Protein AF-0000000082271193 (afdb_homodimer)

InterPro domains:
  IPR052201 Leucine-rich repeat-containing regulator of pluripotency [PTHR24111] (9-262)

Organism: NCBI:txid303405

Solvent-accessible surface area (backbone atoms only — not comparable to full-atom values): 24408 Å² total; per-residue (Å²): 130,90,73,60,38,74,46,72,46,76,37,57,59,72,61,36,49,57,52,41,49,52,48,34,54,49,40,68,68,57,73,47,52,29,31,36,30,41,35,39,38,53,29,52,40,45,44,69,46,33,15,40,49,45,46,39,48,73,44,22,55,30,35,34,40,35,40,28,28,34,43,58,53,76,38,52,17,48,44,49,26,42,43,32,60,75,23,57,26,30,31,42,36,41,25,44,32,34,78,61,80,60,56,61,50,42,29,43,37,32,38,20,47,8,20,16,35,45,24,87,57,41,44,37,30,33,43,34,42,34,42,62,58,88,28,69,42,26,35,38,41,69,23,21,41,18,35,15,56,7,31,47,63,24,80,45,47,25,31,44,36,38,34,29,40,21,27,56,41,70,62,13,50,51,26,42,12,50,10,42,32,48,32,45,46,36,29,36,39,31,50,26,40,28,21,32,68,84,70,40,51,29,48,30,68,56,48,18,46,38,40,50,14,49,30,53,8,46,65,20,30,34,42,30,41,23,34,25,45,70,43,74,55,18,46,53,26,48,54,54,25,56,73,45,27,53,58,77,44,78,40,64,59,37,75,79,54,58,86,76,74,66,66,70,80,70,75,120,129,87,75,62,38,74,46,72,46,75,39,55,58,73,61,36,50,56,52,41,50,52,49,34,54,50,39,65,68,57,73,47,54,29,31,38,30,41,34,40,38,53,29,49,40,46,45,68,44,33,14,42,50,44,46,39,46,73,46,22,56,30,34,34,40,34,41,28,29,34,44,46,61,74,39,52,17,47,41,49,25,40,43,32,60,75,22,59,25,31,30,42,35,41,25,44,33,34,77,60,79,60,59,62,47,42,28,42,37,32,38,22,48,8,18,16,36,44,23,88,57,40,45,38,28,32,41,35,41,35,44,63,59,89,25,68,42,26,36,37,41,70,23,22,41,20,34,17,56,7,30,47,62,26,82,45,48,25,30,45,34,40,34,29,38,22,27,56,41,70,61,13,49,52,25,41,14,53,11,43,32,49,32,44,47,40,29,37,40,31,50,25,40,27,21,31,68,84,69,41,52,31,48,31,66,58,47,18,48,36,42,51,13,49,30,52,8,46,65,19,30,34,41,31,41,24,34,25,46,72,44,75,57,18,48,54,28,46,54,53,24,57,73,46,27,53,58,77,44,79,40,65,59,37,72,79,57,56,84,76,74,66,66,68,80,69,75,120

Sequence (536 aa):
MDDSIHLELTGSSWSLEESLKEIDETLAVSNSKRCRSIRLTNFDVDTAVAAKLVNILQNSQHAVLNLQFMECTGHVGIVVAVALTTTALKSLTVSIGSHSTATSILDPIAHSIGVGLQTSNSNLQTLELKSASNVFFTLSAAAAFSLEEGMGANKSLQRFYMDGCRFAERNAVQALARGMKNLGTLRDVRLASCFSQNGHPLDDDSIAQLIHGIAHNSNLERLDVSGNKCLDRGIVALATLLDRTKIQSLDLSSQCIDQEESMIFHDWMDDSIHLELTGSSWSLEESLKEIDETLAVSNSKRCRSIRLTNFDVDTAVAAKLVNILQNSQHAVLNLQFMECTGHVGIVVAVALTTTALKSLTVSIGSHSTATSILDPIAHSIGVGLQTSNSNLQTLELKSASNVFFTLSAAAAFSLEEGMGANKSLQRFYMDGCRFAERNAVQALARGMKNLGTLRDVRLASCFSQNGHPLDDDSIAQLIHGIAHNSNLERLDVSGNKCLDRGIVALATLLDRTKIQSLDLSSQCIDQEESMIFHDW

pLDDT: mean 82.16, std 16.74, range [29.91, 98.56]

Secondary structure (DSSP, 8-state):
----EEEEEE--HHHHHHHHHHHHHHHHHH----EEEEEEEEEEE-HHHHHHHHHHHHT---SEEEEEEEEE-THHHHHHHHHHHHS--SEEEEEE------TTSHHHHHHHHHHHHHSTT----EEEEEESSS--EEE-HHHHHHHHHHHHH-S---EEEEESEEESSHHHHHHHHHHHHHH---SEEE-TT-B-TTSSBPPHHHHHHHHHHHTT-TT--EEE-TTS---HHHHHHHHHHHHHS---EEE---SS--SSGGGGGG--/----EEEEEE--HHHHHHHHHHHHHHHHHH----EEEEEEEEEE--HHHHHHHHHHHHT---SEEEEEEEE-STHHHHHHHHHHHHS--SEEEEEE------TTSHHHHHHHHHHHHHSTT----EEEEEESSS--EEE-HHHHHHHHHHHHH-S---EEEEESEEESSHHHHHHHHHHHHHH---SEEE--S-B-TTSSBPPHHHHHHHHHHHTT-TT--EEE-TTS---HHHHHHHHHHHHHS---EEE---SS--SSGGGGGG--

Radius of gyration: 24.96 Å; Cα contacts (8 Å, |Δi|>4): 1388; chains: 2; bounding box: 55×89×46 Å

Structure (mmCIF, N/CA/C/O backbone):
data_AF-0000000082271193-model_v1
#
loop_
_entity.id
_entity.type
_entity.pdbx_description
1 polymer 'Uncharacterized protein'
#
loop_
_atom_site.group_PDB
_atom_site.id
_atom_site.type_symbol
_atom_site.label_atom_id
_atom_site.label_alt_id
_atom_site.label_comp_id
_atom_site.label_asym_id
_atom_site.label_entity_id
_atom_site.label_seq_id
_atom_site.pdbx_PDB_ins_code
_atom_site.Cartn_x
_atom_site.Cartn_y
_atom_site.Cartn_z
_atom_site.occupancy
_atom_site.B_iso_or_equiv
_atom_site.auth_seq_id
_atom_site.auth_comp_id
_atom_site.auth_asym_id
_atom_site.auth_atom_id
_atom_site.pdbx_PDB_model_num
ATOM 1 N N . MET A 1 1 ? 28.562 22.047 -13.602 1 34.19 1 MET A N 1
ATOM 2 C CA . MET A 1 1 ? 27.266 22.062 -14.273 1 34.19 1 MET A CA 1
ATOM 3 C C . MET A 1 1 ? 26.266 21.156 -13.562 1 34.19 1 MET A C 1
ATOM 5 O O . MET A 1 1 ? 26.578 20.031 -13.211 1 34.19 1 MET A O 1
ATOM 9 N N . ASP A 1 2 ? 25.281 21.625 -12.781 1 44.12 2 ASP A N 1
ATOM 10 C CA . ASP A 1 2 ? 24.297 21.062 -11.852 1 44.12 2 ASP A CA 1
ATOM 11 C C . ASP A 1 2 ? 23.469 19.969 -12.531 1 44.12 2 ASP A C 1
ATOM 13 O O . ASP A 1 2 ? 22.594 20.281 -13.352 1 44.12 2 ASP A O 1
ATOM 17 N N . ASP A 1 3 ? 23.969 18.844 -12.938 1 54.66 3 ASP A N 1
ATOM 18 C CA . ASP A 1 3 ? 23.516 17.719 -13.734 1 54.66 3 ASP A CA 1
ATOM 19 C C . ASP A 1 3 ? 22.312 17.047 -13.094 1 54.66 3 ASP A C 1
ATOM 21 O O . ASP A 1 3 ? 22.125 15.828 -13.227 1 54.66 3 ASP A O 1
ATOM 25 N N . SER A 1 4 ? 21.484 17.906 -12.445 1 61.81 4 SER A N 1
ATOM 26 C CA . SER A 1 4 ? 20.281 17.391 -11.812 1 61.81 4 SER A CA 1
ATOM 27 C C . SER A 1 4 ? 19.172 17.172 -12.844 1 61.81 4 SER A C 1
ATOM 29 O O . SER A 1 4 ? 19.047 17.938 -13.797 1 61.81 4 SER A O 1
ATOM 31 N N . ILE A 1 5 ? 18.625 16.062 -13.023 1 67.44 5 ILE A N 1
ATOM 32 C CA . ILE A 1 5 ? 17.531 15.695 -13.93 1 67.44 5 ILE A CA 1
ATOM 33 C C . ILE A 1 5 ? 16.188 15.938 -13.242 1 67.44 5 ILE A C 1
ATOM 35 O O . ILE A 1 5 ? 16.016 15.578 -12.078 1 67.44 5 ILE A O 1
ATOM 39 N N . HIS A 1 6 ? 15.375 16.953 -13.836 1 72.12 6 HIS A N 1
ATOM 40 C CA . HIS A 1 6 ? 13.992 17.156 -13.414 1 72.12 6 HIS A CA 1
ATOM 41 C C . HIS A 1 6 ? 13.016 16.484 -14.375 1 72.12 6 HIS A C 1
ATOM 43 O O . HIS A 1 6 ? 12.984 16.812 -15.562 1 72.12 6 HIS A O 1
ATOM 49 N N . LEU A 1 7 ? 12.328 15.484 -13.789 1 73.25 7 LEU A N 1
ATOM 50 C CA . LEU A 1 7 ? 11.391 14.742 -14.625 1 73.25 7 LEU A CA 1
ATOM 51 C C . LEU A 1 7 ? 9.977 15.281 -14.469 1 73.25 7 LEU A C 1
ATOM 53 O O . LEU A 1 7 ? 9.461 15.383 -13.352 1 73.25 7 LEU A O 1
ATOM 57 N N . GLU A 1 8 ? 9.484 15.922 -15.492 1 73.88 8 GLU A N 1
ATOM 58 C CA . GLU A 1 8 ? 8.086 16.344 -15.531 1 73.88 8 GLU A CA 1
ATOM 59 C C . GLU A 1 8 ? 7.312 15.594 -16.625 1 73.88 8 GLU A C 1
ATOM 61 O O . GLU A 1 8 ? 7.691 15.633 -17.797 1 73.88 8 GLU A O 1
ATOM 66 N N . LEU A 1 9 ? 6.445 14.773 -16.156 1 70.38 9 LEU A N 1
ATOM 67 C CA . LEU A 1 9 ? 5.625 14.031 -17.109 1 70.38 9 LEU A CA 1
ATOM 68 C C . LEU A 1 9 ? 4.156 14.422 -16.984 1 70.38 9 LEU A C 1
ATOM 70 O O . LEU A 1 9 ? 3.629 14.508 -15.867 1 70.38 9 LEU A O 1
ATOM 74 N N . THR A 1 10 ? 3.771 15.055 -17.984 1 63 10 THR A N 1
ATOM 75 C CA . THR A 1 10 ? 2.354 15.383 -18.062 1 63 10 THR A CA 1
ATOM 76 C C . THR A 1 10 ? 1.659 14.523 -19.125 1 63 10 THR A C 1
ATOM 78 O O . THR A 1 10 ? 2.162 14.375 -20.234 1 63 10 THR A O 1
ATOM 81 N N . GLY A 1 11 ? 0.738 13.445 -18.734 1 58.75 11 GLY A N 1
ATOM 82 C CA . GLY A 1 11 ? 0.155 12.703 -19.844 1 58.75 11 GLY A CA 1
ATOM 83 C C . GLY A 1 11 ? -1.163 12.039 -19.484 1 58.75 11 GLY A C 1
ATOM 84 O O . GLY A 1 11 ? -1.692 12.242 -18.391 1 58.75 11 GLY A O 1
ATOM 85 N N . SER A 1 12 ? -1.901 11.648 -20.562 1 56.75 12 SER A N 1
ATOM 86 C CA . SER A 1 12 ? -3.008 10.695 -20.516 1 56.75 12 SER A CA 1
ATOM 87 C C . SER A 1 12 ? -2.506 9.273 -20.312 1 56.75 12 SER A C 1
ATOM 89 O O . SER A 1 12 ? -1.332 8.984 -20.562 1 56.75 12 SER A O 1
ATOM 91 N N . SER A 1 13 ? -3.16 8.352 -19.625 1 54.56 13 SER A N 1
ATOM 92 C CA . SER A 1 13 ? -2.797 6.996 -19.219 1 54.56 13 SER A CA 1
ATOM 93 C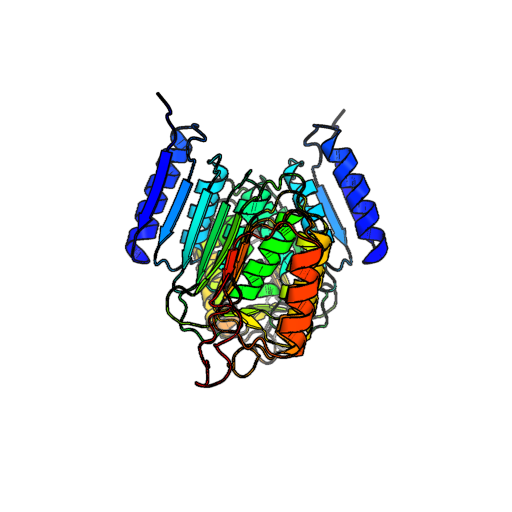 C . SER A 1 13 ? -1.877 6.34 -20.25 1 54.56 13 SER A C 1
ATOM 95 O O . SER A 1 13 ? -0.88 5.715 -19.875 1 54.56 13 SER A O 1
ATOM 97 N N . TRP A 1 14 ? -2.174 6.414 -21.531 1 53.62 14 TRP A N 1
ATOM 98 C CA . TRP A 1 14 ? -1.509 5.617 -22.547 1 53.62 14 TRP A CA 1
ATOM 99 C C . TRP A 1 14 ? -0.089 6.117 -22.797 1 53.62 14 TRP A C 1
ATOM 101 O O . TRP A 1 14 ? 0.854 5.324 -22.844 1 53.62 14 TRP A O 1
ATOM 111 N N . SER A 1 15 ? 0.076 7.414 -22.906 1 59.59 15 SER A N 1
ATOM 112 C CA . SER A 1 15 ? 1.363 8 -23.266 1 59.59 15 SER A CA 1
ATOM 113 C C . SER A 1 15 ? 2.334 7.965 -22.094 1 59.59 15 SER A C 1
ATOM 115 O O . SER A 1 15 ? 3.551 7.941 -22.297 1 59.59 15 SER A O 1
ATOM 117 N N . LEU A 1 16 ? 1.856 7.539 -21.047 1 63.66 16 LEU A N 1
ATOM 118 C CA . LEU A 1 16 ? 2.668 7.637 -19.828 1 63.66 16 LEU A CA 1
ATOM 119 C C . LEU A 1 16 ? 3.537 6.395 -19.656 1 63.66 16 LEU A C 1
ATOM 121 O O . LEU A 1 16 ? 4.715 6.5 -19.312 1 63.66 16 LEU A O 1
ATOM 125 N N . GLU A 1 17 ? 2.891 5.309 -20.016 1 70.19 17 GLU A N 1
ATOM 126 C CA . GLU A 1 17 ? 3.641 4.074 -19.781 1 70.19 17 GLU A CA 1
ATOM 127 C C . GLU A 1 17 ? 4.902 4.031 -20.641 1 70.19 17 GLU A C 1
ATOM 129 O O . GLU A 1 17 ? 5.973 3.654 -20.156 1 70.19 17 GLU A O 1
ATOM 134 N N . GLU A 1 18 ? 4.691 4.52 -21.844 1 72.19 18 GLU A N 1
ATOM 135 C CA . GLU A 1 18 ? 5.84 4.504 -22.75 1 72.19 18 GLU A CA 1
ATOM 136 C C . GLU A 1 18 ? 6.887 5.527 -22.328 1 72.19 18 GLU A C 1
ATOM 138 O O . GLU A 1 18 ? 8.086 5.25 -22.375 1 72.19 18 GLU A O 1
ATOM 143 N N . SER A 1 19 ? 6.387 6.641 -21.984 1 74.62 19 SER A N 1
ATOM 144 C CA . SER A 1 19 ? 7.301 7.691 -21.547 1 74.62 19 SER A CA 1
ATOM 145 C C . SER A 1 19 ? 8.062 7.273 -20.297 1 74.62 19 SER A C 1
ATOM 147 O O . SER A 1 19 ? 9.273 7.48 -20.203 1 74.62 19 SER A O 1
ATOM 149 N N . LEU A 1 20 ? 7.383 6.617 -19.438 1 78.25 20 LEU A N 1
ATOM 150 C CA . LEU A 1 20 ? 8.008 6.191 -18.188 1 78.25 20 LEU A CA 1
ATOM 151 C C . LEU A 1 20 ? 9.008 5.07 -18.438 1 78.25 20 LEU A C 1
ATOM 153 O O . LEU A 1 20 ? 10.047 5 -17.781 1 78.25 20 LEU A O 1
ATOM 157 N N . LYS A 1 21 ? 8.555 4.301 -19.422 1 77.5 21 LYS A N 1
ATOM 158 C CA . LYS A 1 21 ? 9.469 3.221 -19.766 1 77.5 21 LYS A CA 1
ATOM 159 C C . LYS A 1 21 ? 10.805 3.773 -20.266 1 77.5 21 LYS A C 1
ATOM 161 O O . LYS A 1 21 ? 11.867 3.295 -19.875 1 77.5 21 LYS A O 1
ATOM 166 N N . GLU A 1 22 ? 10.734 4.809 -21.062 1 75.69 22 GLU A N 1
ATOM 167 C CA . GLU A 1 22 ? 11.938 5.43 -21.609 1 75.69 22 GLU A CA 1
ATOM 168 C C . GLU A 1 22 ? 12.773 6.07 -20.5 1 75.69 22 GLU A C 1
ATOM 170 O O . GLU A 1 22 ? 14.008 5.977 -20.516 1 75.69 22 GLU A O 1
ATOM 175 N N . ILE A 1 23 ? 12.125 6.605 -19.641 1 75.44 23 ILE A N 1
ATOM 176 C CA . ILE A 1 23 ? 12.82 7.277 -18.547 1 75.44 23 ILE A CA 1
ATOM 177 C C . ILE A 1 23 ? 13.5 6.238 -17.656 1 75.44 23 ILE A C 1
ATOM 179 O O . ILE A 1 23 ? 14.656 6.41 -17.266 1 75.44 23 ILE A O 1
ATOM 183 N N . ASP A 1 24 ? 12.75 5.25 -17.359 1 76.19 24 ASP A N 1
ATOM 184 C CA . ASP A 1 24 ? 13.266 4.164 -16.531 1 76.19 24 ASP A CA 1
ATOM 185 C C . ASP A 1 24 ? 14.531 3.561 -17.141 1 76.19 24 ASP A C 1
ATOM 187 O O . ASP A 1 24 ? 15.531 3.375 -16.453 1 76.19 24 ASP A O 1
ATOM 191 N N . GLU A 1 25 ? 14.492 3.371 -18.406 1 74.75 25 GLU A N 1
ATOM 192 C CA . GLU A 1 25 ? 15.625 2.785 -19.109 1 74.75 25 GLU A CA 1
ATOM 193 C C . GLU A 1 25 ? 16.812 3.74 -19.125 1 74.75 25 GLU A C 1
ATOM 195 O O . GLU A 1 25 ? 17.969 3.312 -18.984 1 74.75 25 GLU A O 1
ATOM 200 N N . THR A 1 26 ? 16.484 4.98 -19.312 1 72.81 26 THR A N 1
ATOM 201 C CA . THR A 1 26 ? 17.547 5.992 -19.359 1 72.81 26 THR A CA 1
ATOM 202 C C . THR A 1 26 ? 18.219 6.137 -17.984 1 72.81 26 THR A C 1
ATOM 204 O O . THR A 1 26 ? 19.438 6.227 -17.906 1 72.81 26 THR A O 1
ATOM 207 N N . LEU A 1 27 ? 17.375 6.121 -17 1 72.44 27 LEU A N 1
ATOM 208 C CA . LEU A 1 27 ? 17.922 6.297 -15.656 1 72.44 27 LEU A CA 1
ATOM 209 C C . LEU A 1 27 ? 18.703 5.062 -15.219 1 72.44 27 LEU A C 1
ATOM 211 O O . LEU A 1 27 ? 19.672 5.172 -14.477 1 72.44 27 LEU A O 1
ATOM 215 N N . ALA A 1 28 ? 18.25 3.906 -15.656 1 69.62 28 ALA A N 1
ATOM 216 C CA . ALA A 1 28 ? 18.922 2.66 -15.305 1 69.62 28 ALA A CA 1
ATOM 217 C C . ALA A 1 28 ? 20.344 2.627 -15.867 1 69.62 28 ALA A C 1
ATOM 219 O O . ALA A 1 28 ? 21.25 2.078 -15.242 1 69.62 28 ALA A O 1
ATOM 220 N N . VAL A 1 29 ? 20.484 3.254 -17 1 66.19 29 VAL A N 1
ATOM 221 C CA . VAL A 1 29 ? 21.766 3.215 -17.688 1 66.19 29 VAL A CA 1
ATOM 222 C C . VAL A 1 29 ? 22.672 4.336 -17.172 1 66.19 29 VAL A C 1
ATOM 224 O O . VAL A 1 29 ? 23.891 4.188 -17.125 1 66.19 29 VAL A O 1
ATOM 227 N N . SER A 1 30 ? 22.078 5.43 -16.891 1 61.47 30 SER A N 1
ATOM 228 C CA . SER A 1 30 ? 22.875 6.602 -16.562 1 61.47 30 SER A CA 1
ATOM 229 C C . SER A 1 30 ? 23.469 6.5 -15.156 1 61.47 30 SER A C 1
ATOM 231 O O . SER A 1 30 ? 24.375 7.242 -14.805 1 61.47 30 SER A O 1
ATOM 233 N N . ASN A 1 31 ? 23.422 5.34 -14.5 1 56.66 31 ASN A N 1
ATOM 234 C CA . ASN A 1 31 ? 23.906 5.145 -13.141 1 56.66 31 ASN A CA 1
ATOM 235 C C . ASN A 1 31 ? 23.781 6.418 -12.312 1 56.66 31 ASN A C 1
ATOM 237 O O . ASN A 1 31 ? 24.391 6.535 -11.25 1 56.66 31 ASN A O 1
ATOM 241 N N . SER A 1 32 ? 23.406 7.551 -12.852 1 55.53 32 SER A N 1
ATOM 242 C CA . SER A 1 32 ? 23.484 8.82 -12.141 1 55.53 32 SER A CA 1
ATOM 243 C C . SER A 1 32 ? 22.156 9.141 -11.453 1 55.53 32 SER A C 1
ATOM 245 O O . SER A 1 32 ? 21.094 9.023 -12.062 1 55.53 32 SER A O 1
ATOM 247 N N . LYS A 1 33 ? 22.062 8.766 -10.188 1 61.78 33 LYS A N 1
ATOM 248 C CA . LYS A 1 33 ? 20.969 9.133 -9.305 1 61.78 33 LYS A CA 1
ATOM 249 C C . LYS A 1 33 ? 20.703 10.633 -9.352 1 61.78 33 LYS A C 1
ATOM 251 O O . LYS A 1 33 ? 20.812 11.32 -8.328 1 61.78 33 LYS A O 1
ATOM 256 N N . ARG A 1 34 ? 20.406 11.062 -10.734 1 63.75 34 ARG A N 1
ATOM 257 C CA . ARG A 1 34 ? 20.453 12.5 -10.969 1 63.75 34 ARG A CA 1
ATOM 258 C C . ARG A 1 34 ? 19.062 13.109 -10.945 1 63.75 34 ARG A C 1
ATOM 260 O O . ARG A 1 34 ? 18.906 14.328 -11.016 1 63.75 34 ARG A O 1
ATOM 267 N N . CYS A 1 35 ? 18.109 12.234 -10.664 1 72.75 35 CYS A N 1
ATOM 268 C CA . CYS A 1 35 ? 16.781 12.82 -10.695 1 72.75 35 CYS A CA 1
ATOM 269 C C . CYS A 1 35 ? 16.453 13.508 -9.375 1 72.75 35 CYS A C 1
ATOM 271 O O . CYS A 1 35 ? 16.516 12.891 -8.312 1 72.75 35 CYS A O 1
ATOM 273 N N . ARG A 1 36 ? 16.188 14.859 -9.539 1 72.81 36 ARG A N 1
ATOM 274 C CA . ARG A 1 36 ? 15.969 15.641 -8.32 1 72.81 36 ARG A CA 1
ATOM 275 C C . ARG A 1 36 ? 14.484 15.898 -8.102 1 72.81 36 ARG A C 1
ATOM 277 O O . ARG A 1 36 ? 14.07 16.266 -6.996 1 72.81 36 ARG A O 1
ATOM 284 N N . SER A 1 37 ? 13.742 15.914 -9.125 1 78.19 37 SER A N 1
ATOM 285 C CA . SER A 1 37 ? 12.305 16.141 -8.961 1 78.19 37 SER A CA 1
ATOM 286 C C . SER A 1 37 ? 11.5 15.32 -9.953 1 78.19 37 SER A C 1
ATOM 288 O O . SER A 1 37 ? 11.914 15.125 -11.102 1 78.19 37 SER A O 1
ATOM 290 N N . ILE A 1 38 ? 10.422 14.797 -9.484 1 79.31 38 ILE A N 1
ATOM 291 C CA . ILE A 1 38 ? 9.477 14.086 -10.336 1 79.31 38 ILE A CA 1
ATOM 292 C C . ILE A 1 38 ? 8.086 14.719 -10.195 1 79.31 38 ILE A C 1
ATOM 294 O O . ILE A 1 38 ? 7.578 14.867 -9.086 1 79.31 38 ILE A O 1
ATOM 298 N N . ARG A 1 39 ? 7.578 15.195 -11.281 1 80.88 39 ARG A N 1
ATOM 299 C CA . ARG A 1 39 ? 6.215 15.711 -11.328 1 80.88 39 ARG A CA 1
ATOM 300 C C . ARG A 1 39 ? 5.367 14.945 -12.344 1 80.88 39 ARG A C 1
ATOM 302 O O . ARG A 1 39 ? 5.699 14.906 -13.523 1 80.88 39 ARG A O 1
ATOM 309 N N . LEU A 1 40 ? 4.379 14.273 -11.781 1 78.56 40 LEU A N 1
ATOM 310 C CA . LEU A 1 40 ? 3.443 13.547 -12.641 1 78.56 40 LEU A CA 1
ATOM 311 C C . LEU A 1 40 ? 2.055 14.172 -12.57 1 78.56 40 LEU A C 1
ATOM 313 O O . LEU A 1 40 ? 1.508 14.367 -11.484 1 78.56 40 LEU A O 1
ATOM 317 N N . THR A 1 41 ? 1.479 14.492 -13.727 1 75.94 41 THR A N 1
ATOM 318 C CA . THR A 1 41 ? 0.171 15.141 -13.734 1 75.94 41 THR A CA 1
ATOM 319 C C . THR A 1 41 ? -0.806 14.367 -14.625 1 75.94 41 THR A C 1
ATOM 321 O O . THR A 1 41 ? -0.437 13.898 -15.703 1 75.94 41 THR A O 1
ATOM 324 N N . ASN A 1 42 ? -2.105 14.195 -14.023 1 72.62 42 ASN A N 1
ATOM 325 C CA . ASN A 1 42 ? -3.246 13.641 -14.75 1 72.62 42 ASN A CA 1
ATOM 326 C C . ASN A 1 42 ? -2.992 12.203 -15.188 1 72.62 42 ASN A C 1
ATOM 328 O O . ASN A 1 42 ? -3.18 11.859 -16.359 1 72.62 42 ASN A O 1
ATOM 332 N N . PHE A 1 43 ? -2.645 11.391 -14.156 1 67.81 43 PHE A N 1
ATOM 333 C CA . PHE A 1 43 ? -2.32 10.016 -14.531 1 67.81 43 PHE A CA 1
ATOM 334 C C . PHE A 1 43 ? -3.139 9.031 -13.703 1 67.81 43 PHE A C 1
ATOM 336 O O . PHE A 1 43 ? -3.396 9.266 -12.523 1 67.81 43 PHE A O 1
ATOM 343 N N . ASP A 1 44 ? -3.477 7.98 -14.555 1 74.06 44 ASP A N 1
ATOM 344 C CA . ASP A 1 44 ? -3.996 6.805 -13.875 1 74.06 44 ASP A CA 1
ATOM 345 C C . ASP A 1 44 ? -2.865 5.859 -13.469 1 74.06 44 ASP A C 1
ATOM 347 O O . ASP A 1 44 ? -2.025 5.496 -14.297 1 74.06 44 ASP A O 1
ATOM 351 N N . VAL A 1 45 ? -2.76 5.566 -12.242 1 79.56 45 VAL A N 1
ATOM 352 C CA . VAL A 1 45 ? -1.663 4.73 -11.773 1 79.56 45 VAL A CA 1
ATOM 353 C C . VAL A 1 45 ? -2.131 3.281 -11.656 1 79.56 45 VAL A C 1
ATOM 355 O O . VAL A 1 45 ? -2.682 2.879 -10.633 1 79.56 45 VAL A O 1
ATOM 358 N N . ASP A 1 46 ? -1.925 2.605 -12.742 1 82.69 46 ASP A N 1
ATOM 359 C CA . ASP A 1 46 ? -2.156 1.167 -12.648 1 82.69 46 ASP A CA 1
ATOM 360 C C . ASP A 1 46 ? -0.895 0.434 -12.203 1 82.69 46 ASP A C 1
ATOM 362 O O . ASP A 1 46 ? 0.071 1.062 -11.766 1 82.69 46 ASP A O 1
ATOM 366 N N . THR A 1 47 ? -0.945 -0.837 -12.266 1 88.5 47 THR A N 1
ATOM 367 C CA . THR A 1 47 ? 0.146 -1.652 -11.742 1 88.5 47 THR A CA 1
ATOM 368 C C . THR A 1 47 ? 1.437 -1.388 -12.508 1 88.5 47 THR A C 1
ATOM 370 O O . THR A 1 47 ? 2.5 -1.218 -11.914 1 88.5 47 THR A O 1
ATOM 373 N N . ALA A 1 48 ? 1.388 -1.334 -13.828 1 85.94 48 ALA A N 1
ATOM 374 C CA . ALA A 1 48 ? 2.561 -1.135 -14.68 1 85.94 48 ALA A CA 1
ATOM 375 C C . ALA A 1 48 ? 3.176 0.242 -14.445 1 85.94 48 ALA A C 1
ATOM 377 O O . ALA A 1 48 ? 4.398 0.372 -14.336 1 85.94 48 ALA A O 1
ATOM 378 N N . VAL A 1 49 ? 2.32 1.222 -14.391 1 84 49 VAL A N 1
ATOM 379 C CA . VAL A 1 49 ? 2.793 2.586 -14.18 1 84 49 VAL A CA 1
ATOM 380 C C . VAL A 1 49 ? 3.436 2.703 -12.797 1 84 49 VAL A C 1
ATOM 382 O O . VAL A 1 49 ? 4.504 3.301 -12.648 1 84 49 VAL A O 1
ATOM 385 N N . ALA A 1 50 ? 2.75 2.143 -11.797 1 87.94 50 ALA A N 1
ATOM 386 C CA . ALA A 1 50 ? 3.303 2.162 -10.445 1 87.94 50 ALA A CA 1
ATOM 387 C C . ALA A 1 50 ? 4.684 1.51 -10.414 1 87.94 50 ALA A C 1
ATOM 389 O O . ALA A 1 50 ? 5.605 2.033 -9.781 1 87.94 50 ALA A O 1
ATOM 390 N N . ALA A 1 51 ? 4.824 0.413 -11.086 1 89.69 51 ALA A N 1
ATOM 391 C CA . ALA A 1 51 ? 6.098 -0.301 -11.109 1 89.69 51 ALA A CA 1
ATOM 392 C C . ALA A 1 51 ? 7.195 0.548 -11.742 1 89.69 51 ALA A C 1
ATOM 394 O O . ALA A 1 51 ? 8.32 0.593 -11.25 1 89.69 51 ALA A O 1
ATOM 395 N N . LYS A 1 52 ? 6.902 1.179 -12.812 1 86.12 52 LYS A N 1
ATOM 396 C CA . LYS A 1 52 ? 7.871 2.033 -13.492 1 86.12 52 LYS A CA 1
ATOM 397 C C . LYS A 1 52 ? 8.273 3.219 -12.617 1 86.12 52 LYS A C 1
ATOM 399 O O . LYS A 1 52 ? 9.438 3.605 -12.586 1 86.12 52 LYS A O 1
ATOM 404 N N . LEU A 1 53 ? 7.266 3.766 -11.984 1 85.5 53 LEU A N 1
ATOM 405 C CA . LEU A 1 53 ? 7.559 4.879 -11.086 1 85.5 53 LEU A CA 1
ATOM 406 C C . LEU A 1 53 ? 8.469 4.434 -9.953 1 85.5 53 LEU A C 1
ATOM 408 O O . LEU A 1 53 ? 9.398 5.152 -9.578 1 85.5 53 LEU A O 1
ATOM 412 N N . VAL A 1 54 ? 8.133 3.297 -9.406 1 88.25 54 VAL A N 1
ATOM 413 C CA . VAL A 1 54 ? 8.953 2.74 -8.336 1 88.25 54 VAL A CA 1
ATOM 414 C C . VAL A 1 54 ? 10.383 2.543 -8.82 1 88.25 54 VAL A C 1
ATOM 416 O O . VAL A 1 54 ? 11.336 2.879 -8.125 1 88.25 54 VAL A O 1
ATOM 419 N N . ASN A 1 55 ? 10.602 2.029 -10.031 1 85.88 55 ASN A N 1
ATOM 420 C CA . ASN A 1 55 ? 11.93 1.858 -10.617 1 85.88 55 ASN A CA 1
ATOM 421 C C . ASN A 1 55 ? 12.664 3.189 -10.742 1 85.88 55 ASN A C 1
ATOM 423 O O . ASN A 1 55 ? 13.844 3.283 -10.414 1 85.88 55 ASN A O 1
ATOM 427 N N . ILE A 1 56 ? 11.922 4.121 -11.18 1 82.25 56 ILE A N 1
ATOM 428 C CA . ILE A 1 56 ? 12.5 5.449 -11.367 1 82.25 56 ILE A CA 1
ATOM 429 C C . ILE A 1 56 ? 12.922 6.023 -10.023 1 82.25 56 ILE A C 1
ATOM 431 O O . ILE A 1 56 ? 14.023 6.57 -9.891 1 82.25 56 ILE A O 1
ATOM 435 N N . LEU A 1 57 ? 12.062 5.836 -9.047 1 82.81 57 LEU A N 1
ATOM 436 C CA . LEU A 1 57 ? 12.336 6.363 -7.715 1 82.81 57 LEU A CA 1
ATOM 437 C C . LEU A 1 57 ? 13.555 5.688 -7.098 1 82.81 57 LEU A C 1
ATOM 439 O O . LEU A 1 57 ? 14.359 6.34 -6.434 1 82.81 57 LEU A O 1
ATOM 443 N N . GLN A 1 58 ? 13.656 4.445 -7.324 1 79 58 GLN A N 1
ATOM 444 C CA . GLN A 1 58 ? 14.758 3.686 -6.746 1 79 58 GLN A CA 1
ATOM 445 C C . GLN A 1 58 ? 16.094 4.094 -7.367 1 79 58 GLN A C 1
ATOM 447 O O . GLN A 1 58 ? 17.141 3.973 -6.734 1 79 58 GLN A O 1
ATOM 452 N N . ASN A 1 59 ? 16.016 4.594 -8.531 1 75.56 59 ASN A N 1
ATOM 453 C CA . ASN A 1 59 ? 17.234 4.973 -9.242 1 75.56 59 ASN A CA 1
ATOM 454 C C . ASN A 1 59 ? 17.484 6.477 -9.164 1 75.56 59 ASN A C 1
ATOM 456 O O . ASN A 1 59 ? 18.266 7.023 -9.945 1 75.56 59 ASN A O 1
ATOM 460 N N . SER A 1 60 ? 16.734 7.082 -8.25 1 72.31 60 SER A N 1
ATOM 461 C CA . SER A 1 60 ? 16.828 8.531 -8.18 1 72.31 60 SER A CA 1
ATOM 462 C C . SER A 1 60 ? 17.094 9 -6.75 1 72.31 60 SER A C 1
ATOM 464 O O . SER A 1 60 ? 16.797 8.273 -5.793 1 72.31 60 SER A O 1
ATOM 466 N N . GLN A 1 61 ? 17.922 9.992 -6.582 1 69.88 61 GLN A N 1
ATOM 467 C CA . GLN A 1 61 ? 18.062 10.711 -5.32 1 69.88 61 GLN A CA 1
ATOM 468 C C . GLN A 1 61 ? 17.125 11.914 -5.273 1 69.88 61 GLN A C 1
ATOM 470 O O . GLN A 1 61 ? 17.516 13.031 -5.621 1 69.88 61 GLN A O 1
ATOM 475 N N . HIS A 1 62 ? 15.82 11.492 -5.156 1 65.38 62 HIS A N 1
ATOM 476 C CA . HIS A 1 62 ? 14.867 12.586 -5.352 1 65.38 62 HIS A CA 1
ATOM 477 C C . HIS A 1 62 ? 14.617 13.328 -4.047 1 65.38 62 HIS A C 1
ATOM 479 O O . HIS A 1 62 ? 14.57 12.719 -2.977 1 65.38 62 HIS A O 1
ATOM 485 N N . ALA A 1 63 ? 14.547 14.688 -4.453 1 73 63 ALA A N 1
ATOM 486 C CA . ALA A 1 63 ? 14.25 15.555 -3.318 1 73 63 ALA A CA 1
ATOM 487 C C . ALA A 1 63 ? 12.773 15.969 -3.316 1 73 63 ALA A C 1
ATOM 489 O O . ALA A 1 63 ? 12.195 16.219 -2.256 1 73 63 ALA A O 1
ATOM 490 N N . VAL A 1 64 ? 12.172 16.062 -4.625 1 76.5 64 VAL A N 1
ATOM 491 C CA . VAL A 1 64 ? 10.805 16.562 -4.703 1 76.5 64 VAL A CA 1
ATOM 492 C C . VAL A 1 64 ? 9.953 15.617 -5.547 1 76.5 64 VAL A C 1
ATOM 494 O O . VAL A 1 64 ? 10.352 15.234 -6.652 1 76.5 64 VAL A O 1
ATOM 497 N N . LEU A 1 65 ? 8.766 15.195 -4.984 1 84.25 65 LEU A N 1
ATOM 498 C CA . LEU A 1 65 ? 7.809 14.344 -5.684 1 84.25 65 LEU A CA 1
ATOM 499 C C . LEU A 1 65 ? 6.43 14.992 -5.723 1 84.25 65 LEU A C 1
ATOM 501 O O . LEU A 1 65 ? 5.844 15.281 -4.676 1 84.25 65 LEU A O 1
ATOM 505 N N . ASN A 1 66 ? 5.961 15.328 -6.938 1 83 66 ASN A N 1
ATOM 506 C CA . ASN A 1 66 ? 4.629 15.883 -7.156 1 83 66 ASN A CA 1
ATOM 507 C C . ASN A 1 66 ? 3.771 14.953 -8.016 1 83 66 ASN A C 1
ATOM 509 O O . ASN A 1 66 ? 4.027 14.781 -9.203 1 83 66 ASN A O 1
ATOM 513 N N . LEU A 1 67 ? 2.756 14.398 -7.328 1 82.31 67 LEU A N 1
ATOM 514 C CA . LEU A 1 67 ? 1.916 13.406 -7.992 1 82.31 67 LEU A CA 1
ATOM 515 C C . LEU A 1 67 ? 0.477 13.906 -8.102 1 82.31 67 LEU A C 1
ATOM 517 O O . LEU A 1 67 ? -0.174 14.164 -7.09 1 82.31 67 LEU A O 1
ATOM 521 N N . GLN A 1 68 ? 0.049 14.07 -9.273 1 78.69 68 GLN A N 1
ATOM 522 C CA . GLN A 1 68 ? -1.355 14.383 -9.516 1 78.69 68 GLN A CA 1
ATOM 523 C C . GLN A 1 68 ? -2.059 13.242 -10.234 1 78.69 68 GLN A C 1
ATOM 525 O O . GLN A 1 68 ? -1.744 12.938 -11.391 1 78.69 68 GLN A O 1
ATOM 530 N N . PHE A 1 69 ? -2.967 12.641 -9.477 1 72.5 69 PHE A N 1
ATOM 531 C CA . PHE A 1 69 ? -3.604 11.445 -10.023 1 72.5 69 PHE A CA 1
ATOM 532 C C . PHE A 1 69 ? -5.07 11.711 -10.336 1 72.5 69 PHE A C 1
ATOM 534 O O . PHE A 1 69 ? -5.727 12.5 -9.648 1 72.5 69 PHE A O 1
ATOM 541 N N . MET A 1 70 ? -5.516 11.156 -11.414 1 64.69 70 MET A N 1
ATOM 542 C CA . MET A 1 70 ? -6.934 11.25 -11.758 1 64.69 70 MET A CA 1
ATOM 543 C C . MET A 1 70 ? -7.703 10.047 -11.219 1 64.69 70 MET A C 1
ATOM 545 O O . MET A 1 70 ? -8.836 10.18 -10.758 1 64.69 70 MET A O 1
ATOM 549 N N . GLU A 1 71 ? -7.234 8.898 -11.461 1 60.81 71 GLU A N 1
ATOM 550 C CA . GLU A 1 71 ? -7.863 7.691 -10.93 1 60.81 71 GLU A CA 1
ATOM 551 C C . GLU A 1 71 ? -6.867 6.855 -10.133 1 60.81 71 GLU A C 1
ATOM 553 O O . GLU A 1 71 ? -5.734 6.645 -10.578 1 60.81 71 GLU A O 1
ATOM 558 N N . CYS A 1 72 ? -7.141 6.996 -8.789 1 56 72 CYS A N 1
ATOM 559 C CA . CYS A 1 72 ? -6.133 6.336 -7.961 1 56 72 CYS A CA 1
ATOM 560 C C . CYS A 1 72 ? -6.703 5.082 -7.309 1 56 72 CYS A C 1
ATOM 562 O O . CYS A 1 72 ? -7.754 5.137 -6.664 1 56 72 CYS A O 1
ATOM 564 N N . THR A 1 73 ? -6.328 3.928 -7.887 1 62.06 73 THR A N 1
ATOM 565 C CA . THR A 1 73 ? -6.594 2.729 -7.102 1 62.06 73 THR A CA 1
ATOM 566 C C . THR A 1 73 ? -5.562 2.568 -5.992 1 62.06 73 THR A C 1
ATOM 568 O O . THR A 1 73 ? -4.75 3.467 -5.758 1 62.06 73 THR A O 1
ATOM 571 N N . GLY A 1 74 ? -5.461 1.646 -5.176 1 70 74 GLY A N 1
ATOM 572 C CA . GLY A 1 74 ? -4.559 1.21 -4.121 1 70 74 GLY A CA 1
ATOM 573 C C . GLY A 1 74 ? -3.098 1.287 -4.512 1 70 74 GLY A C 1
ATOM 574 O O . GLY A 1 74 ? -2.221 1.363 -3.65 1 70 74 GLY A O 1
ATOM 575 N N . HIS A 1 75 ? -2.748 1.818 -5.73 1 83.88 75 HIS A N 1
ATOM 576 C CA . HIS A 1 75 ? -1.378 1.751 -6.227 1 83.88 75 HIS A CA 1
ATOM 577 C C . HIS A 1 75 ? -0.593 3.002 -5.844 1 83.88 75 HIS A C 1
ATOM 579 O O . HIS A 1 75 ? 0.625 2.945 -5.66 1 83.88 75 HIS A O 1
ATOM 585 N N . VAL A 1 76 ? -1.321 4.109 -5.727 1 84 76 VAL A N 1
ATOM 586 C CA . VAL A 1 76 ? -0.642 5.352 -5.375 1 84 76 VAL A CA 1
ATOM 587 C C . VAL A 1 76 ? -0.005 5.223 -3.994 1 84 76 VAL A C 1
ATOM 589 O O . VAL A 1 76 ? 1.099 5.719 -3.764 1 84 76 VAL A O 1
ATOM 592 N N . GLY A 1 77 ? -0.748 4.566 -3.141 1 89.12 77 GLY A N 1
ATOM 593 C CA . GLY A 1 77 ? -0.194 4.312 -1.82 1 89.12 77 GLY A CA 1
ATOM 594 C C . GLY A 1 77 ? 1.126 3.564 -1.86 1 89.12 77 GLY A C 1
ATOM 595 O O . GLY A 1 77 ? 2.023 3.834 -1.059 1 89.12 77 GLY A O 1
ATOM 596 N N . ILE A 1 78 ? 1.284 2.703 -2.814 1 90.75 78 ILE A N 1
ATOM 597 C CA . ILE A 1 78 ? 2.508 1.924 -2.967 1 90.75 78 ILE A CA 1
ATOM 598 C C . ILE A 1 78 ? 3.652 2.84 -3.393 1 90.75 78 ILE A C 1
ATOM 600 O O . ILE A 1 78 ? 4.742 2.789 -2.818 1 90.75 78 ILE A O 1
ATOM 604 N N . VAL A 1 79 ? 3.398 3.666 -4.371 1 89.44 79 VAL A N 1
ATOM 605 C CA . VAL A 1 79 ? 4.406 4.582 -4.895 1 89.44 79 VAL A CA 1
ATOM 606 C C . VAL A 1 79 ? 4.859 5.535 -3.793 1 89.44 79 VAL A C 1
ATOM 608 O O . VAL A 1 79 ? 6.062 5.762 -3.613 1 89.44 79 VAL A O 1
ATOM 611 N N . VAL A 1 80 ? 3.914 6.008 -3.037 1 91.12 80 VAL A N 1
ATOM 612 C CA . VAL A 1 80 ? 4.207 6.945 -1.958 1 91.12 80 VAL A CA 1
ATOM 613 C C . VAL A 1 80 ? 5.031 6.246 -0.877 1 91.12 80 VAL A C 1
ATOM 615 O O . VAL A 1 80 ? 6 6.812 -0.363 1 91.12 80 VAL A O 1
ATOM 618 N N . ALA A 1 81 ? 4.605 5.023 -0.574 1 91.75 81 ALA A N 1
ATOM 619 C CA . ALA A 1 81 ? 5.34 4.262 0.432 1 91.75 81 ALA A CA 1
ATOM 620 C C . ALA A 1 81 ? 6.801 4.09 0.03 1 91.75 81 ALA A C 1
ATOM 622 O O . ALA A 1 81 ? 7.707 4.355 0.826 1 91.75 81 ALA A O 1
ATOM 623 N N . VAL A 1 82 ? 7.016 3.727 -1.165 1 89.12 82 VAL A N 1
ATOM 624 C CA . VAL A 1 82 ? 8.367 3.482 -1.65 1 89.12 82 VAL A CA 1
ATOM 625 C C . VAL A 1 82 ? 9.148 4.797 -1.688 1 89.12 82 VAL A C 1
ATOM 627 O O . VAL A 1 82 ? 10.305 4.852 -1.269 1 89.12 82 VAL A O 1
ATOM 630 N N . ALA A 1 83 ? 8.547 5.816 -2.133 1 88.75 83 ALA A N 1
ATOM 631 C CA . ALA A 1 83 ? 9.203 7.121 -2.229 1 88.75 83 ALA A CA 1
ATOM 632 C C . ALA A 1 83 ? 9.672 7.602 -0.856 1 88.75 83 ALA A C 1
ATOM 634 O O . ALA A 1 83 ? 10.797 8.086 -0.71 1 88.75 83 ALA A O 1
ATOM 635 N N . LEU A 1 84 ? 8.828 7.422 0.102 1 90.94 84 LEU A N 1
ATOM 636 C CA . LEU A 1 84 ? 9.109 7.98 1.42 1 90.94 84 LEU A CA 1
ATOM 637 C C . LEU A 1 84 ? 10.109 7.121 2.174 1 90.94 84 LEU A C 1
ATOM 639 O O . LEU A 1 84 ? 10.812 7.609 3.062 1 90.94 84 LEU A O 1
ATOM 643 N N . THR A 1 85 ? 10.172 5.871 1.83 1 85.31 85 THR A N 1
ATOM 644 C CA . THR A 1 85 ? 10.992 4.977 2.641 1 85.31 85 THR A CA 1
ATOM 645 C C . THR A 1 85 ? 12.352 4.738 1.985 1 85.31 85 THR A C 1
ATOM 647 O O . THR A 1 85 ? 13.32 4.391 2.662 1 85.31 85 THR A O 1
ATOM 650 N N . THR A 1 86 ? 12.438 4.887 0.734 1 77.5 86 THR A N 1
ATOM 651 C CA . THR A 1 86 ? 13.664 4.492 0.055 1 77.5 86 THR A CA 1
ATOM 652 C C . THR A 1 86 ? 14.453 5.719 -0.392 1 77.5 86 THR A C 1
ATOM 654 O O . THR A 1 86 ? 15.617 5.605 -0.779 1 77.5 86 THR A O 1
ATOM 657 N N . THR A 1 87 ? 13.797 6.848 -0.348 1 77.12 87 THR A N 1
ATOM 658 C CA . THR A 1 87 ? 14.461 8.055 -0.813 1 77.12 87 THR A CA 1
ATOM 659 C C . THR A 1 87 ? 14.484 9.117 0.283 1 77.12 87 THR A C 1
ATOM 661 O O . THR A 1 87 ? 13.766 9.008 1.279 1 77.12 87 THR A O 1
ATOM 664 N N . ALA A 1 88 ? 15.438 10 0.204 1 79.38 88 ALA A N 1
ATOM 665 C CA . ALA A 1 88 ? 15.461 11.148 1.101 1 79.38 88 ALA A CA 1
ATOM 666 C C . ALA A 1 88 ? 14.555 12.266 0.583 1 79.38 88 ALA A C 1
ATOM 668 O O . ALA A 1 88 ? 15.016 13.375 0.316 1 79.38 88 ALA A O 1
ATOM 669 N N . LEU A 1 89 ? 13.328 12 0.539 1 88.12 89 LEU A N 1
ATOM 670 C CA . LEU A 1 89 ? 12.352 12.93 -0.018 1 88.12 89 LEU A CA 1
ATOM 671 C C . LEU A 1 89 ? 12.172 14.141 0.896 1 88.12 89 LEU A C 1
ATOM 673 O O . LEU A 1 89 ? 12.055 13.992 2.113 1 88.12 89 LEU A O 1
ATOM 677 N N . LYS A 1 90 ? 12.258 15.305 0.273 1 91.44 90 LYS A N 1
ATOM 678 C CA . LYS A 1 90 ? 12.086 16.531 1.049 1 91.44 90 LYS A CA 1
ATOM 679 C C . LYS A 1 90 ? 10.664 17.078 0.922 1 91.44 90 LYS A C 1
ATOM 681 O O . LYS A 1 90 ? 10.156 17.719 1.842 1 91.44 90 LYS A O 1
ATOM 686 N N . SER A 1 91 ? 10.094 16.828 -0.285 1 94 91 SER A N 1
ATOM 687 C CA . SER A 1 91 ? 8.75 17.344 -0.537 1 94 91 SER A CA 1
ATOM 688 C C . SER A 1 91 ? 7.891 16.328 -1.267 1 94 91 SER A C 1
ATOM 690 O O . SER A 1 91 ? 8.344 15.703 -2.234 1 94 91 SER A O 1
ATOM 692 N N . LEU A 1 92 ? 6.707 16.125 -0.751 1 94.31 92 LEU A N 1
ATOM 693 C CA . LEU A 1 92 ? 5.723 15.25 -1.374 1 94.31 92 LEU A CA 1
ATOM 694 C C . LEU A 1 92 ? 4.395 15.977 -1.565 1 94.31 92 LEU A C 1
ATOM 696 O O . LEU A 1 92 ? 3.812 16.484 -0.604 1 94.31 92 LEU A O 1
ATOM 700 N N . THR A 1 93 ? 3.967 16.109 -2.799 1 93.12 93 THR A N 1
ATOM 701 C CA . THR A 1 93 ? 2.643 16.625 -3.127 1 93.12 93 THR A CA 1
ATOM 702 C C . THR A 1 93 ? 1.813 15.562 -3.844 1 93.12 93 THR A C 1
ATOM 704 O O . THR A 1 93 ? 2.26 14.984 -4.84 1 93.12 93 THR A O 1
ATOM 707 N N . VAL A 1 94 ? 0.665 15.258 -3.264 1 90 94 VAL A N 1
ATOM 708 C CA . VAL A 1 94 ? -0.278 14.352 -3.91 1 90 94 VAL A CA 1
ATOM 709 C C . VAL A 1 94 ? -1.595 15.07 -4.176 1 90 94 VAL A C 1
ATOM 711 O O . VAL A 1 94 ? -2.229 15.586 -3.252 1 90 94 VAL A O 1
ATOM 714 N N . SER A 1 95 ? -1.965 15.172 -5.391 1 87.12 95 SER A N 1
ATOM 715 C CA . SER A 1 95 ? -3.246 15.734 -5.805 1 87.12 95 SER A CA 1
ATOM 716 C C . SER A 1 95 ? -4.176 14.656 -6.352 1 87.12 95 SER A C 1
ATOM 718 O O . SER A 1 95 ? -3.818 13.938 -7.285 1 87.12 95 SER A O 1
ATOM 720 N N . ILE A 1 96 ? -5.227 14.516 -5.754 1 78.69 96 ILE A N 1
ATOM 721 C CA . ILE A 1 96 ? -6.168 13.453 -6.105 1 78.69 96 ILE A CA 1
ATOM 722 C C . ILE A 1 96 ? -7.355 14.047 -6.859 1 78.69 96 ILE A C 1
ATOM 724 O O . ILE A 1 96 ? -8 14.984 -6.379 1 78.69 96 ILE A O 1
ATOM 728 N N . GLY A 1 97 ? -7.539 13.578 -8.102 1 69.06 97 GLY A N 1
ATOM 729 C CA . GLY A 1 97 ? -8.609 14.102 -8.93 1 69.06 97 GLY A CA 1
ATOM 730 C C . GLY A 1 97 ? -9.758 13.133 -9.109 1 69.06 97 GLY A C 1
ATOM 731 O O . GLY A 1 97 ? -10.617 13.32 -9.977 1 69.06 97 GLY A O 1
ATOM 732 N N . SER A 1 98 ? -9.719 11.953 -8.477 1 60.5 98 SER A N 1
ATOM 733 C CA . SER A 1 98 ? -10.672 10.922 -8.859 1 60.5 98 SER A CA 1
ATOM 734 C C . SER A 1 98 ? -12.078 11.258 -8.375 1 60.5 98 SER A C 1
ATOM 736 O O . SER A 1 98 ? -12.258 11.734 -7.254 1 60.5 98 SER A O 1
ATOM 738 N N . HIS A 1 99 ? -13.047 11.344 -9.383 1 53.09 99 HIS A N 1
ATOM 739 C CA . HIS A 1 99 ? -14.484 11.453 -9.148 1 53.09 99 HIS A CA 1
ATOM 740 C C . HIS A 1 99 ? -15.023 10.211 -8.438 1 53.09 99 HIS A C 1
ATOM 742 O O . HIS A 1 99 ? -16.219 10.141 -8.125 1 53.09 99 HIS A O 1
ATOM 748 N N . SER A 1 100 ? -14.203 9.25 -8.453 1 49.72 100 SER A N 1
ATOM 749 C CA . SER A 1 100 ? -14.852 8.07 -7.887 1 49.72 100 SER A CA 1
ATOM 750 C C . SER A 1 100 ? -15.07 8.234 -6.383 1 49.72 100 SER A C 1
ATOM 752 O O . SER A 1 100 ? -14.234 8.812 -5.691 1 49.72 100 SER A O 1
ATOM 754 N N . THR A 1 101 ? -16.312 8.531 -6.016 1 45 101 THR A N 1
ATOM 755 C CA . THR A 1 101 ? -16.812 8.594 -4.645 1 45 101 THR A CA 1
ATOM 756 C C . THR A 1 101 ? -16.016 7.66 -3.736 1 45 101 THR A C 1
ATOM 758 O O . THR A 1 101 ? -16.391 7.453 -2.578 1 45 101 THR A O 1
ATOM 761 N N . ALA A 1 102 ? -15.133 6.957 -4.316 1 45.66 102 ALA A N 1
ATOM 762 C CA . ALA A 1 102 ? -14.656 5.828 -3.521 1 45.66 102 ALA A CA 1
ATOM 763 C C . ALA A 1 102 ? -13.797 6.297 -2.354 1 45.66 102 ALA A C 1
ATOM 765 O O . ALA A 1 102 ? -12.836 7.047 -2.545 1 45.66 102 ALA A O 1
ATOM 766 N N . THR A 1 103 ? -14.414 6.668 -1.183 1 50.72 103 THR A N 1
ATOM 767 C CA . THR A 1 103 ? -13.961 6.887 0.188 1 50.72 103 THR A CA 1
ATOM 768 C C . THR A 1 103 ? -12.523 6.414 0.367 1 50.72 103 THR A C 1
ATOM 770 O O . THR A 1 103 ? -11.797 6.922 1.225 1 50.72 103 THR A O 1
ATOM 773 N N . SER A 1 104 ? -11.906 5.668 -0.753 1 64.25 104 SER A N 1
ATOM 774 C CA . SER A 1 104 ? -10.875 4.723 -0.335 1 64.25 104 SER A CA 1
ATOM 775 C C . SER A 1 104 ? -9.523 5.074 -0.939 1 64.25 104 SER A C 1
ATOM 777 O O . SER A 1 104 ? -8.508 4.473 -0.59 1 64.25 104 SER A O 1
ATOM 779 N N . ILE A 1 105 ? -9.492 6.43 -1.416 1 74.12 105 ILE A N 1
ATOM 780 C CA . ILE A 1 105 ? -8.242 6.609 -2.141 1 74.12 105 ILE A CA 1
ATOM 781 C C . ILE A 1 105 ? -7.184 7.191 -1.204 1 74.12 105 ILE A C 1
ATOM 783 O O . ILE A 1 105 ? -6 6.871 -1.32 1 74.12 105 ILE A O 1
ATOM 787 N N . LEU A 1 106 ? -7.668 8.016 -0.261 1 84.31 106 LEU A N 1
ATOM 788 C CA . LEU A 1 106 ? -6.73 8.695 0.626 1 84.31 106 LEU A CA 1
ATOM 789 C C . LEU A 1 106 ? -6.188 7.734 1.681 1 84.31 106 LEU A C 1
ATOM 791 O O . LEU A 1 106 ? -5.051 7.887 2.135 1 84.31 106 LEU A O 1
ATOM 795 N N . ASP A 1 107 ? -6.91 6.758 1.981 1 87.81 107 ASP A N 1
ATOM 796 C CA . ASP A 1 107 ? -6.547 5.918 3.119 1 87.81 107 ASP A CA 1
ATOM 797 C C . ASP A 1 107 ? -5.23 5.188 2.865 1 87.81 107 ASP A C 1
ATOM 799 O O . ASP A 1 107 ? -4.312 5.25 3.686 1 87.81 107 ASP A O 1
ATOM 803 N N . PRO A 1 108 ? -5.102 4.562 1.693 1 86.88 108 PRO A N 1
ATOM 804 C CA . PRO A 1 108 ? -3.812 3.912 1.453 1 86.88 108 PRO A CA 1
ATOM 805 C C . PRO A 1 108 ? -2.648 4.902 1.433 1 86.88 108 PRO A C 1
ATOM 807 O O . PRO A 1 108 ? -1.548 4.574 1.883 1 86.88 108 PRO A O 1
ATOM 810 N N . ILE A 1 109 ? -2.859 6.074 0.92 1 90.88 109 ILE A N 1
ATOM 811 C CA . ILE A 1 109 ? -1.83 7.105 0.851 1 90.88 109 ILE A CA 1
ATOM 812 C C . ILE A 1 109 ? -1.464 7.566 2.26 1 90.88 109 ILE A C 1
ATOM 814 O O . ILE A 1 109 ? -0.282 7.668 2.598 1 90.88 109 ILE A O 1
ATOM 818 N N . ALA A 1 110 ? -2.514 7.766 3.053 1 92.81 110 ALA A N 1
ATOM 819 C CA . ALA A 1 110 ? -2.307 8.219 4.426 1 92.81 110 ALA A CA 1
ATOM 820 C C . ALA A 1 110 ? -1.547 7.176 5.238 1 92.81 110 ALA A C 1
ATOM 822 O O . ALA A 1 110 ? -0.671 7.52 6.039 1 92.81 110 ALA A O 1
ATOM 823 N N . HIS A 1 111 ? -1.87 5.91 5.051 1 92.38 111 HIS A N 1
ATOM 824 C CA . HIS A 1 111 ? -1.133 4.848 5.723 1 92.38 111 HIS A CA 1
ATOM 825 C C . HIS A 1 111 ? 0.337 4.852 5.316 1 92.38 111 HIS A C 1
ATOM 827 O O . HIS A 1 111 ? 1.222 4.715 6.164 1 92.38 111 HIS A O 1
ATOM 833 N N . SER A 1 112 ? 0.586 5.004 4.07 1 93.69 112 SER A N 1
ATOM 834 C CA . SER A 1 112 ? 1.951 5.031 3.557 1 93.69 112 SER A CA 1
ATOM 835 C C . SER A 1 112 ? 2.729 6.219 4.113 1 93.69 112 SER A C 1
ATOM 837 O O . SER A 1 112 ? 3.904 6.09 4.465 1 93.69 112 SER A O 1
ATOM 839 N N . ILE A 1 113 ? 2.076 7.328 4.176 1 95.31 113 ILE A N 1
ATOM 840 C CA . ILE A 1 113 ? 2.713 8.523 4.715 1 95.31 113 ILE A CA 1
ATOM 841 C C . ILE A 1 113 ? 3.041 8.312 6.191 1 95.31 113 ILE A C 1
ATOM 843 O O . ILE A 1 113 ? 4.141 8.641 6.641 1 95.31 113 ILE A O 1
ATOM 847 N N . GLY A 1 114 ? 2.025 7.773 6.918 1 95.88 114 GLY A N 1
ATOM 848 C CA . GLY A 1 114 ? 2.279 7.484 8.32 1 95.88 114 GLY A CA 1
ATOM 849 C C . GLY A 1 114 ? 3.504 6.613 8.539 1 95.88 114 GLY A C 1
ATOM 850 O O . GLY A 1 114 ? 4.352 6.926 9.383 1 95.88 114 GLY A O 1
ATOM 851 N N . VAL A 1 115 ? 3.613 5.598 7.766 1 93.75 115 VAL A N 1
ATOM 852 C CA . VAL A 1 115 ? 4.75 4.691 7.859 1 93.75 115 VAL A CA 1
ATOM 853 C C . VAL A 1 115 ? 6.027 5.418 7.449 1 93.75 115 VAL A C 1
ATOM 855 O O . VAL A 1 115 ? 7.039 5.355 8.148 1 93.75 115 VAL A O 1
ATOM 858 N N . GLY A 1 116 ? 5.992 6.137 6.375 1 94 116 GLY A N 1
ATOM 859 C CA . GLY A 1 116 ? 7.152 6.824 5.836 1 94 116 GLY A CA 1
ATOM 860 C C . GLY A 1 116 ? 7.707 7.883 6.77 1 94 116 GLY A C 1
ATOM 861 O O . GLY A 1 116 ? 8.922 8.094 6.836 1 94 116 GLY A O 1
ATOM 862 N N . LEU A 1 117 ? 6.848 8.523 7.48 1 95 117 LEU A N 1
ATOM 863 C CA . LEU A 1 117 ? 7.266 9.586 8.383 1 95 117 LEU A CA 1
ATOM 864 C C . LEU A 1 117 ? 8.055 9.023 9.562 1 95 117 LEU A C 1
ATOM 866 O O . LEU A 1 117 ? 8.789 9.75 10.227 1 95 117 LEU A O 1
ATOM 870 N N . GLN A 1 118 ? 7.859 7.734 9.773 1 91.81 118 GLN A N 1
ATOM 871 C CA . GLN A 1 118 ? 8.484 7.129 10.945 1 91.81 118 GLN A CA 1
ATOM 872 C C . GLN A 1 118 ? 9.805 6.465 10.578 1 91.81 118 GLN A C 1
ATOM 874 O O . GLN A 1 118 ? 10.562 6.055 11.461 1 91.81 118 GLN A O 1
ATOM 879 N N . THR A 1 119 ? 10.008 6.301 9.359 1 88.06 119 THR A N 1
ATOM 880 C CA . THR A 1 119 ? 11.227 5.609 8.969 1 88.06 119 THR A CA 1
ATOM 881 C C . THR A 1 119 ? 12.453 6.461 9.281 1 88.06 119 THR A C 1
ATOM 883 O O . THR A 1 119 ? 12.367 7.688 9.352 1 88.06 119 THR A O 1
ATOM 886 N N . SER A 1 120 ? 13.578 5.812 9.484 1 77.94 120 SER A N 1
ATOM 887 C CA . SER A 1 120 ? 14.805 6.465 9.93 1 77.94 120 SER A CA 1
ATOM 888 C C . SER A 1 120 ? 15.328 7.438 8.875 1 77.94 120 SER A C 1
ATOM 890 O O . SER A 1 120 ? 15.992 8.422 9.211 1 77.94 120 SER A O 1
ATOM 892 N N . ASN A 1 121 ? 15.016 7.277 7.684 1 74.62 121 ASN A N 1
ATOM 893 C CA . ASN A 1 121 ? 15.555 8.086 6.59 1 74.62 121 ASN A CA 1
ATOM 894 C C . ASN A 1 121 ? 14.594 9.203 6.199 1 74.62 121 ASN A C 1
ATOM 896 O O . ASN A 1 121 ? 14.859 9.953 5.258 1 74.62 121 ASN A O 1
ATOM 900 N N . SER A 1 122 ? 13.562 9.312 7.059 1 84.19 122 SER A N 1
ATOM 901 C CA . SER A 1 122 ? 12.586 10.32 6.633 1 84.19 122 SER A CA 1
ATOM 902 C C . SER A 1 122 ? 13.148 11.727 6.793 1 84.19 122 SER A C 1
ATOM 904 O O . SER A 1 122 ? 13.648 12.086 7.863 1 84.19 122 SER A O 1
ATOM 906 N N . ASN A 1 123 ? 13.195 12.492 5.766 1 88.25 123 ASN A N 1
ATOM 907 C CA . ASN A 1 123 ? 13.609 13.891 5.738 1 88.25 123 ASN A CA 1
ATOM 908 C C . ASN A 1 123 ? 12.547 14.781 5.09 1 88.25 123 ASN A C 1
ATOM 910 O O . ASN A 1 123 ? 12.867 15.836 4.535 1 88.25 123 ASN A O 1
ATOM 914 N N . LEU A 1 124 ? 11.367 14.344 5.188 1 94.25 124 LEU A N 1
ATOM 915 C CA . LEU A 1 124 ? 10.273 15.07 4.535 1 94.25 124 LEU A CA 1
ATOM 916 C C . LEU A 1 124 ? 10 16.391 5.238 1 94.25 124 LEU A C 1
ATOM 918 O O . LEU A 1 124 ? 9.766 16.422 6.449 1 94.25 124 LEU A O 1
ATOM 922 N N . GLN A 1 125 ? 10.039 17.469 4.508 1 96.56 125 GLN A N 1
ATOM 923 C CA . GLN A 1 125 ? 9.844 18.797 5.059 1 96.56 125 GLN A CA 1
ATOM 924 C C . GLN A 1 125 ? 8.469 19.344 4.68 1 96.56 125 GLN A C 1
ATOM 926 O O . GLN A 1 125 ? 7.879 20.125 5.43 1 96.56 125 GLN A O 1
ATOM 931 N N . THR A 1 126 ? 8.023 18.969 3.502 1 97.12 126 THR A N 1
ATOM 932 C CA . THR A 1 126 ? 6.75 19.469 2.996 1 97.12 126 THR A CA 1
ATOM 933 C C . THR A 1 126 ? 5.848 18.328 2.555 1 97.12 126 THR A C 1
ATOM 935 O O . THR A 1 126 ? 6.258 17.469 1.76 1 97.12 126 THR A O 1
ATOM 938 N N . LEU A 1 127 ? 4.629 18.266 3.117 1 97.38 127 LEU A N 1
ATOM 939 C CA . LEU A 1 127 ? 3.604 17.297 2.734 1 97.38 127 LEU A CA 1
ATOM 940 C C . LEU A 1 127 ? 2.318 18 2.318 1 97.38 127 LEU A C 1
ATOM 942 O O . LEU A 1 127 ? 1.71 18.719 3.121 1 97.38 127 LEU A O 1
ATOM 946 N N . GLU A 1 128 ? 1.888 17.781 1.04 1 96 128 GLU A N 1
ATOM 947 C CA . GLU A 1 128 ? 0.672 18.406 0.522 1 96 128 GLU A CA 1
ATOM 948 C C . GLU A 1 128 ? -0.282 17.359 -0.046 1 96 128 GLU A C 1
ATOM 950 O O . GLU A 1 128 ? 0.076 16.609 -0.961 1 96 128 GLU A O 1
ATOM 955 N N . LEU A 1 129 ? -1.44 17.297 0.551 1 92.56 129 LEU A N 1
ATOM 956 C CA . LEU A 1 129 ? -2.545 16.5 0.043 1 92.56 129 LEU A CA 1
ATOM 957 C C . LEU A 1 129 ? -3.674 17.375 -0.47 1 92.56 129 LEU A C 1
ATOM 959 O O . LEU A 1 129 ? -4.332 18.078 0.312 1 92.56 129 LEU A O 1
ATOM 963 N N . LYS A 1 130 ? -3.908 17.344 -1.805 1 86.69 130 LYS A N 1
ATOM 964 C CA . LYS A 1 130 ? -4.848 18.312 -2.367 1 86.69 130 LYS A CA 1
ATOM 965 C C . LYS A 1 130 ? -5.848 17.625 -3.297 1 86.69 130 LYS A C 1
ATOM 967 O O . LYS A 1 130 ? -5.551 16.578 -3.869 1 86.69 130 LYS A O 1
ATOM 972 N N . SER A 1 131 ? -6.996 18.234 -3.346 1 81.69 131 SER A N 1
ATOM 973 C CA . SER A 1 131 ? -7.98 17.844 -4.352 1 81.69 131 SER A CA 1
ATOM 974 C C . SER A 1 131 ? -7.68 18.5 -5.699 1 81.69 131 SER A C 1
ATOM 976 O O . SER A 1 131 ? -7.371 19.688 -5.762 1 81.69 131 SER A O 1
ATOM 978 N N . ALA A 1 132 ? -7.535 17.75 -6.781 1 71.75 132 ALA A N 1
ATOM 979 C CA . ALA A 1 132 ? -7.262 18.297 -8.109 1 71.75 132 ALA A CA 1
ATOM 980 C C . ALA A 1 132 ? -8.547 18.766 -8.781 1 71.75 132 ALA A C 1
ATOM 982 O O . ALA A 1 132 ? -8.508 19.578 -9.703 1 71.75 132 ALA A O 1
ATOM 983 N N . SER A 1 133 ? -9.734 18.328 -8.555 1 64.38 133 SER A N 1
ATOM 984 C CA . SER A 1 133 ? -10.938 18.672 -9.312 1 64.38 133 SER A CA 1
ATOM 985 C C . SER A 1 133 ? -12.141 18.828 -8.398 1 64.38 133 SER A C 1
ATOM 987 O O . SER A 1 133 ? -13.258 18.469 -8.758 1 64.38 133 SER A O 1
ATOM 989 N N . ASN A 1 134 ? -12.047 19.578 -7.457 1 64.31 134 ASN A N 1
ATOM 990 C CA . ASN A 1 134 ? -13.156 19.812 -6.543 1 64.31 134 ASN A CA 1
ATOM 991 C C . ASN A 1 134 ? -13.758 18.516 -6.031 1 64.31 134 ASN A C 1
ATOM 993 O O . ASN A 1 134 ? -14.977 18.391 -5.902 1 64.31 134 ASN A O 1
ATOM 997 N N . VAL A 1 135 ? -13.055 17.609 -6.145 1 68.81 135 VAL A N 1
ATOM 998 C CA . VAL A 1 135 ? -13.523 16.359 -5.559 1 68.81 135 VAL A CA 1
ATOM 999 C C . VAL A 1 135 ? -13.047 16.25 -4.113 1 68.81 135 VAL A C 1
ATOM 1001 O O . VAL A 1 135 ? -12.039 16.859 -3.738 1 68.81 135 VAL A O 1
ATOM 1004 N N . PHE A 1 136 ? -13.93 15.648 -3.311 1 70.31 136 PHE A N 1
ATOM 1005 C CA . PHE A 1 136 ? -13.531 15.406 -1.929 1 70.31 136 PHE A CA 1
ATOM 1006 C C . PHE A 1 136 ? -12.906 14.023 -1.779 1 70.31 136 PHE A C 1
ATOM 1008 O O . PHE A 1 136 ? -13.281 13.094 -2.492 1 70.31 136 PHE A O 1
ATOM 1015 N N . PHE A 1 137 ? -11.867 14.031 -1.044 1 79.75 137 PHE A N 1
ATOM 1016 C CA . PHE A 1 137 ? -11.32 12.75 -0.599 1 79.75 137 PHE A CA 1
ATOM 1017 C C . PHE A 1 137 ? -11.508 12.578 0.904 1 79.75 137 PHE A C 1
ATOM 1019 O O . PHE A 1 137 ? -11.547 13.562 1.647 1 79.75 137 PHE A O 1
ATOM 1026 N N . THR A 1 138 ? -11.766 11.383 1.211 1 88.44 138 THR A N 1
ATOM 1027 C CA . THR A 1 138 ? -12.18 11.102 2.58 1 88.44 138 THR A CA 1
ATOM 1028 C C . THR A 1 138 ? -11.055 10.445 3.365 1 88.44 138 THR A C 1
ATOM 1030 O O . THR A 1 138 ? -10.383 9.539 2.857 1 88.44 138 THR A O 1
ATOM 1033 N N . LEU A 1 139 ? -10.844 10.938 4.527 1 91.81 139 LEU A N 1
ATOM 1034 C CA . LEU A 1 139 ? -9.883 10.375 5.473 1 91.81 139 LEU A CA 1
ATOM 1035 C C . LEU A 1 139 ? -10.602 9.617 6.582 1 91.81 139 LEU A C 1
ATOM 1037 O O . LEU A 1 139 ? -11.344 10.211 7.371 1 91.81 139 LEU A O 1
ATOM 1041 N N . SER A 1 140 ? -10.398 8.375 6.617 1 91.5 140 SER A N 1
ATOM 1042 C CA . SER A 1 140 ? -10.992 7.57 7.676 1 91.5 140 SER A CA 1
ATOM 1043 C C . SER A 1 140 ? -10.242 7.746 8.992 1 91.5 140 SER A C 1
ATOM 1045 O O . SER A 1 140 ? -9.141 8.305 9.016 1 91.5 140 SER A O 1
ATOM 1047 N N . ALA A 1 141 ? -10.867 7.285 10.117 1 93.75 141 ALA A N 1
ATOM 1048 C CA . ALA A 1 141 ? -10.211 7.336 11.422 1 93.75 141 ALA A CA 1
ATOM 1049 C C . ALA A 1 141 ? -8.938 6.5 11.43 1 93.75 141 ALA A C 1
ATOM 1051 O O . ALA A 1 141 ? -7.91 6.922 11.969 1 93.75 141 ALA A O 1
ATOM 1052 N N . ALA A 1 142 ? -8.984 5.32 10.82 1 89.81 142 ALA A N 1
ATOM 1053 C CA . ALA A 1 142 ? -7.824 4.43 10.789 1 89.81 142 ALA A CA 1
ATOM 1054 C C . ALA A 1 142 ? -6.652 5.078 10.055 1 89.81 142 ALA A C 1
ATOM 1056 O O . ALA A 1 142 ? -5.508 4.984 10.5 1 89.81 142 ALA A O 1
ATOM 1057 N N . ALA A 1 143 ? -6.977 5.668 8.953 1 91.81 143 ALA A N 1
ATOM 1058 C CA . ALA A 1 143 ? -5.945 6.352 8.18 1 91.81 143 ALA A CA 1
ATOM 1059 C C . ALA A 1 143 ? -5.398 7.555 8.938 1 91.81 143 ALA A C 1
ATOM 1061 O O . ALA A 1 143 ? -4.191 7.809 8.922 1 91.81 143 ALA A O 1
ATOM 1062 N N . ALA A 1 144 ? -6.293 8.281 9.57 1 95.38 144 ALA A N 1
ATOM 1063 C CA . ALA A 1 144 ? -5.871 9.422 10.375 1 95.38 144 ALA A CA 1
ATOM 1064 C C . ALA A 1 144 ? -4.98 8.977 11.531 1 95.38 144 ALA A C 1
ATOM 1066 O O . ALA A 1 144 ? -4.035 9.672 11.898 1 95.38 144 ALA A O 1
ATOM 1067 N N . PHE A 1 145 ? -5.25 7.852 12.086 1 95.5 145 PHE A N 1
ATOM 1068 C CA . PHE A 1 145 ? -4.43 7.305 13.164 1 95.5 145 PHE A CA 1
ATOM 1069 C C . PHE A 1 145 ? -3.025 6.98 12.664 1 95.5 145 PHE A C 1
ATOM 1071 O O . PHE A 1 145 ? -2.045 7.168 13.383 1 95.5 145 PHE A O 1
ATOM 1078 N N . SER A 1 146 ? -2.943 6.484 11.516 1 94.19 146 SER A N 1
ATOM 1079 C CA . SER A 1 146 ? -1.632 6.23 10.93 1 94.19 146 SER A CA 1
ATOM 1080 C C . SER A 1 146 ? -0.826 7.52 10.797 1 94.19 146 SER A C 1
ATOM 1082 O O . SER A 1 146 ? 0.369 7.543 11.102 1 94.19 146 SER A O 1
ATOM 1084 N N . LEU A 1 147 ? -1.473 8.586 10.305 1 96.38 147 LEU A N 1
ATOM 1085 C CA . LEU A 1 147 ? -0.81 9.883 10.203 1 96.38 147 LEU A CA 1
ATOM 1086 C C . LEU A 1 147 ? -0.366 10.367 11.578 1 96.38 147 LEU A C 1
ATOM 1088 O O . LEU A 1 147 ? 0.738 10.898 11.727 1 96.38 147 LEU A O 1
ATOM 1092 N N . GLU A 1 148 ? -1.283 10.172 12.516 1 97.44 148 GLU A N 1
ATOM 1093 C CA . GLU A 1 148 ? -0.97 10.57 13.883 1 97.44 148 GLU A CA 1
ATOM 1094 C C . GLU A 1 148 ? 0.306 9.891 14.375 1 97.44 148 GLU A C 1
ATOM 1096 O O . GLU A 1 148 ? 1.21 10.555 14.891 1 97.44 148 GLU A O 1
ATOM 1101 N N . GLU A 1 149 ? 0.392 8.633 14.18 1 94.62 149 GLU A N 1
ATOM 1102 C CA . GLU A 1 149 ? 1.562 7.871 14.609 1 94.62 149 GLU A CA 1
ATOM 1103 C C . GLU A 1 149 ? 2.816 8.328 13.875 1 94.62 149 GLU A C 1
ATOM 1105 O O . GLU A 1 149 ? 3.877 8.492 14.477 1 94.62 149 GLU A O 1
ATOM 1110 N N . GLY A 1 150 ? 2.641 8.5 12.594 1 95.12 150 GLY A N 1
ATOM 1111 C CA . GLY A 1 150 ? 3.764 8.969 11.797 1 95.12 150 GLY A CA 1
ATOM 1112 C C . GLY A 1 150 ? 4.273 10.336 12.234 1 95.12 150 GLY A C 1
ATOM 1113 O O . GLY A 1 150 ? 5.477 10.523 12.414 1 95.12 150 GLY A O 1
ATOM 1114 N N . MET A 1 151 ? 3.371 11.227 12.414 1 95.94 151 MET A N 1
ATOM 1115 C CA . MET A 1 151 ? 3.73 12.586 12.812 1 95.94 151 MET A CA 1
ATOM 1116 C C . MET A 1 151 ? 4.379 12.594 14.195 1 95.94 151 MET A C 1
ATOM 1118 O O . MET A 1 151 ? 5.301 13.367 14.445 1 95.94 151 MET A O 1
ATOM 1122 N N . GLY A 1 152 ? 3.893 11.75 15.008 1 93.25 152 GLY A N 1
ATOM 1123 C CA . GLY A 1 152 ? 4.426 11.695 16.359 1 93.25 152 GLY A CA 1
ATOM 1124 C C . GLY A 1 152 ? 5.895 11.328 16.406 1 93.25 152 GLY A C 1
ATOM 1125 O O . GLY A 1 152 ? 6.617 11.734 17.312 1 93.25 152 GLY A O 1
ATOM 1126 N N . ALA A 1 153 ? 6.359 10.609 15.445 1 90.62 153 ALA A N 1
ATOM 1127 C CA . ALA A 1 153 ? 7.734 10.125 15.445 1 90.62 153 ALA A CA 1
ATOM 1128 C C . ALA A 1 153 ? 8.609 10.961 14.523 1 90.62 153 ALA A C 1
ATOM 1130 O O . ALA A 1 153 ? 9.836 10.789 14.492 1 90.62 153 ALA A O 1
ATOM 1131 N N . ASN A 1 154 ? 8.016 11.898 13.828 1 93.88 154 ASN A N 1
ATOM 1132 C CA . ASN A 1 154 ? 8.734 12.656 12.805 1 93.88 154 ASN A CA 1
ATOM 1133 C C . ASN A 1 154 ? 9.32 13.945 13.367 1 93.88 154 ASN A C 1
ATOM 1135 O O . ASN A 1 154 ? 8.703 14.594 14.219 1 93.88 154 ASN A O 1
ATOM 1139 N N . LYS A 1 155 ? 10.492 14.328 12.859 1 92.94 155 LYS A N 1
ATOM 1140 C CA . LYS A 1 155 ? 11.148 15.523 13.367 1 92.94 155 LYS A CA 1
ATOM 1141 C C . LYS A 1 155 ? 11.539 16.453 12.227 1 92.94 155 LYS A C 1
ATOM 1143 O O . LYS A 1 155 ? 12.242 17.453 12.438 1 92.94 155 LYS A O 1
ATOM 1148 N N . SER A 1 156 ? 11.047 16.156 11.062 1 94.94 156 SER A N 1
ATOM 1149 C CA . SER A 1 156 ? 11.539 16.922 9.922 1 94.94 156 SER A CA 1
ATOM 1150 C C . SER A 1 156 ? 10.406 17.688 9.25 1 94.94 156 SER A C 1
ATOM 1152 O O . SER A 1 156 ? 10.648 18.703 8.578 1 94.94 156 SER A O 1
ATOM 1154 N N . LEU A 1 157 ? 9.164 17.344 9.359 1 97.38 157 LEU A N 1
ATOM 1155 C CA . LEU A 1 157 ? 8.039 17.922 8.648 1 97.38 157 LEU A CA 1
ATOM 1156 C C . LEU A 1 157 ? 7.773 19.359 9.117 1 97.38 157 LEU A C 1
ATOM 1158 O O . LEU A 1 157 ? 7.562 19.594 10.305 1 97.38 157 LEU A O 1
ATOM 1162 N N . GLN A 1 158 ? 7.793 20.312 8.219 1 98.06 158 GLN A N 1
ATOM 1163 C CA . GLN A 1 158 ? 7.637 21.719 8.547 1 98.06 158 GLN A CA 1
ATOM 1164 C C . GLN A 1 158 ? 6.371 22.297 7.918 1 98.06 158 GLN A C 1
ATOM 1166 O O . GLN A 1 158 ? 5.781 23.25 8.445 1 98.06 158 GLN A O 1
ATOM 1171 N N . ARG A 1 159 ? 6.008 21.828 6.82 1 98.19 159 ARG A N 1
ATOM 1172 C CA . ARG A 1 159 ? 4.852 22.297 6.07 1 98.19 159 ARG A CA 1
ATOM 1173 C C . ARG A 1 159 ? 3.852 21.172 5.828 1 98.19 159 ARG A C 1
ATOM 1175 O O . ARG A 1 159 ? 4.207 20.125 5.281 1 98.19 159 ARG A O 1
ATOM 1182 N N . PHE A 1 160 ? 2.619 21.438 6.25 1 98.12 160 PHE A N 1
ATOM 1183 C CA . PHE A 1 160 ? 1.563 20.453 6.066 1 98.12 160 PHE A CA 1
ATOM 1184 C C . PHE A 1 160 ? 0.322 21.094 5.457 1 98.12 160 PHE A C 1
ATOM 1186 O O . PHE A 1 160 ? -0.318 21.938 6.086 1 98.12 160 PHE A O 1
ATOM 1193 N N . TYR A 1 161 ? -0.074 20.656 4.219 1 96.81 161 TYR A N 1
ATOM 1194 C CA . TYR A 1 161 ? -1.236 21.188 3.514 1 96.81 161 TYR A CA 1
ATOM 1195 C C . TYR A 1 161 ? -2.246 20.078 3.225 1 96.81 161 TYR A C 1
ATOM 1197 O O . TYR A 1 161 ? -1.885 19.016 2.703 1 96.81 161 TYR A O 1
ATOM 1205 N N . MET A 1 162 ? -3.375 20.25 3.678 1 94.56 162 MET A N 1
ATOM 1206 C CA . MET A 1 162 ? -4.516 19.406 3.324 1 94.56 162 MET A CA 1
ATOM 1207 C C . MET A 1 162 ? -5.684 20.25 2.828 1 94.56 162 MET A C 1
ATOM 1209 O O . MET A 1 162 ? -6.25 21.047 3.584 1 94.56 162 MET A O 1
ATOM 1213 N N . ASP A 1 163 ? -6.039 20.094 1.581 1 90.81 163 ASP A N 1
ATOM 1214 C CA . ASP A 1 163 ? -7.078 20.906 0.957 1 90.81 163 ASP A CA 1
ATOM 1215 C C . ASP A 1 163 ? -8.18 20.031 0.364 1 90.81 163 ASP A C 1
ATOM 1217 O O . ASP A 1 163 ? -7.914 19.203 -0.507 1 90.81 163 ASP A O 1
ATOM 1221 N N . GLY A 1 164 ? -9.391 20.266 0.841 1 87.69 164 GLY A N 1
ATOM 1222 C CA . GLY A 1 164 ? -10.531 19.547 0.284 1 87.69 164 GLY A CA 1
ATOM 1223 C C . GLY A 1 164 ? -10.727 18.172 0.889 1 87.69 164 GLY A C 1
ATOM 1224 O O . GLY A 1 164 ? -11.359 17.312 0.282 1 87.69 164 GLY A O 1
ATOM 1225 N N . CYS A 1 165 ? -10.258 17.969 2.072 1 89.62 165 CYS A N 1
ATOM 1226 C CA . CYS A 1 165 ? -10.352 16.656 2.707 1 89.62 165 CYS A CA 1
ATOM 1227 C C . CYS A 1 165 ? -11.664 16.516 3.471 1 89.62 165 CYS A C 1
ATOM 1229 O O . CYS A 1 165 ? -12.062 17.422 4.203 1 89.62 165 CYS A O 1
ATOM 1231 N N . ARG A 1 166 ? -12.305 15.445 3.232 1 90.69 166 ARG A N 1
ATOM 1232 C CA . ARG A 1 166 ? -13.469 15.086 4.039 1 90.69 166 ARG A CA 1
ATOM 1233 C C . ARG A 1 166 ? -13.086 14.125 5.152 1 90.69 166 ARG A C 1
ATOM 1235 O O . ARG A 1 166 ? -12.484 13.078 4.898 1 90.69 166 ARG A O 1
ATOM 1242 N N . PHE A 1 167 ? -13.414 14.43 6.383 1 93.62 167 PHE A N 1
ATOM 1243 C CA . PHE A 1 167 ? -13.195 13.531 7.508 1 93.62 167 PHE A CA 1
ATOM 1244 C C . PHE A 1 167 ? -14.383 12.594 7.691 1 93.62 167 PHE A C 1
ATOM 1246 O O . PHE A 1 167 ? -15.516 13.047 7.832 1 93.62 167 PHE A O 1
ATOM 1253 N N . ALA A 1 168 ? -14.094 11.383 7.691 1 92.38 168 ALA A N 1
ATOM 1254 C CA . ALA A 1 168 ? -15.156 10.383 7.746 1 92.38 168 ALA A CA 1
ATOM 1255 C C . ALA A 1 168 ? -15.867 10.422 9.094 1 92.38 168 ALA A C 1
ATOM 1257 O O . ALA A 1 168 ? -17.047 10.055 9.195 1 92.38 168 ALA A O 1
ATOM 1258 N N . GLU A 1 169 ? -15.195 10.773 10.125 1 94.56 169 GLU A N 1
ATOM 1259 C CA . GLU A 1 169 ? -15.742 10.82 11.477 1 94.56 169 GLU A CA 1
ATOM 1260 C C . GLU A 1 169 ? -14.93 11.758 12.367 1 94.56 169 GLU A C 1
ATOM 1262 O O . GLU A 1 169 ? -13.812 12.148 12.016 1 94.56 169 GLU A O 1
ATOM 1267 N N . ARG A 1 170 ? -15.406 12.055 13.523 1 94.75 170 ARG A N 1
ATOM 1268 C CA . ARG A 1 170 ? -14.789 12.969 14.469 1 94.75 170 ARG A CA 1
ATOM 1269 C C . ARG A 1 170 ? -13.445 12.43 14.953 1 94.75 170 ARG A C 1
ATOM 1271 O O . ARG A 1 170 ? -12.508 13.195 15.195 1 94.75 170 ARG A O 1
ATOM 1278 N N . ASN A 1 171 ? -13.359 11.133 15.062 1 96.88 171 ASN A N 1
ATOM 1279 C CA . ASN A 1 171 ? -12.117 10.516 15.516 1 96.88 171 ASN A CA 1
ATOM 1280 C C . ASN A 1 171 ? -10.969 10.805 14.555 1 96.88 171 ASN A C 1
ATOM 1282 O O . ASN A 1 171 ? -9.812 10.891 14.969 1 96.88 171 ASN A O 1
ATOM 1286 N N . ALA A 1 172 ? -11.312 10.906 13.312 1 96.56 172 ALA A N 1
ATOM 1287 C CA . ALA A 1 172 ? -10.273 11.234 12.336 1 96.56 172 ALA A CA 1
ATOM 1288 C C . ALA A 1 172 ? -9.719 12.641 12.586 1 96.56 172 ALA A C 1
ATOM 1290 O O . ALA A 1 172 ? -8.508 12.852 12.508 1 96.56 172 ALA A O 1
ATOM 1291 N N . VAL A 1 173 ? -10.586 13.547 12.898 1 97.25 173 VAL A N 1
ATOM 1292 C CA . VAL A 1 173 ? -10.18 14.914 13.211 1 97.25 173 VAL A CA 1
ATOM 1293 C C . VAL A 1 173 ? -9.289 14.914 14.453 1 97.25 173 VAL A C 1
ATOM 1295 O O . VAL A 1 173 ? -8.219 15.539 14.461 1 97.25 173 VAL A O 1
ATOM 1298 N N . GLN A 1 174 ? -9.711 14.25 15.414 1 98.06 174 GLN A N 1
ATOM 1299 C CA . GLN A 1 174 ? -8.984 14.188 16.672 1 98.06 174 GLN A CA 1
ATOM 1300 C C . GLN A 1 174 ? -7.594 13.586 16.484 1 98.06 174 GLN A C 1
ATOM 1302 O O . GLN A 1 174 ? -6.613 14.078 17.047 1 98.06 174 GLN A O 1
ATOM 1307 N N . ALA A 1 175 ? -7.535 12.539 15.719 1 97.94 175 ALA A N 1
ATOM 13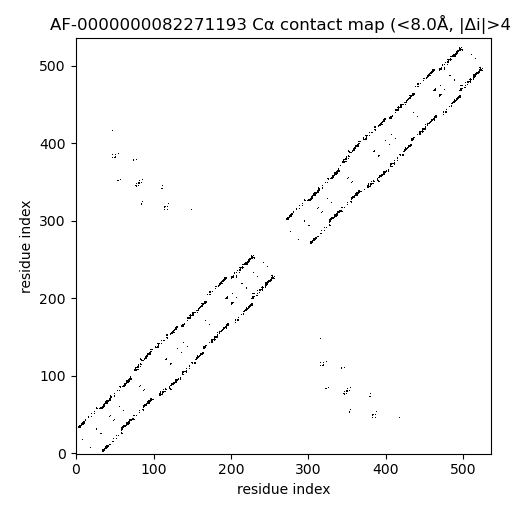08 C CA . ALA A 1 175 ? -6.25 11.891 15.461 1 97.94 175 ALA A CA 1
ATOM 1309 C C . ALA A 1 175 ? -5.281 12.844 14.766 1 97.94 175 ALA A C 1
ATOM 1311 O O . ALA A 1 175 ? -4.113 12.938 15.148 1 97.94 175 ALA A O 1
ATOM 1312 N N . LEU A 1 176 ? -5.789 13.523 13.758 1 97.81 176 LEU A N 1
ATOM 1313 C CA . LEU A 1 176 ? -4.93 14.461 13.047 1 97.81 176 LEU A CA 1
ATOM 1314 C C . LEU A 1 176 ? -4.457 15.578 13.969 1 97.81 176 LEU A C 1
ATOM 1316 O O . LEU A 1 176 ? -3.285 15.961 13.938 1 97.81 176 LEU A O 1
ATOM 1320 N N . ALA A 1 177 ? -5.363 16.047 14.797 1 98.19 177 ALA A N 1
ATOM 1321 C CA . ALA A 1 177 ? -5.016 17.094 15.758 1 98.19 177 ALA A CA 1
ATOM 1322 C C . ALA A 1 177 ? -3.912 16.609 16.703 1 98.19 177 ALA A C 1
ATOM 1324 O O . ALA A 1 177 ? -2.945 17.344 16.953 1 98.19 177 ALA A O 1
ATOM 1325 N N . ARG A 1 178 ? -4.039 15.445 17.219 1 98.19 178 ARG A N 1
ATOM 1326 C CA . ARG A 1 178 ? -3.025 14.883 18.109 1 98.19 178 ARG A CA 1
ATOM 1327 C C . ARG A 1 178 ? -1.7 14.703 17.375 1 98.19 178 ARG A C 1
ATOM 1329 O O . ARG A 1 178 ? -0.632 14.93 17.953 1 98.19 178 ARG A O 1
ATOM 1336 N N . GLY A 1 179 ? -1.799 14.242 16.156 1 97.69 179 GLY A N 1
ATOM 1337 C CA . GLY A 1 179 ? -0.588 14.125 15.359 1 97.69 179 GLY A CA 1
ATOM 1338 C C . GLY A 1 179 ? 0.167 15.438 15.227 1 97.69 179 GLY A C 1
ATOM 1339 O O . GLY A 1 179 ? 1.383 15.477 15.43 1 97.69 179 GLY A O 1
ATOM 1340 N N . MET A 1 180 ? -0.54 16.484 14.906 1 97.44 180 MET A N 1
ATOM 1341 C CA . MET A 1 180 ? 0.08 17.797 14.742 1 97.44 180 MET A CA 1
ATOM 1342 C C . MET A 1 180 ? 0.618 18.312 16.078 1 97.44 180 MET A C 1
ATOM 1344 O O . MET A 1 180 ? 1.659 18.969 16.109 1 97.44 180 MET A O 1
ATOM 1348 N N . LYS A 1 181 ? -0.093 17.984 17.125 1 97.56 181 LYS A N 1
ATOM 1349 C CA . LYS A 1 181 ? 0.358 18.344 18.453 1 97.56 181 LYS A CA 1
ATOM 1350 C C . LYS A 1 181 ? 1.718 17.734 18.766 1 97.56 181 LYS A C 1
ATOM 1352 O O . LYS A 1 181 ? 2.594 18.391 19.328 1 97.56 181 LYS A O 1
ATOM 1357 N N . ASN A 1 182 ? 1.913 16.547 18.359 1 96 182 ASN A N 1
ATOM 1358 C CA . ASN A 1 182 ? 3.098 15.781 18.734 1 96 182 ASN A CA 1
ATOM 1359 C C . ASN A 1 182 ? 4.273 16.094 17.812 1 96 182 ASN A C 1
ATOM 1361 O O . ASN A 1 182 ? 5.422 15.773 18.125 1 96 182 ASN A O 1
ATOM 1365 N N . LEU A 1 183 ? 4.121 16.594 16.609 1 95.31 183 LEU A N 1
ATOM 1366 C CA . LEU A 1 183 ? 5.18 16.922 15.664 1 95.31 183 LEU A CA 1
ATOM 1367 C C . LEU A 1 183 ? 6.062 18.047 16.188 1 95.31 183 LEU A C 1
ATOM 1369 O O . LEU A 1 183 ? 7.281 17.875 16.297 1 95.31 183 LEU A O 1
ATOM 1373 N N . GLY A 1 184 ? 5.523 19.094 16.562 1 94.62 184 GLY A N 1
ATOM 1374 C CA . GLY A 1 184 ? 6.223 20.219 17.172 1 94.62 184 GLY A CA 1
ATOM 1375 C C . GLY A 1 184 ? 7.125 20.953 16.203 1 94.62 184 GLY A C 1
ATOM 1376 O O . GLY A 1 184 ? 7.832 21.891 16.594 1 94.62 184 GLY A O 1
ATOM 1377 N N . THR A 1 185 ? 7.211 20.625 14.922 1 97 185 THR A N 1
ATOM 1378 C CA . THR A 1 185 ? 8.156 21.219 13.984 1 97 185 THR A CA 1
ATOM 1379 C C . THR A 1 185 ? 7.43 22.031 12.914 1 97 185 THR A C 1
ATOM 1381 O O . THR A 1 185 ? 8.062 22.672 12.07 1 97 185 THR A O 1
ATOM 1384 N N . LEU A 1 186 ? 6.082 22.094 12.922 1 97.94 186 LEU A N 1
ATOM 1385 C CA . LEU A 1 186 ? 5.305 22.734 11.867 1 97.94 186 LEU A CA 1
ATOM 1386 C C . LEU A 1 186 ? 5.535 24.234 11.859 1 97.94 186 LEU A C 1
ATOM 1388 O O . LEU A 1 186 ? 5.547 24.875 12.906 1 97.94 186 LEU A O 1
ATOM 1392 N N . ARG A 1 187 ? 5.719 24.781 10.672 1 98.44 187 ARG A N 1
ATOM 1393 C CA . ARG A 1 187 ? 5.879 26.219 10.477 1 98.44 187 ARG A CA 1
ATOM 1394 C C . ARG A 1 187 ? 4.777 26.781 9.586 1 98.44 187 ARG A C 1
ATOM 1396 O O . ARG A 1 187 ? 4.453 27.969 9.664 1 98.44 187 ARG A O 1
ATOM 1403 N N . ASP A 1 188 ? 4.254 25.984 8.734 1 98.56 188 ASP A N 1
ATOM 1404 C CA . ASP A 1 188 ? 3.254 26.375 7.746 1 98.56 188 ASP A CA 1
ATOM 1405 C C . ASP A 1 188 ? 2.188 25.281 7.598 1 98.56 188 ASP A C 1
ATOM 1407 O O . ASP A 1 188 ? 2.469 24.188 7.098 1 98.56 188 ASP A O 1
ATOM 1411 N N . VAL A 1 189 ? 0.911 25.609 8.016 1 98.19 189 VAL A N 1
ATOM 1412 C CA . VAL A 1 189 ? -0.173 24.641 7.965 1 98.19 189 VAL A CA 1
ATOM 1413 C C . VAL A 1 189 ? -1.35 25.203 7.176 1 98.19 189 VAL A C 1
ATOM 1415 O O . VAL A 1 189 ? -1.774 26.344 7.418 1 98.19 189 VAL A O 1
ATOM 1418 N N . ARG A 1 190 ? -1.828 24.422 6.242 1 96.38 190 ARG A N 1
ATOM 1419 C CA . ARG A 1 190 ? -3.035 24.766 5.496 1 96.38 190 ARG A CA 1
ATOM 1420 C C . ARG A 1 190 ? -4.066 23.641 5.578 1 96.38 190 ARG A C 1
ATOM 1422 O O . ARG A 1 190 ? -3.826 22.531 5.094 1 96.38 190 ARG A O 1
ATOM 1429 N N . LEU A 1 191 ? -5.129 23.875 6.254 1 95.31 191 LEU A N 1
ATOM 1430 C CA . LEU A 1 191 ? -6.289 22.984 6.32 1 95.31 191 LEU A CA 1
ATOM 1431 C C . LEU A 1 191 ? -7.52 23.656 5.715 1 95.31 191 LEU A C 1
ATOM 1433 O O . LEU A 1 191 ? -8.531 23.844 6.398 1 95.31 191 LEU A O 1
ATOM 1437 N N . ALA A 1 192 ? -7.453 23.875 4.441 1 91.69 192 ALA A N 1
ATOM 1438 C CA . ALA A 1 192 ? -8.492 24.656 3.768 1 91.69 192 ALA A CA 1
ATOM 1439 C C . ALA A 1 192 ? -9.594 23.734 3.236 1 91.69 192 ALA A C 1
ATOM 1441 O O . ALA A 1 192 ? -9.312 22.641 2.754 1 91.69 192 ALA A O 1
ATOM 1442 N N . SER A 1 193 ? -10.859 24.203 3.309 1 89.75 193 SER A N 1
ATOM 1443 C CA . SER A 1 193 ? -12.016 23.562 2.695 1 89.75 193 SER A CA 1
ATOM 1444 C C . SER A 1 193 ? -12.117 22.094 3.096 1 89.75 193 SER A C 1
ATOM 1446 O O . SER A 1 193 ? -12.242 21.219 2.238 1 89.75 193 SER A O 1
ATOM 1448 N N . CYS A 1 194 ? -11.945 21.828 4.371 1 91.19 194 CYS A N 1
ATOM 1449 C CA . CYS A 1 194 ? -12.156 20.484 4.891 1 91.19 194 CYS A CA 1
ATOM 1450 C C . CYS A 1 194 ? -13.625 20.266 5.238 1 91.19 194 CYS A C 1
ATOM 1452 O O . CYS A 1 194 ? -14.359 21.219 5.496 1 91.19 194 CYS A O 1
ATOM 1454 N N . PHE A 1 195 ? -14.016 18.984 5.215 1 90.12 195 PHE A N 1
ATOM 1455 C CA . PHE A 1 195 ? -15.438 18.672 5.32 1 90.12 195 PHE A CA 1
ATOM 1456 C C . PHE A 1 195 ? -15.68 17.562 6.336 1 90.12 195 PHE A C 1
ATOM 1458 O O . PHE A 1 195 ? -14.805 16.719 6.566 1 90.12 195 PHE A O 1
ATOM 1465 N N . SER A 1 196 ? -16.859 17.688 6.914 1 91.19 196 SER A N 1
ATOM 1466 C CA . SER A 1 196 ? -17.328 16.609 7.773 1 91.19 196 SER A CA 1
ATOM 1467 C C . SER A 1 196 ? -17.906 15.453 6.949 1 91.19 196 SER A C 1
ATOM 1469 O O . SER A 1 196 ? -17.969 15.531 5.723 1 91.19 196 SER A O 1
ATOM 1471 N N . GLN A 1 197 ? -18.359 14.438 7.598 1 86.88 197 GLN A N 1
ATOM 1472 C CA . GLN A 1 197 ? -18.859 13.234 6.953 1 86.88 197 GLN A CA 1
ATOM 1473 C C . GLN A 1 197 ? -20.047 13.547 6.043 1 86.88 197 GLN A C 1
ATOM 1475 O O . GLN A 1 197 ? -20.219 12.898 5.008 1 86.88 197 GLN A O 1
ATOM 1480 N N . ASN A 1 198 ? -20.75 14.633 6.27 1 85.62 198 ASN A N 1
ATOM 1481 C CA . ASN A 1 198 ? -21.969 14.977 5.523 1 85.62 198 ASN A CA 1
ATOM 1482 C C . ASN A 1 198 ? -21.672 15.977 4.41 1 85.62 198 ASN A C 1
ATOM 1484 O O . ASN A 1 198 ? -22.578 16.469 3.752 1 85.62 198 ASN A O 1
ATOM 1488 N N . GLY A 1 199 ? -20.438 16.312 4.258 1 84.56 199 GLY A N 1
ATOM 1489 C CA . GLY A 1 199 ? -20.062 17.188 3.168 1 84.56 199 GLY A CA 1
ATOM 1490 C C . GLY A 1 199 ? -20.156 18.656 3.529 1 84.56 199 GLY A C 1
ATOM 1491 O O . GLY A 1 199 ? -20.062 19.531 2.656 1 84.56 199 GLY A O 1
ATOM 1492 N N . HIS A 1 200 ? -20.438 18.953 4.727 1 87.75 200 HIS A N 1
ATOM 1493 C CA . HIS A 1 200 ? -20.438 20.328 5.219 1 87.75 200 HIS A CA 1
ATOM 1494 C C . HIS A 1 2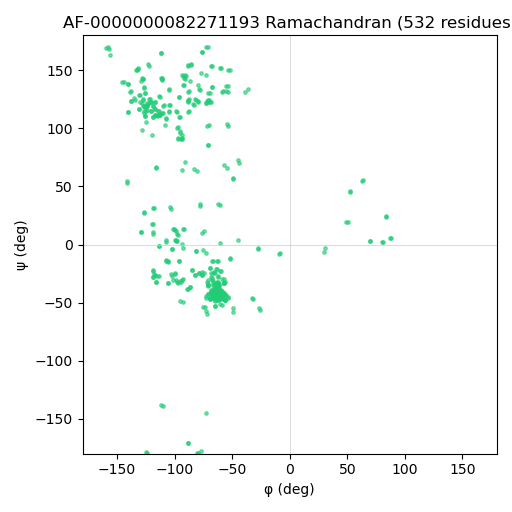00 ? -19.047 20.734 5.719 1 87.75 200 HIS A C 1
ATOM 1496 O O . HIS A 1 200 ? -18.25 19.875 6.094 1 87.75 200 HIS A O 1
ATOM 1502 N N . PRO A 1 201 ? -18.844 21.969 5.672 1 89.25 201 PRO A N 1
ATOM 1503 C CA . PRO A 1 201 ? -17.578 22.406 6.281 1 89.25 201 PRO A CA 1
ATOM 1504 C C . PRO A 1 201 ? -17.422 21.906 7.715 1 89.25 201 PRO A C 1
ATOM 1506 O O . PRO A 1 201 ? -18.406 21.656 8.406 1 89.25 201 PRO A O 1
ATOM 1509 N N . LEU A 1 202 ? -16.203 21.719 8.086 1 91.81 202 LEU A N 1
ATOM 1510 C CA . LEU A 1 202 ? -15.945 21.266 9.453 1 91.81 202 LEU A CA 1
ATOM 1511 C C . LEU A 1 202 ? -16.609 22.188 10.469 1 91.81 202 LEU A C 1
ATOM 1513 O O . LEU A 1 202 ? -16.594 23.406 10.305 1 91.81 202 LEU A O 1
ATOM 1517 N N . ASP A 1 203 ? -17.219 21.578 11.438 1 89.81 203 ASP A N 1
ATOM 1518 C CA . ASP A 1 203 ? -17.891 22.375 12.453 1 89.81 203 ASP A CA 1
ATOM 1519 C C . ASP A 1 203 ? -16.891 23.062 13.375 1 89.81 203 ASP A C 1
ATOM 1521 O O . ASP A 1 203 ? -15.695 22.734 13.352 1 89.81 203 ASP A O 1
ATOM 1525 N N . ASP A 1 204 ? -17.406 23.938 14.172 1 91.69 204 ASP A N 1
ATOM 1526 C CA . ASP A 1 204 ? -16.594 24.781 15.039 1 91.69 204 ASP A CA 1
ATOM 1527 C C . ASP A 1 204 ? -15.766 23.938 16.016 1 91.69 204 ASP A C 1
ATOM 1529 O O . ASP A 1 204 ? -14.602 24.25 16.281 1 91.69 204 ASP A O 1
ATOM 1533 N N . ASP A 1 205 ? -16.281 22.922 16.547 1 94.94 205 ASP A N 1
ATOM 1534 C CA . ASP A 1 205 ? -15.586 22.062 17.5 1 94.94 205 ASP A CA 1
ATOM 1535 C C . ASP A 1 205 ? -14.406 21.359 16.844 1 94.94 205 ASP A C 1
ATOM 1537 O O . ASP A 1 205 ? -13.328 21.25 17.438 1 94.94 205 ASP A O 1
ATOM 1541 N N . SER A 1 206 ? -14.648 20.859 15.672 1 95.69 206 SER A N 1
ATOM 1542 C CA . SER A 1 206 ? -13.609 20.156 14.93 1 95.69 206 SER A CA 1
ATOM 1543 C C . SER A 1 206 ? -12.445 21.094 14.586 1 95.69 206 SER A C 1
ATOM 1545 O O . SER A 1 206 ? -11.281 20.734 14.758 1 95.69 206 SER A O 1
ATOM 1547 N N . ILE A 1 207 ? -12.773 22.234 14.125 1 93.62 207 ILE A N 1
ATOM 1548 C CA . ILE A 1 207 ? -11.742 23.203 13.766 1 93.62 207 ILE A CA 1
ATOM 1549 C C . ILE A 1 207 ? -10.961 23.609 15.016 1 93.62 207 ILE A C 1
ATOM 1551 O O . ILE A 1 207 ? -9.727 23.719 14.977 1 93.62 207 ILE A O 1
ATOM 1555 N N . ALA A 1 208 ? -11.656 23.844 16.094 1 96 208 ALA A N 1
ATOM 1556 C CA . ALA A 1 208 ? -11 24.188 17.359 1 96 208 ALA A CA 1
ATOM 1557 C C . ALA A 1 208 ? -10.008 23.109 17.766 1 96 208 ALA A C 1
ATOM 1559 O O . ALA A 1 208 ? -8.906 23.422 18.234 1 96 208 ALA A O 1
ATOM 1560 N N . GLN A 1 209 ? -10.383 21.906 17.609 1 97.25 209 GLN A N 1
ATOM 1561 C CA . GLN A 1 209 ? -9.516 20.797 17.969 1 97.25 209 GLN A CA 1
ATOM 1562 C C . GLN A 1 209 ? -8.242 20.797 17.125 1 97.25 209 GLN A C 1
ATOM 1564 O O . GLN A 1 209 ? -7.145 20.594 17.656 1 97.25 209 GLN A O 1
ATOM 1569 N N . LEU A 1 210 ? -8.398 20.984 15.867 1 97.5 210 LEU A N 1
ATOM 1570 C CA . LEU A 1 210 ? -7.246 21.031 14.977 1 97.5 210 LEU A CA 1
ATOM 1571 C C . LEU A 1 210 ? -6.309 22.172 15.352 1 97.5 210 LEU A C 1
ATOM 1573 O O . LEU A 1 210 ? -5.098 21.984 15.453 1 97.5 210 LEU A O 1
ATOM 1577 N N . ILE A 1 211 ? -6.875 23.312 15.602 1 96.69 211 ILE A N 1
ATOM 1578 C CA . ILE A 1 211 ? -6.09 24.484 15.945 1 96.69 211 ILE A CA 1
ATOM 1579 C C . ILE A 1 211 ? -5.348 24.25 17.266 1 96.69 211 ILE A C 1
ATOM 1581 O O . ILE A 1 211 ? -4.18 24.625 17.391 1 96.69 211 ILE A O 1
ATOM 1585 N N . HIS A 1 212 ? -6.012 23.656 18.203 1 97.62 212 HIS A N 1
ATOM 1586 C CA . HIS A 1 212 ? -5.363 23.328 19.469 1 97.62 212 HIS A CA 1
ATOM 1587 C C . HIS A 1 212 ? -4.137 22.453 19.25 1 97.62 212 HIS A C 1
ATOM 1589 O O . HIS A 1 212 ? -3.109 22.641 19.906 1 97.62 212 HIS A O 1
ATOM 1595 N N . GLY A 1 213 ? -4.266 21.469 18.375 1 97.88 213 GLY A N 1
ATOM 1596 C CA . GLY A 1 213 ? -3.117 20.641 18.062 1 97.88 213 GLY A CA 1
ATOM 1597 C C . GLY A 1 213 ? -1.974 21.406 17.438 1 97.88 213 GLY A C 1
ATOM 1598 O O . GLY A 1 213 ? -0.814 21.234 17.812 1 97.88 213 GLY A O 1
ATOM 1599 N N . ILE A 1 214 ? -2.287 22.297 16.531 1 97.94 214 ILE A N 1
ATOM 1600 C CA . ILE A 1 214 ? -1.31 23.078 15.773 1 97.94 214 ILE A CA 1
ATOM 1601 C C . ILE A 1 214 ? -0.598 24.047 16.703 1 97.94 214 ILE A C 1
ATOM 1603 O O . ILE A 1 214 ? 0.589 24.344 16.531 1 97.94 214 ILE A O 1
ATOM 1607 N N . ALA A 1 215 ? -1.27 24.453 17.75 1 97.69 215 ALA A N 1
ATOM 1608 C CA . ALA A 1 215 ? -0.777 25.484 18.672 1 97.69 215 ALA A CA 1
ATOM 1609 C C . ALA A 1 215 ? 0.436 25 19.453 1 97.69 215 ALA A C 1
ATOM 1611 O O . ALA A 1 215 ? 1.142 25.781 20.078 1 97.69 215 ALA A O 1
ATOM 1612 N N . HIS A 1 216 ? 0.706 23.75 19.453 1 97.62 216 HIS A N 1
ATOM 1613 C CA . HIS A 1 216 ? 1.851 23.172 20.156 1 97.62 216 HIS A CA 1
ATOM 1614 C C . HIS A 1 216 ? 3.127 23.312 19.328 1 97.62 216 HIS A C 1
ATOM 1616 O O . HIS A 1 216 ? 4.207 22.922 19.781 1 97.62 216 HIS A O 1
ATOM 1622 N N . ASN A 1 217 ? 2.99 23.797 18.141 1 97.94 217 ASN A N 1
ATOM 1623 C CA . ASN A 1 217 ? 4.145 24.078 17.297 1 97.94 217 ASN A CA 1
ATOM 1624 C C . ASN A 1 217 ? 4.594 25.531 17.406 1 97.94 217 ASN A C 1
ATOM 1626 O O . ASN A 1 217 ? 4.16 26.375 16.641 1 97.94 217 ASN A O 1
ATOM 1630 N N . SER A 1 218 ? 5.496 25.797 18.328 1 97.81 218 SER A N 1
ATOM 1631 C CA . SER A 1 218 ? 5.832 27.141 18.781 1 97.81 218 SER A CA 1
ATOM 1632 C C . SER A 1 218 ? 6.426 27.969 17.641 1 97.81 218 SER A C 1
ATOM 1634 O O . SER A 1 218 ? 6.371 29.203 17.672 1 97.81 218 SER A O 1
ATOM 1636 N N . ASN A 1 219 ? 6.934 27.375 16.641 1 97.81 219 ASN A N 1
ATOM 1637 C CA . ASN A 1 219 ? 7.566 28.125 15.547 1 97.81 219 ASN A CA 1
ATOM 1638 C C . ASN A 1 219 ? 6.629 28.281 14.359 1 97.81 219 ASN A C 1
ATOM 1640 O O . ASN A 1 219 ? 7.059 28.703 13.273 1 97.81 219 ASN A O 1
ATOM 1644 N N . LEU A 1 220 ? 5.332 27.969 14.555 1 98.25 220 LEU A N 1
ATOM 1645 C CA . LEU A 1 220 ? 4.355 28.125 13.484 1 98.25 220 LEU A CA 1
ATOM 1646 C C . LEU A 1 220 ? 4.312 29.578 12.992 1 98.25 220 LEU A C 1
ATOM 1648 O O . LEU A 1 220 ? 4.195 30.5 13.797 1 98.25 220 LEU A O 1
ATOM 1652 N N . GLU A 1 221 ? 4.363 29.797 11.688 1 98.25 221 GLU A N 1
ATOM 1653 C CA . GLU A 1 221 ? 4.41 31.125 11.102 1 98.25 221 GLU A CA 1
ATOM 1654 C C . GLU A 1 221 ? 3.154 31.422 10.281 1 98.25 221 GLU A C 1
ATOM 1656 O O . GLU A 1 221 ? 2.758 32.562 10.141 1 98.25 221 GLU A O 1
ATOM 1661 N N . ARG A 1 222 ? 2.557 30.359 9.781 1 97.94 222 ARG A N 1
ATOM 1662 C CA . ARG A 1 222 ? 1.406 30.547 8.898 1 97.94 222 ARG A CA 1
ATOM 1663 C C . ARG A 1 222 ? 0.336 29.5 9.172 1 97.94 222 ARG A C 1
ATOM 1665 O O . ARG A 1 222 ? 0.652 28.328 9.391 1 97.94 222 ARG A O 1
ATOM 1672 N N . LEU A 1 223 ? -0.938 29.938 9.188 1 96.94 223 LEU A N 1
ATOM 1673 C CA . LEU A 1 223 ? -2.084 29.047 9.328 1 96.94 223 LEU A CA 1
ATOM 1674 C C . LEU A 1 223 ? -3.207 29.453 8.383 1 96.94 223 LEU A C 1
ATOM 1676 O O . LEU A 1 223 ? -3.584 30.625 8.328 1 96.94 223 LEU A O 1
ATOM 1680 N N . ASP A 1 224 ? -3.609 28.516 7.559 1 95.56 224 ASP A N 1
ATOM 1681 C CA . ASP A 1 224 ? -4.742 28.719 6.664 1 95.56 224 ASP A CA 1
ATOM 1682 C C . ASP A 1 224 ? -5.859 27.719 6.961 1 95.56 224 ASP A C 1
ATOM 1684 O O . ASP A 1 224 ? -5.691 26.516 6.758 1 95.56 224 ASP A O 1
ATOM 1688 N N . VAL A 1 225 ? -6.969 28.109 7.5 1 94.06 225 VAL A N 1
ATOM 1689 C CA . VAL A 1 225 ? -8.141 27.266 7.719 1 94.06 225 VAL A CA 1
ATOM 1690 C C . VAL A 1 225 ? -9.328 27.812 6.93 1 94.06 225 VAL A C 1
ATOM 1692 O O . VAL A 1 225 ? -10.477 27.656 7.348 1 94.06 225 VAL A O 1
ATOM 1695 N N . SER A 1 226 ? -9.055 28.438 5.785 1 91.19 226 SER A N 1
ATOM 1696 C CA . SER A 1 226 ? -10.109 29.031 4.965 1 91.19 226 SER A CA 1
ATOM 1697 C C . SER A 1 226 ? -11.117 27.984 4.52 1 91.19 226 SER A C 1
ATOM 1699 O O . SER A 1 226 ? -10.789 26.797 4.398 1 91.19 226 SER A O 1
ATOM 1701 N N . GLY A 1 227 ? -12.32 28.422 4.312 1 88.19 227 GLY A N 1
ATOM 1702 C CA . GLY A 1 227 ? -13.367 27.516 3.859 1 88.19 227 GLY A CA 1
ATOM 1703 C C . GLY A 1 227 ? -13.977 26.703 4.98 1 88.19 227 GLY A C 1
ATOM 1704 O O . GLY A 1 227 ? -14.805 25.812 4.73 1 88.19 227 GLY A O 1
ATOM 1705 N N . ASN A 1 228 ? -13.57 26.891 6.246 1 89.44 228 ASN A N 1
ATOM 1706 C CA . ASN A 1 228 ? -14.125 26.219 7.414 1 89.44 228 ASN A CA 1
ATOM 1707 C C . ASN A 1 228 ? -14.875 27.203 8.312 1 89.44 228 ASN A C 1
ATOM 1709 O O . ASN A 1 228 ? -14.812 28.406 8.109 1 89.44 228 ASN A O 1
ATOM 1713 N N . LYS A 1 229 ? -15.664 26.641 9.211 1 84.69 229 LYS A N 1
ATOM 1714 C CA . LYS A 1 229 ? -16.438 27.484 10.117 1 84.69 229 LYS A CA 1
ATOM 1715 C C . LYS A 1 229 ? -15.719 27.672 11.445 1 84.69 229 LYS A C 1
ATOM 1717 O O . LYS A 1 229 ? -15.797 26.828 12.336 1 84.69 229 LYS A O 1
ATOM 1722 N N . CYS A 1 230 ? -15.047 28.781 11.523 1 87.5 230 CYS A N 1
ATOM 1723 C CA . CYS A 1 230 ? -14.391 29.156 12.773 1 87.5 230 CYS A CA 1
ATOM 1724 C C . CYS A 1 230 ? -15.234 30.141 13.562 1 87.5 230 CYS A C 1
ATOM 1726 O O . CYS A 1 230 ? -15.242 31.344 13.258 1 87.5 230 CYS A O 1
ATOM 1728 N N . LEU A 1 231 ? -15.914 29.641 14.516 1 89.25 231 LEU A N 1
ATOM 1729 C CA . LEU A 1 231 ? -16.828 30.438 15.328 1 89.25 231 LEU A CA 1
ATOM 1730 C C . LEU A 1 231 ? -16.297 30.609 16.75 1 89.25 231 LEU A C 1
ATOM 1732 O O . LEU A 1 231 ? -15.102 30.859 16.938 1 89.25 231 LEU A O 1
ATOM 1736 N N . ASP A 1 232 ? -17.141 30.516 17.766 1 90.69 232 ASP A N 1
ATOM 1737 C CA . ASP A 1 232 ? -16.766 30.844 19.125 1 90.69 232 ASP A CA 1
ATOM 1738 C C . ASP A 1 232 ? -15.602 29.984 19.609 1 90.69 232 ASP A C 1
ATOM 1740 O O . ASP A 1 232 ? -14.594 30.5 20.094 1 90.69 232 ASP A O 1
ATOM 1744 N N . ARG A 1 233 ? -15.711 28.719 19.484 1 93 233 ARG A N 1
ATOM 1745 C CA . ARG A 1 233 ? -14.68 27.812 19.969 1 93 233 ARG A CA 1
ATOM 1746 C C . ARG A 1 233 ? -13.406 27.922 19.141 1 93 233 ARG A C 1
ATOM 1748 O O . ARG A 1 233 ? -12.297 27.875 19.672 1 93 233 ARG A O 1
ATOM 1755 N N . GLY A 1 234 ? -13.586 28.016 17.875 1 92.5 234 GLY A N 1
ATOM 1756 C CA . GLY A 1 234 ? -12.453 28.203 16.984 1 92.5 234 GLY A CA 1
ATOM 1757 C C . GLY A 1 234 ? -11.672 29.484 17.281 1 92.5 234 GLY A C 1
ATOM 1758 O O . GLY A 1 234 ? -10.445 29.469 17.281 1 92.5 234 GLY A O 1
ATOM 1759 N N . ILE A 1 235 ? -12.367 30.516 17.562 1 90.88 235 ILE A N 1
ATOM 1760 C CA . ILE A 1 235 ? -11.766 31.797 17.844 1 90.88 235 ILE A CA 1
ATOM 1761 C C . ILE A 1 235 ? -10.961 31.719 19.141 1 90.88 235 ILE A C 1
ATOM 1763 O O . ILE A 1 235 ? -9.859 32.25 19.234 1 90.88 235 ILE A O 1
ATOM 1767 N N . VAL A 1 236 ? -11.5 31.062 20.062 1 93.94 236 VAL A N 1
ATOM 1768 C CA . VAL A 1 236 ? -10.797 30.891 21.328 1 93.94 236 VAL A CA 1
ATOM 1769 C C . VAL A 1 236 ? -9.508 30.094 21.094 1 93.94 236 VAL A C 1
ATOM 1771 O O . VAL A 1 236 ? -8.453 30.438 21.641 1 93.94 236 VAL A O 1
ATOM 1774 N N . ALA A 1 237 ? -9.594 29.062 20.359 1 95.06 237 ALA A N 1
ATOM 1775 C CA . ALA A 1 237 ? -8.422 28.25 20.016 1 95.06 237 ALA A CA 1
ATOM 1776 C C . ALA A 1 237 ? -7.383 29.094 19.281 1 95.06 237 ALA A C 1
ATOM 1778 O O . ALA A 1 237 ? -6.184 28.953 19.516 1 95.06 237 ALA A O 1
ATOM 1779 N N . LEU A 1 238 ? -7.859 29.953 18.391 1 94.38 238 LEU A N 1
ATOM 1780 C CA . LEU A 1 238 ? -6.969 30.812 17.625 1 94.38 238 LEU A CA 1
ATOM 1781 C C . LEU A 1 238 ? -6.227 31.797 18.531 1 94.38 238 LEU A C 1
ATOM 1783 O O . LEU A 1 238 ? -5.043 32.062 18.328 1 94.38 238 LEU A O 1
ATOM 1787 N N . ALA A 1 239 ? -6.93 32.281 19.5 1 93.81 239 ALA A N 1
ATOM 1788 C CA . ALA A 1 239 ? -6.293 33.188 20.453 1 93.81 239 ALA A CA 1
ATOM 1789 C C . ALA A 1 239 ? -5.141 32.5 21.172 1 93.81 239 ALA A C 1
ATOM 1791 O O . ALA A 1 239 ? -4.062 33.094 21.328 1 93.81 239 ALA A O 1
ATOM 1792 N N . THR A 1 240 ? -5.391 31.328 21.562 1 95.06 240 THR A N 1
ATOM 1793 C CA . THR A 1 240 ? -4.359 30.531 22.234 1 95.06 240 THR A CA 1
ATOM 1794 C C . THR A 1 240 ? -3.182 30.297 21.281 1 95.06 240 THR A C 1
ATOM 1796 O O . THR A 1 240 ? -2.023 30.375 21.703 1 95.06 240 THR A O 1
ATOM 1799 N N . LEU A 1 241 ? -3.465 29.969 20.047 1 96.12 241 LEU A N 1
ATOM 1800 C CA . LEU A 1 241 ? -2.438 29.719 19.031 1 96.12 241 LEU A CA 1
ATOM 1801 C C . LEU A 1 241 ? -1.566 30.953 18.828 1 96.12 241 LEU A C 1
ATOM 1803 O O . LEU A 1 241 ? -0.339 30.844 18.766 1 96.12 241 LEU A O 1
ATOM 1807 N N . LEU A 1 242 ? -2.156 32.125 18.781 1 94.69 242 LEU A N 1
ATOM 1808 C CA . LEU A 1 242 ? -1.441 33.375 18.562 1 94.69 242 LEU A CA 1
ATOM 1809 C C . LEU A 1 242 ? -0.492 33.688 19.719 1 94.69 242 LEU A C 1
ATOM 1811 O O . LEU A 1 242 ? 0.598 34.219 19.516 1 94.69 242 LEU A O 1
ATOM 1815 N N . ASP A 1 243 ? -0.911 33.281 20.875 1 95.88 243 ASP A N 1
ATOM 1816 C CA . ASP A 1 243 ? -0.101 33.531 22.062 1 95.88 243 ASP A CA 1
ATOM 1817 C C . ASP A 1 243 ? 1.098 32.562 22.109 1 95.88 243 ASP A C 1
ATOM 1819 O O . ASP A 1 243 ? 2.137 32.906 22.688 1 95.88 243 ASP A O 1
ATOM 1823 N N . ARG A 1 244 ? 0.993 31.469 21.469 1 96.88 244 ARG A N 1
ATOM 1824 C CA . ARG A 1 244 ? 1.959 30.391 21.688 1 96.88 244 ARG A CA 1
ATOM 1825 C C . ARG A 1 244 ? 2.92 30.266 20.516 1 96.88 244 ARG A C 1
ATOM 1827 O O . ARG A 1 244 ? 3.928 29.562 20.594 1 96.88 244 ARG A O 1
ATOM 1834 N N . THR A 1 245 ? 2.533 30.922 19.422 1 96.88 245 THR A N 1
ATOM 1835 C CA . THR A 1 245 ? 3.303 30.656 18.219 1 96.88 245 THR A CA 1
ATOM 1836 C C . THR A 1 245 ? 3.836 31.953 17.625 1 96.88 245 THR A C 1
ATOM 1838 O O . THR A 1 245 ? 3.664 33.031 18.219 1 96.88 245 THR A O 1
ATOM 1841 N N . LYS A 1 246 ? 4.531 31.906 16.531 1 97.12 246 LYS A N 1
ATOM 1842 C CA . LYS A 1 246 ? 5.113 33.031 15.828 1 97.12 246 LYS A CA 1
ATOM 1843 C C . LYS A 1 246 ? 4.312 33.375 14.578 1 97.12 246 LYS A C 1
ATOM 1845 O O . LYS A 1 246 ? 4.879 33.812 13.57 1 97.12 246 LYS A O 1
ATOM 1850 N N . ILE A 1 247 ? 3.045 33.156 14.641 1 95.88 247 ILE A N 1
ATOM 1851 C CA . ILE A 1 247 ? 2.166 33.281 13.484 1 95.88 247 ILE A CA 1
ATOM 1852 C C . ILE A 1 247 ? 2.309 34.688 12.883 1 95.88 247 ILE A C 1
ATOM 1854 O O . ILE A 1 247 ? 2.266 35.688 13.609 1 95.88 247 ILE A O 1
ATOM 1858 N N . GLN A 1 248 ? 2.473 34.75 11.641 1 95 248 GLN A N 1
ATOM 1859 C CA . GLN A 1 248 ? 2.572 36 10.898 1 95 248 GLN A CA 1
ATOM 1860 C C . GLN A 1 248 ? 1.439 36.125 9.883 1 95 248 GLN A C 1
ATOM 1862 O O . GLN A 1 248 ? 1.104 37.25 9.461 1 95 248 GLN A O 1
ATOM 1867 N N . SER A 1 249 ? 0.906 35 9.445 1 94.69 249 SER A N 1
ATOM 1868 C CA . SER A 1 249 ? -0.159 34.969 8.445 1 94.69 249 SER A CA 1
ATOM 1869 C C . SER A 1 249 ? -1.274 34 8.844 1 94.69 249 SER A C 1
ATOM 1871 O O . SER A 1 249 ? -1.015 32.844 9.18 1 94.69 249 SER A O 1
ATOM 1873 N N . LEU A 1 250 ? -2.447 34.562 8.891 1 92.25 250 LEU A N 1
ATOM 1874 C CA . LEU A 1 250 ? -3.641 33.812 9.25 1 92.25 250 LEU A CA 1
ATOM 1875 C C . LEU A 1 250 ? -4.746 34 8.219 1 92.25 250 LEU A C 1
ATOM 1877 O O . LEU A 1 250 ? -5.09 35.156 7.887 1 92.25 250 LEU A O 1
ATOM 1881 N N . ASP A 1 251 ? -5.238 32.938 7.617 1 91.44 251 ASP A N 1
ATOM 1882 C CA . ASP A 1 251 ? -6.344 33 6.672 1 91.44 251 ASP A CA 1
ATOM 1883 C C . ASP A 1 251 ? -7.578 32.281 7.215 1 91.44 251 ASP A C 1
ATOM 1885 O O . ASP A 1 251 ? -7.57 31.062 7.375 1 91.44 251 ASP A O 1
ATOM 1889 N N . LEU A 1 252 ? -8.672 32.906 7.488 1 87.19 252 L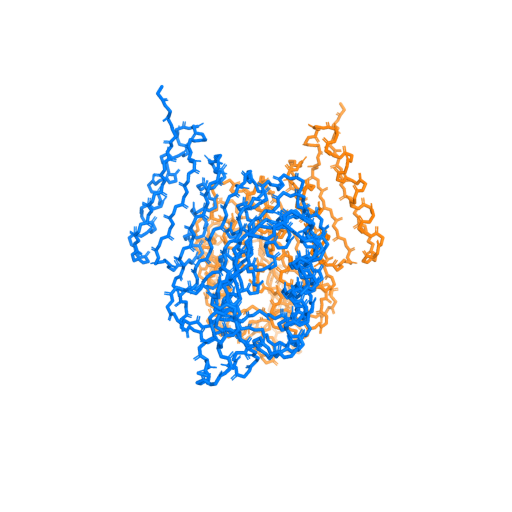EU A N 1
ATOM 1890 C CA . LEU A 1 252 ? -9.906 32.375 8.047 1 87.19 252 LEU A CA 1
ATOM 1891 C C . LEU A 1 252 ? -11.07 32.562 7.078 1 87.19 252 LEU A C 1
ATOM 1893 O O . LEU A 1 252 ? -12.234 32.469 7.473 1 87.19 252 LEU A O 1
ATOM 1897 N N . SER A 1 253 ? -10.797 33 5.785 1 81.75 253 SER A N 1
ATOM 1898 C CA . SER A 1 253 ? -11.875 33.312 4.855 1 81.75 253 SER A CA 1
ATOM 1899 C C . SER A 1 253 ? -12.844 32.156 4.707 1 81.75 253 SER A C 1
ATOM 1901 O O . SER A 1 253 ? -12.422 31 4.598 1 81.75 253 SER A O 1
ATOM 1903 N N . SER A 1 254 ? -14.039 32.188 5.312 1 68.25 254 SER A N 1
ATOM 1904 C CA . SER A 1 254 ? -15.062 31.156 5.305 1 68.25 254 SER A CA 1
ATOM 1905 C C . SER A 1 254 ? -15.859 31.172 4.008 1 68.25 254 SER A C 1
ATOM 1907 O O . SER A 1 254 ? -15.938 32.188 3.332 1 68.25 254 SER A O 1
ATOM 1909 N N . GLN A 1 255 ? -16.156 30 3.27 1 52.28 255 GLN A N 1
ATOM 1910 C CA . GLN A 1 255 ? -17.203 30.047 2.268 1 52.28 255 GLN A CA 1
ATOM 1911 C C . GLN A 1 255 ? -18.484 30.672 2.842 1 52.28 255 GLN A C 1
ATOM 1913 O O . GLN A 1 255 ? -19.219 31.359 2.131 1 52.28 255 GLN A O 1
ATOM 1918 N N . CYS A 1 256 ? -19.125 30.125 3.967 1 44.38 256 CYS A N 1
ATOM 1919 C CA . CYS A 1 256 ? -20.391 30.688 4.395 1 44.38 256 CYS A CA 1
ATOM 1920 C C . CYS A 1 256 ? -20.188 31.984 5.16 1 44.38 256 CYS A C 1
ATOM 1922 O O . CYS A 1 256 ? -20.109 31.984 6.391 1 44.38 256 CYS A O 1
ATOM 1924 N N . ILE A 1 257 ? -19.172 32.812 4.84 1 39.84 257 ILE A N 1
ATOM 1925 C CA . ILE A 1 257 ? -19.312 34.062 5.602 1 39.84 257 ILE A CA 1
ATOM 1926 C C . ILE A 1 257 ? -20.75 34.531 5.566 1 39.84 257 ILE A C 1
ATOM 1928 O O . ILE A 1 257 ? -21.266 34.938 4.512 1 39.84 257 ILE A O 1
ATOM 1932 N N . ASP A 1 258 ? -21.609 34.062 6.117 1 37.19 258 ASP A N 1
ATOM 1933 C CA . ASP A 1 258 ? -22.719 34.969 6.387 1 37.19 258 ASP A CA 1
ATOM 1934 C C . ASP A 1 258 ? -22.203 36.375 6.707 1 37.19 258 ASP A C 1
ATOM 1936 O O . ASP A 1 258 ? -21.078 36.562 7.188 1 37.19 258 ASP A O 1
ATOM 1940 N N . GLN A 1 259 ? -22.797 37.469 6.098 1 38.16 259 GLN A N 1
ATOM 1941 C CA . GLN A 1 259 ? -22.641 38.938 6.09 1 38.16 259 GLN A CA 1
ATOM 1942 C C . GLN A 1 259 ? -22.016 39.438 7.402 1 38.16 259 GLN A C 1
ATOM 1944 O O . GLN A 1 259 ? -21.219 40.344 7.406 1 38.16 259 GLN A O 1
ATOM 1949 N N . GLU A 1 260 ? -22.625 39.125 8.516 1 36.22 260 GLU A N 1
ATOM 1950 C CA . GLU A 1 260 ? -22.391 39.969 9.664 1 36.22 260 GLU A CA 1
ATOM 1951 C C . GLU A 1 260 ? -21 39.75 10.25 1 36.22 260 GLU A C 1
ATOM 1953 O O . GLU A 1 260 ? -20.344 40.719 10.695 1 36.22 260 GLU A O 1
ATOM 1958 N N . GLU A 1 261 ? -20.531 38.531 10.609 1 34.72 261 GLU A N 1
ATOM 1959 C CA . GLU A 1 261 ? -19.438 38.406 11.57 1 34.72 261 GLU A CA 1
ATOM 1960 C C . GLU A 1 261 ? -18.078 38.344 10.867 1 34.72 261 GLU A C 1
ATOM 1962 O O . GLU A 1 261 ? -17.078 38 11.484 1 34.72 261 GLU A O 1
ATOM 1967 N N . SER A 1 262 ? -17.938 38.344 9.562 1 37.22 262 SER A N 1
ATOM 1968 C CA . SER A 1 262 ? -16.641 38.406 8.891 1 37.22 262 SER A CA 1
ATOM 1969 C C . SER A 1 262 ? -15.805 39.562 9.406 1 37.22 262 SER A C 1
ATOM 1971 O O . SER A 1 262 ? -14.758 39.875 8.844 1 37.22 262 SER A O 1
ATOM 1973 N N . MET A 1 263 ? -16.328 40.5 10.172 1 34.75 263 MET A N 1
ATOM 1974 C CA . MET A 1 263 ? -15.68 41.781 10.508 1 34.75 263 MET A CA 1
ATOM 1975 C C . MET A 1 263 ? -14.344 41.531 11.188 1 34.75 263 MET A C 1
ATOM 1977 O O . MET A 1 263 ? -13.523 42.469 11.289 1 34.75 263 MET A O 1
ATOM 1981 N N . ILE A 1 264 ? -14.195 40.438 11.977 1 35.78 264 ILE A N 1
ATOM 1982 C CA . ILE A 1 264 ? -13.172 40.719 12.961 1 35.78 264 ILE A CA 1
ATOM 1983 C C . ILE A 1 264 ? -11.797 40.75 12.289 1 35.78 264 ILE A C 1
ATOM 1985 O O . ILE A 1 264 ? -10.977 41.625 12.562 1 35.78 264 ILE A O 1
ATOM 1989 N N . PHE A 1 265 ? -11.266 39.656 11.602 1 35.56 265 PHE A N 1
ATOM 1990 C CA . PHE A 1 265 ? -9.812 39.594 11.508 1 35.56 265 PHE A CA 1
ATOM 1991 C C . PHE A 1 265 ? -9.336 40.25 10.211 1 35.56 265 PHE A C 1
ATOM 1993 O O . PHE A 1 265 ? -8.93 39.562 9.281 1 35.56 265 PHE A O 1
ATOM 2000 N N . HIS A 1 266 ? -10.148 41.031 9.438 1 33.31 266 HIS A N 1
ATOM 2001 C CA . HIS A 1 266 ? -9.57 41.688 8.281 1 33.31 266 HIS A CA 1
ATOM 2002 C C . HIS A 1 266 ? -8.367 42.562 8.672 1 33.31 266 HIS A C 1
ATOM 2004 O O . HIS A 1 266 ? -7.676 43.094 7.809 1 33.31 266 HIS A O 1
ATOM 2010 N N . ASP A 1 267 ? -8.391 43.125 9.82 1 32.28 267 ASP A N 1
ATOM 2011 C CA . ASP A 1 267 ? -7.438 44.219 10.016 1 32.28 267 ASP A CA 1
ATOM 2012 C C . ASP A 1 267 ? -6.008 43.688 10.102 1 32.28 267 ASP A C 1
ATOM 2014 O O . ASP A 1 267 ? -5.051 44.469 10.109 1 32.28 267 ASP A O 1
ATOM 2018 N N . TRP A 1 268 ? -5.652 42.469 10.586 1 29.91 268 TRP A N 1
ATOM 2019 C CA . TRP A 1 268 ? -4.215 42.469 10.836 1 29.91 268 TRP A CA 1
ATOM 2020 C C . TRP A 1 268 ? -3.447 42.125 9.562 1 29.91 268 TRP A C 1
ATOM 2022 O O . TRP A 1 268 ? -3.889 41.281 8.773 1 29.91 268 TRP A O 1
ATOM 2032 N N . MET B 1 1 ? 33.281 -17.5 8.172 1 34.47 1 MET B N 1
ATOM 2033 C CA . MET B 1 1 ? 32.125 -17.719 9.047 1 34.47 1 MET B CA 1
ATOM 2034 C C . MET B 1 1 ? 30.906 -16.969 8.547 1 34.47 1 MET B C 1
ATOM 2036 O O . MET B 1 1 ? 31 -15.789 8.18 1 34.47 1 MET B O 1
ATOM 2040 N N . ASP B 1 2 ? 29.891 -17.547 7.941 1 44.38 2 ASP B N 1
ATOM 2041 C CA . ASP B 1 2 ? 28.719 -17.109 7.203 1 44.38 2 ASP B CA 1
ATOM 2042 C C . ASP B 1 2 ? 27.859 -16.172 8.047 1 44.38 2 ASP B C 1
ATOM 2044 O O . ASP B 1 2 ? 27.188 -16.609 8.992 1 44.38 2 ASP B O 1
ATOM 2048 N N . ASP B 1 3 ? 28.25 -14.961 8.383 1 55.03 3 ASP B N 1
ATOM 2049 C CA . ASP B 1 3 ? 27.781 -13.914 9.281 1 55.03 3 ASP B CA 1
ATOM 2050 C C . ASP B 1 3 ? 26.406 -13.422 8.867 1 55.03 3 ASP B C 1
ATOM 2052 O O . ASP B 1 3 ? 26.078 -12.242 9.062 1 55.03 3 ASP B O 1
ATOM 2056 N N . SER B 1 4 ? 25.609 -14.383 8.352 1 61.94 4 SER B N 1
ATOM 2057 C CA . SER B 1 4 ? 24.25 -14.055 7.949 1 61.94 4 SER B CA 1
ATOM 2058 C C . SER B 1 4 ? 23.312 -13.992 9.156 1 61.94 4 SER B C 1
ATOM 2060 O O . SER B 1 4 ? 23.469 -14.758 10.109 1 61.94 4 SER B O 1
ATOM 2062 N N . ILE B 1 5 ? 22.625 -12.953 9.438 1 67.25 5 ILE B N 1
ATOM 2063 C CA . ILE B 1 5 ? 21.672 -12.742 10.523 1 67.25 5 ILE B CA 1
ATOM 2064 C C . ILE B 1 5 ? 20.281 -13.18 10.078 1 67.25 5 ILE B C 1
ATOM 2066 O O . ILE B 1 5 ? 19.844 -12.859 8.969 1 67.25 5 ILE B O 1
ATOM 2070 N N . HIS B 1 6 ? 19.734 -14.305 10.773 1 72.06 6 HIS B N 1
ATOM 2071 C CA . HIS B 1 6 ? 18.344 -14.703 10.594 1 72.06 6 HIS B CA 1
ATOM 2072 C C . HIS B 1 6 ? 17.453 -14.156 11.711 1 72.06 6 HIS B C 1
ATOM 2074 O O . HIS B 1 6 ? 17.672 -14.469 12.883 1 72.06 6 HIS B O 1
ATOM 2080 N N . LEU B 1 7 ? 16.562 -13.266 11.266 1 73.19 7 LEU B N 1
ATOM 2081 C CA . LEU B 1 7 ? 15.688 -12.641 12.258 1 73.19 7 LEU B CA 1
ATOM 2082 C C . LEU B 1 7 ? 14.352 -13.375 12.344 1 73.19 7 LEU B C 1
ATOM 2084 O O . LEU B 1 7 ? 13.68 -13.562 11.328 1 73.19 7 LEU B O 1
ATOM 2088 N N . GLU B 1 8 ? 14.133 -14.07 13.43 1 73.75 8 GLU B N 1
ATOM 2089 C CA . GLU B 1 8 ? 12.836 -14.68 13.695 1 73.75 8 GLU B CA 1
ATOM 2090 C C . GLU B 1 8 ? 12.172 -14.031 14.914 1 73.75 8 GLU B C 1
ATOM 2092 O O . GLU B 1 8 ? 12.742 -14 16 1 73.75 8 GLU B O 1
ATOM 2097 N N . LEU B 1 9 ? 11.125 -13.336 14.609 1 70.38 9 LEU B N 1
ATOM 2098 C CA . LEU B 1 9 ? 10.391 -12.703 15.703 1 70.38 9 LEU B CA 1
ATOM 2099 C C . LEU B 1 9 ? 8.992 -13.297 15.82 1 70.38 9 LEU B C 1
ATOM 2101 O O . LEU B 1 9 ? 8.297 -13.484 14.812 1 70.38 9 LEU B O 1
ATOM 2105 N N . THR B 1 10 ? 8.883 -13.961 16.859 1 63.03 10 THR B N 1
ATOM 2106 C CA . THR B 1 10 ? 7.562 -14.492 17.188 1 63.03 10 THR B CA 1
ATOM 2107 C C . THR B 1 10 ? 6.949 -13.742 18.359 1 63.03 10 THR B C 1
ATOM 2109 O O . THR B 1 10 ? 7.613 -13.516 19.375 1 63.03 10 THR B O 1
ATOM 2112 N N . GLY B 1 11 ? 5.805 -12.828 18.156 1 59.16 11 GLY B N 1
ATOM 2113 C CA . GLY B 1 11 ? 5.312 -12.188 19.375 1 59.16 11 GLY B CA 1
ATOM 2114 C C . GLY B 1 11 ? 3.895 -11.672 19.234 1 59.16 11 GLY B C 1
ATOM 2115 O O . GLY B 1 11 ? 3.201 -11.984 18.266 1 59.16 11 GLY B O 1
ATOM 2116 N N . SER B 1 12 ? 3.32 -11.281 20.422 1 57.19 12 SER B N 1
ATOM 2117 C CA . SER B 1 12 ? 2.115 -10.469 20.547 1 57.19 12 SER B CA 1
ATOM 2118 C C . SER B 1 12 ? 2.404 -9 20.266 1 57.19 12 SER B C 1
ATOM 2120 O O . SER B 1 12 ? 3.559 -8.57 20.297 1 57.19 12 SER B O 1
ATOM 2122 N N . SER B 1 13 ? 1.513 -8.18 19.703 1 54.88 13 SER B N 1
ATOM 2123 C CA . SER B 1 13 ? 1.64 -6.801 19.234 1 54.88 13 SER B CA 1
ATOM 2124 C C . SER B 1 13 ? 2.623 -6.016 20.094 1 54.88 13 SER B C 1
ATOM 2126 O O . SER B 1 13 ? 3.469 -5.285 19.578 1 54.88 13 SER B O 1
ATOM 2128 N N . TRP B 1 14 ? 2.541 -6.109 21.406 1 54 14 TRP B N 1
ATOM 2129 C CA . TRP B 1 14 ? 3.275 -5.223 22.312 1 54 14 TRP B CA 1
ATOM 2130 C C . TRP B 1 14 ? 4.762 -5.559 22.312 1 54 14 TRP B C 1
ATOM 2132 O O . TRP B 1 14 ? 5.605 -4.668 22.203 1 54 14 TRP B O 1
ATOM 2142 N N . SER B 1 15 ? 5.074 -6.832 22.406 1 60.06 15 SER B N 1
ATOM 2143 C CA . SER B 1 15 ? 6.461 -7.27 22.516 1 60.06 15 SER B CA 1
ATOM 2144 C C . SER B 1 15 ? 7.203 -7.121 21.203 1 60.06 15 SER B C 1
ATOM 2146 O O . SER B 1 15 ? 8.422 -6.93 21.188 1 60.06 15 SER B O 1
ATOM 2148 N N . LEU B 1 16 ? 6.496 -6.797 20.25 1 63.84 16 LEU B N 1
ATOM 2149 C CA . LEU B 1 16 ? 7.098 -6.789 18.922 1 63.84 16 LEU B CA 1
ATOM 2150 C C . LEU B 1 16 ? 7.734 -5.438 18.625 1 63.84 16 LEU B C 1
ATOM 2152 O O . LEU B 1 16 ? 8.836 -5.375 18.078 1 63.84 16 LEU B O 1
ATOM 2156 N N . GLU B 1 17 ? 7.012 -4.441 19.094 1 70.25 17 GLU B N 1
ATOM 2157 C CA . GLU B 1 17 ? 7.527 -3.119 18.766 1 70.25 17 GLU B CA 1
ATOM 2158 C C . GLU B 1 17 ? 8.898 -2.887 19.391 1 70.25 17 GLU B C 1
ATOM 2160 O O . GLU B 1 17 ? 9.805 -2.363 18.75 1 70.25 17 GLU B O 1
ATOM 2165 N N . GLU B 1 18 ? 8.953 -3.396 20.625 1 72.38 18 GLU B N 1
ATOM 2166 C CA . GLU B 1 18 ? 10.227 -3.211 21.328 1 72.38 18 GLU B CA 1
ATOM 2167 C C . GLU B 1 18 ? 11.32 -4.078 20.719 1 72.38 18 GLU B C 1
ATOM 2169 O O . GLU B 1 18 ? 12.461 -3.633 20.562 1 72.38 18 GLU B O 1
ATOM 2174 N N . SER B 1 19 ? 10.945 -5.258 20.438 1 74.69 19 SER B N 1
ATOM 2175 C CA . SER B 1 19 ? 11.914 -6.168 19.844 1 74.69 19 SER B CA 1
ATOM 2176 C C . SER B 1 19 ? 12.383 -5.656 18.484 1 74.69 19 SER B C 1
ATOM 2178 O O . SER B 1 19 ? 13.578 -5.691 18.188 1 74.69 19 SER B O 1
ATOM 2180 N N . LEU B 1 20 ? 11.484 -5.109 17.766 1 78.38 20 LEU B N 1
ATOM 2181 C CA . LEU B 1 20 ? 11.82 -4.605 16.438 1 78.38 20 LEU B CA 1
ATOM 2182 C C . LEU B 1 20 ? 12.68 -3.354 16.531 1 78.38 20 LEU B C 1
ATOM 2184 O O . LEU B 1 20 ? 13.578 -3.145 15.711 1 78.38 20 LEU B O 1
ATOM 2188 N N . LYS B 1 21 ? 12.289 -2.65 17.578 1 77.56 21 LYS B N 1
ATOM 2189 C CA . LYS B 1 21 ? 13.086 -1.447 17.781 1 77.56 21 LYS B CA 1
ATOM 2190 C C . LYS B 1 21 ? 14.555 -1.799 18.047 1 77.56 21 LYS B C 1
ATOM 2192 O O . LYS B 1 21 ? 15.453 -1.177 17.484 1 77.56 21 LYS B O 1
ATOM 2197 N N . GLU B 1 22 ? 14.773 -2.83 18.812 1 75.75 22 GLU B N 1
ATOM 2198 C CA . GLU B 1 22 ? 16.125 -3.271 19.125 1 75.75 22 GLU B CA 1
ATOM 2199 C C . GLU B 1 22 ? 16.844 -3.797 17.891 1 75.75 22 GLU B C 1
ATOM 2201 O O . GLU B 1 22 ? 18.031 -3.529 17.688 1 75.75 22 GLU B O 1
ATOM 2206 N N . ILE B 1 23 ? 16.141 -4.422 17.156 1 75.56 23 ILE B N 1
ATOM 2207 C CA . ILE B 1 23 ? 16.719 -4.996 15.945 1 75.56 23 ILE B CA 1
ATOM 2208 C C . ILE B 1 23 ? 17.078 -3.883 14.969 1 75.56 23 ILE B C 1
ATOM 2210 O O . ILE B 1 23 ? 18.172 -3.889 14.383 1 75.56 23 ILE B O 1
ATOM 2214 N N . ASP B 1 24 ? 16.172 -3.012 14.82 1 76.31 24 ASP B N 1
ATOM 2215 C CA . ASP B 1 24 ? 16.375 -1.875 13.93 1 76.31 24 ASP B CA 1
ATOM 2216 C C . ASP B 1 24 ? 17.625 -1.09 14.32 1 76.31 24 ASP B C 1
ATOM 2218 O O . ASP B 1 24 ? 18.453 -0.769 13.469 1 76.31 24 ASP B O 1
ATOM 2222 N N . GLU B 1 25 ? 17.766 -0.89 15.57 1 74.69 25 GLU B N 1
ATOM 2223 C CA . GLU B 1 25 ? 18.906 -0.138 16.078 1 74.69 25 GLU B CA 1
ATOM 2224 C C . GLU B 1 25 ? 20.219 -0.912 15.883 1 74.69 25 GLU B C 1
ATOM 2226 O O . GLU B 1 25 ? 21.25 -0.327 15.547 1 74.69 25 GLU B O 1
ATOM 2231 N N . THR B 1 26 ? 20.094 -2.191 16.109 1 72.81 26 THR B N 1
ATOM 2232 C CA . THR B 1 26 ? 21.281 -3.041 15.953 1 72.81 26 THR B CA 1
ATOM 2233 C C . THR B 1 26 ? 21.719 -3.104 14.5 1 72.81 26 THR B C 1
ATOM 2235 O O . THR B 1 26 ? 22.922 -3.021 14.203 1 72.81 26 THR B O 1
ATOM 2238 N N . LEU B 1 27 ? 20.734 -3.217 13.672 1 72.56 27 LEU B N 1
ATOM 2239 C CA . LEU B 1 27 ? 21.062 -3.33 12.25 1 72.56 27 LEU B CA 1
ATOM 2240 C C . LEU B 1 27 ? 21.578 -2.004 11.703 1 72.56 27 LEU B C 1
ATOM 2242 O O . LEU B 1 27 ? 22.406 -1.984 10.797 1 72.56 27 LEU B O 1
ATOM 2246 N N . ALA B 1 28 ? 21.031 -0.914 12.219 1 69.69 28 ALA B N 1
ATOM 2247 C CA . ALA B 1 28 ? 21.453 0.411 11.773 1 69.69 28 ALA B CA 1
ATOM 2248 C C . ALA B 1 28 ? 22.938 0.653 12.094 1 69.69 28 ALA B C 1
ATOM 2250 O O . ALA B 1 28 ? 23.641 1.31 11.328 1 69.69 28 ALA B O 1
ATOM 2251 N N . VAL B 1 29 ? 23.359 0.07 13.188 1 66.25 29 VAL B N 1
ATOM 2252 C CA . VAL B 1 29 ? 24.719 0.302 13.648 1 66.25 29 VAL B CA 1
ATOM 2253 C C . VAL B 1 29 ? 25.672 -0.68 12.969 1 66.25 29 VAL B C 1
ATOM 2255 O O . VAL B 1 29 ? 26.828 -0.349 12.695 1 66.25 29 VAL B O 1
ATOM 2258 N N . SER B 1 30 ? 25.203 -1.847 12.781 1 61.56 30 SER B N 1
ATOM 2259 C CA . SER B 1 30 ? 26.094 -2.891 12.305 1 61.56 30 SER B CA 1
ATOM 2260 C C . SER B 1 30 ? 26.391 -2.727 10.812 1 61.56 30 SER B C 1
ATOM 2262 O O . SER B 1 30 ? 27.344 -3.328 10.297 1 61.56 30 SER B O 1
ATOM 2264 N N . ASN B 1 31 ? 26 -1.602 10.18 1 57 31 ASN B N 1
ATOM 2265 C CA . ASN B 1 31 ? 26.172 -1.371 8.75 1 57 31 ASN B CA 1
ATOM 2266 C C . ASN B 1 31 ? 26.125 -2.678 7.957 1 57 31 ASN B C 1
ATOM 2268 O O . ASN B 1 31 ? 26.609 -2.74 6.824 1 57 31 ASN B O 1
ATOM 2272 N N . SER B 1 32 ? 26 -3.828 8.602 1 55.84 32 SER B N 1
ATOM 2273 C CA . SER B 1 32 ? 26.172 -5.102 7.91 1 55.84 32 SER B CA 1
ATOM 2274 C C . SER B 1 32 ? 24.828 -5.633 7.414 1 55.84 32 SER B C 1
ATOM 2276 O O . SER B 1 32 ? 23.844 -5.664 8.164 1 55.84 32 SER B O 1
ATOM 2278 N N . LYS B 1 33 ? 24.5 -5.27 6.184 1 61.97 33 LYS B N 1
ATOM 2279 C CA . LYS B 1 33 ? 23.344 -5.801 5.449 1 61.97 33 LYS B CA 1
ATOM 2280 C C . LYS B 1 33 ? 23.312 -7.324 5.516 1 61.97 33 LYS B C 1
ATOM 2282 O O . LYS B 1 33 ? 23.344 -7.996 4.484 1 61.97 33 LYS B O 1
ATOM 2287 N N . ARG B 1 34 ? 23.312 -7.773 6.91 1 63.81 34 ARG B N 1
ATOM 2288 C CA . ARG B 1 34 ? 23.594 -9.195 7.102 1 63.81 34 ARG B CA 1
ATOM 2289 C C . ARG B 1 34 ? 22.312 -9.992 7.312 1 63.81 34 ARG B C 1
ATOM 2291 O O . ARG B 1 34 ? 22.344 -11.219 7.402 1 63.81 34 ARG B O 1
ATOM 2298 N N . CYS B 1 35 ? 21.203 -9.273 7.191 1 72.69 35 CYS B N 1
ATOM 2299 C CA . CYS B 1 35 ? 19.984 -10.039 7.441 1 72.69 35 CYS B CA 1
ATOM 2300 C C . CYS B 1 35 ? 19.547 -10.789 6.191 1 72.69 35 CYS B C 1
ATOM 2302 O O . CYS B 1 35 ? 19.375 -10.188 5.133 1 72.69 35 CYS B O 1
ATOM 2304 N N . ARG B 1 36 ? 19.484 -12.164 6.375 1 72.94 36 ARG B N 1
ATOM 2305 C CA . ARG B 1 36 ? 19.172 -12.984 5.207 1 72.94 36 ARG B CA 1
ATOM 2306 C C . ARG B 1 36 ? 17.719 -13.453 5.25 1 72.94 36 ARG B C 1
ATOM 2308 O O . ARG B 1 36 ? 17.172 -13.883 4.234 1 72.94 36 ARG B O 1
ATOM 2315 N N . SER B 1 37 ? 17.172 -13.531 6.395 1 78.69 37 SER B N 1
ATOM 2316 C CA . SER B 1 37 ? 15.773 -13.961 6.48 1 78.69 37 SER B CA 1
ATOM 2317 C C . SER B 1 37 ? 15.047 -13.25 7.613 1 78.69 37 SER B C 1
ATOM 2319 O O . SER B 1 37 ? 15.625 -12.984 8.664 1 78.69 37 SER B O 1
ATOM 2321 N N . ILE B 1 38 ? 13.852 -12.898 7.336 1 79.75 38 ILE B N 1
ATOM 2322 C CA . ILE B 1 38 ? 12.977 -12.312 8.344 1 79.75 38 ILE B CA 1
ATOM 2323 C C . ILE B 1 38 ? 11.688 -13.125 8.445 1 79.75 38 ILE B C 1
ATOM 2325 O O . ILE B 1 38 ? 11.016 -13.359 7.441 1 79.75 38 ILE B O 1
ATOM 2329 N N . ARG B 1 39 ? 11.453 -13.648 9.609 1 81.38 39 ARG B N 1
ATOM 2330 C CA . ARG B 1 39 ? 10.203 -14.352 9.883 1 81.38 39 ARG B CA 1
ATOM 2331 C C . ARG B 1 39 ? 9.445 -13.703 11.031 1 81.38 39 ARG B C 1
ATOM 2333 O O . ARG B 1 39 ? 9.969 -13.602 12.148 1 81.38 39 ARG B O 1
ATOM 2340 N N . LEU B 1 40 ? 8.281 -13.172 10.656 1 78.69 40 LEU B N 1
ATOM 2341 C CA . LEU B 1 40 ? 7.418 -12.578 11.664 1 78.69 40 LEU B CA 1
ATOM 2342 C C . LEU B 1 40 ? 6.137 -13.391 11.836 1 78.69 40 LEU B C 1
ATOM 2344 O O . LEU B 1 40 ? 5.441 -13.664 10.852 1 78.69 40 LEU B O 1
ATOM 2348 N N . THR B 1 41 ? 5.832 -13.781 13.07 1 75.88 41 THR B N 1
ATOM 2349 C CA . THR B 1 41 ? 4.648 -14.602 13.289 1 75.88 41 THR B CA 1
ATOM 2350 C C . THR B 1 41 ? 3.74 -13.969 14.344 1 75.88 41 THR B C 1
ATOM 2352 O O . THR B 1 41 ? 4.219 -13.461 15.359 1 75.88 41 THR B O 1
ATOM 2355 N N . ASN B 1 42 ? 2.348 -13.977 13.961 1 72.81 42 ASN B N 1
ATOM 2356 C CA . ASN B 1 42 ? 1.281 -13.594 14.883 1 72.81 42 ASN B CA 1
ATOM 2357 C C . ASN B 1 42 ? 1.401 -12.133 15.305 1 72.81 42 ASN B C 1
ATOM 2359 O O . ASN B 1 42 ? 1.371 -11.82 16.5 1 72.81 42 ASN B O 1
ATOM 2363 N N . PHE B 1 43 ? 1.439 -11.289 14.25 1 68.06 43 PHE B N 1
ATOM 2364 C CA . PHE B 1 43 ? 1.621 -9.883 14.594 1 68.06 43 PHE B CA 1
ATOM 2365 C C . PHE B 1 43 ? 0.556 -9.016 13.93 1 68.06 43 PHE B C 1
ATOM 2367 O O . PHE B 1 43 ? 0.141 -9.297 12.797 1 68.06 43 PHE B O 1
ATOM 2374 N N . ASP B 1 44 ? 0.233 -8.023 14.82 1 74.25 44 ASP B N 1
ATOM 2375 C CA . ASP B 1 44 ? -0.551 -6.934 14.25 1 74.25 44 ASP B CA 1
ATOM 2376 C C . ASP B 1 44 ? 0.355 -5.848 13.672 1 74.25 44 ASP B C 1
ATOM 2378 O O . ASP B 1 44 ? 1.277 -5.379 14.344 1 74.25 44 ASP B O 1
ATOM 2382 N N . VAL B 1 45 ? 0.19 -5.551 12.453 1 79.69 45 VAL B N 1
ATOM 2383 C CA . VAL B 1 45 ? 1.062 -4.578 11.805 1 79.69 45 VAL B CA 1
ATOM 2384 C C . VAL B 1 45 ? 0.387 -3.207 11.797 1 79.69 45 VAL B C 1
ATOM 2386 O O . VAL B 1 45 ? -0.386 -2.896 10.883 1 79.69 45 VAL B O 1
ATOM 2389 N N . ASP B 1 46 ? 0.677 -2.49 12.828 1 82.75 46 ASP B N 1
ATOM 2390 C CA . ASP B 1 46 ? 0.236 -1.099 12.797 1 82.75 46 ASP B CA 1
ATOM 2391 C C . ASP B 1 46 ? 1.287 -0.203 12.148 1 82.75 46 ASP B C 1
ATOM 2393 O O . ASP B 1 46 ? 2.24 -0.695 11.539 1 82.75 46 ASP B O 1
ATOM 2397 N N . THR B 1 47 ? 1.078 1.047 12.234 1 88.56 47 THR B N 1
ATOM 2398 C CA . THR B 1 47 ? 1.941 1.999 11.547 1 88.56 47 THR B CA 1
ATOM 2399 C C . THR B 1 47 ? 3.369 1.921 12.078 1 88.56 47 THR B C 1
ATOM 2401 O O . THR B 1 47 ? 4.324 1.889 11.305 1 88.56 47 THR B O 1
ATOM 2404 N N . ALA B 1 48 ? 3.557 1.884 13.383 1 85.88 48 ALA B N 1
ATOM 2405 C CA . ALA B 1 48 ? 4.875 1.857 14.016 1 85.88 48 ALA B CA 1
ATOM 2406 C C . ALA B 1 48 ? 5.625 0.576 13.664 1 85.88 48 ALA B C 1
ATOM 2408 O O . ALA B 1 48 ? 6.812 0.613 13.344 1 85.88 48 ALA B O 1
ATOM 2409 N N . VAL B 1 49 ? 4.914 -0.51 13.742 1 84.06 49 VAL B N 1
ATOM 2410 C CA . VAL B 1 49 ? 5.523 -1.799 13.438 1 84.06 49 VAL B CA 1
ATOM 2411 C C . VAL B 1 49 ? 5.926 -1.844 11.961 1 84.06 49 VAL B C 1
ATOM 2413 O O . VAL B 1 49 ? 7.023 -2.291 11.625 1 84.06 49 VAL B O 1
ATOM 2416 N N . ALA B 1 50 ? 5.004 -1.396 11.117 1 88 50 ALA B N 1
ATOM 2417 C CA . ALA B 1 50 ? 5.312 -1.355 9.688 1 88 50 ALA B CA 1
ATOM 2418 C C . ALA B 1 50 ? 6.562 -0.521 9.422 1 88 50 ALA B C 1
ATOM 2420 O O . ALA B 1 50 ? 7.426 -0.918 8.633 1 88 50 ALA B O 1
ATOM 2421 N N . ALA B 1 51 ? 6.668 0.591 10.07 1 89.62 51 ALA B N 1
ATOM 2422 C CA . ALA B 1 51 ? 7.816 1.473 9.875 1 89.62 51 ALA B CA 1
ATOM 2423 C C . ALA B 1 51 ? 9.109 0.789 10.305 1 89.62 51 ALA B C 1
ATOM 2425 O O . ALA B 1 51 ? 10.133 0.891 9.617 1 89.62 51 ALA B O 1
ATOM 2426 N N . LYS B 1 5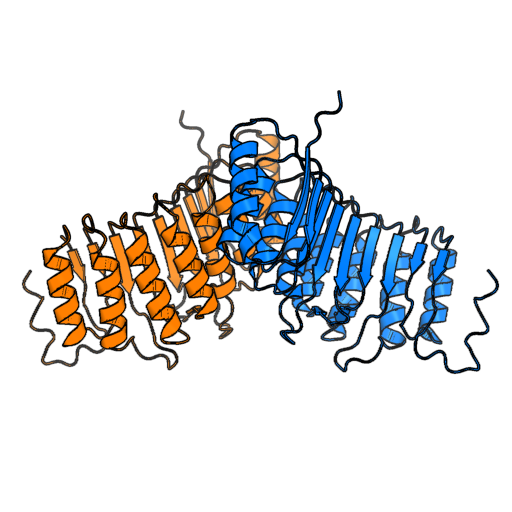2 ? 9.102 0.142 11.398 1 86.25 52 LYS B N 1
ATOM 2427 C CA . LYS B 1 52 ? 10.281 -0.562 11.891 1 86.25 52 LYS B CA 1
ATOM 2428 C C . LYS B 1 52 ? 10.68 -1.693 10.945 1 86.25 52 LYS B C 1
ATOM 2430 O O . LYS B 1 52 ? 11.867 -1.915 10.695 1 86.25 52 LYS B O 1
ATOM 2435 N N . LEU B 1 53 ? 9.664 -2.385 10.484 1 85.62 53 LEU B N 1
ATOM 2436 C CA . LEU B 1 53 ? 9.953 -3.459 9.539 1 85.62 53 LEU B CA 1
ATOM 2437 C C . LEU B 1 53 ? 10.578 -2.908 8.266 1 85.62 53 LEU B C 1
ATOM 2439 O O . LEU B 1 53 ? 11.523 -3.494 7.73 1 85.62 53 LEU B O 1
ATOM 2443 N N . VAL B 1 54 ? 10 -1.831 7.805 1 88.25 54 VAL B N 1
ATOM 2444 C CA . VAL B 1 54 ? 10.539 -1.181 6.613 1 88.25 54 VAL B CA 1
ATOM 2445 C C . VAL B 1 54 ? 11.992 -0.783 6.852 1 88.25 54 VAL B C 1
ATOM 2447 O O . VAL B 1 54 ? 12.852 -0.996 5.992 1 88.25 54 VAL B O 1
ATOM 2450 N N . ASN B 1 55 ? 12.352 -0.229 8.016 1 85.94 55 ASN B N 1
ATOM 2451 C CA . ASN B 1 55 ? 13.727 0.131 8.359 1 85.94 55 ASN B CA 1
ATOM 2452 C C . ASN B 1 55 ? 14.641 -1.086 8.344 1 85.94 55 ASN B C 1
ATOM 2454 O O . ASN B 1 55 ? 15.758 -1.021 7.816 1 85.94 55 ASN B O 1
ATOM 2458 N N . ILE B 1 56 ? 14.141 -2.107 8.891 1 82.38 56 ILE B N 1
ATOM 2459 C CA . ILE B 1 56 ? 14.914 -3.342 8.961 1 82.38 56 ILE B CA 1
ATOM 2460 C C . ILE B 1 56 ? 15.172 -3.873 7.555 1 82.38 56 ILE B C 1
ATOM 2462 O O . ILE B 1 56 ? 16.297 -4.27 7.23 1 82.38 56 ILE B O 1
ATOM 2466 N N . LEU B 1 57 ? 14.133 -3.822 6.754 1 82.94 57 LEU B N 1
ATOM 2467 C CA . LEU B 1 57 ? 14.234 -4.328 5.391 1 82.94 57 LEU B CA 1
ATOM 2468 C C . LEU B 1 57 ? 15.227 -3.502 4.578 1 82.94 57 LEU B C 1
ATOM 2470 O O . LEU B 1 57 ? 16 -4.051 3.785 1 82.94 57 LEU B O 1
ATOM 2474 N N . GLN B 1 58 ? 15.188 -2.246 4.785 1 79.19 58 GLN B N 1
ATOM 2475 C CA . GLN B 1 58 ? 16.062 -1.354 4.035 1 79.19 58 GLN B CA 1
ATOM 2476 C C . GLN B 1 58 ? 17.531 -1.581 4.402 1 79.19 58 GLN B C 1
ATOM 2478 O O . GLN B 1 58 ? 18.422 -1.324 3.596 1 79.19 58 GLN B O 1
ATOM 2483 N N . ASN B 1 59 ? 17.734 -2.09 5.555 1 75.31 59 ASN B N 1
ATOM 2484 C CA . ASN B 1 59 ? 19.109 -2.305 6.023 1 75.31 59 ASN B CA 1
ATOM 2485 C C . ASN B 1 59 ? 19.516 -3.766 5.883 1 75.31 59 ASN B C 1
ATOM 2487 O O . ASN B 1 59 ? 20.516 -4.195 6.484 1 75.31 59 ASN B O 1
ATOM 2491 N N . SER B 1 60 ? 18.656 -4.473 5.109 1 72.62 60 SER B N 1
ATOM 2492 C CA . SER B 1 60 ? 18.938 -5.902 5.004 1 72.62 60 SER B CA 1
ATOM 2493 C C . SER B 1 60 ? 19 -6.344 3.547 1 72.62 60 SER B C 1
ATOM 2495 O O . SER B 1 60 ? 18.484 -5.664 2.66 1 72.62 60 SER B O 1
ATOM 2497 N N . GLN B 1 61 ? 19.891 -7.238 3.242 1 71 61 GLN B N 1
ATOM 2498 C CA . GLN B 1 61 ? 19.922 -7.93 1.957 1 71 61 GLN B CA 1
ATOM 2499 C C . GLN B 1 61 ? 19.156 -9.25 2.029 1 71 61 GLN B C 1
ATOM 2501 O O . GLN B 1 61 ? 19.766 -10.328 2.012 1 71 61 GLN B O 1
ATOM 2506 N N . HIS B 1 62 ? 17.844 -9 2.273 1 64.12 62 HIS B N 1
ATOM 2507 C CA . HIS B 1 62 ? 17.078 -10.203 2.598 1 64.12 62 HIS B CA 1
ATOM 2508 C C . HIS B 1 62 ? 16.719 -10.984 1.339 1 64.12 62 HIS B C 1
ATOM 2510 O O . HIS B 1 62 ? 16.344 -10.398 0.326 1 64.12 62 HIS B O 1
ATOM 2516 N N . ALA B 1 63 ? 16.938 -12.305 1.668 1 73.62 63 ALA B N 1
ATOM 2517 C CA . ALA B 1 63 ? 16.578 -13.211 0.581 1 73.62 63 ALA B CA 1
ATOM 2518 C C . ALA B 1 63 ? 15.195 -13.82 0.812 1 73.62 63 ALA B C 1
ATOM 2520 O O . ALA B 1 63 ? 14.484 -14.133 -0.143 1 73.62 63 ALA B O 1
ATOM 2521 N N . VAL B 1 64 ? 14.852 -13.977 2.23 1 77.12 64 VAL B N 1
ATOM 2522 C CA . VAL B 1 64 ? 13.602 -14.664 2.531 1 77.12 64 VAL B CA 1
ATOM 2523 C C . VAL B 1 64 ? 12.789 -13.844 3.527 1 77.12 64 VAL B C 1
ATOM 2525 O O . VAL B 1 64 ? 13.305 -13.406 4.559 1 77.12 64 VAL B O 1
ATOM 2528 N N . LEU B 1 65 ? 11.477 -13.578 3.186 1 84.25 65 LEU B N 1
ATOM 2529 C CA . LEU B 1 65 ? 10.555 -12.852 4.055 1 84.25 65 LEU B CA 1
ATOM 2530 C C . LEU B 1 65 ? 9.305 -13.688 4.324 1 84.25 65 LEU B C 1
ATOM 2532 O O . LEU B 1 65 ? 8.602 -14.078 3.391 1 84.25 65 LEU B O 1
ATOM 2536 N N . ASN B 1 66 ? 9.094 -14.062 5.605 1 82.88 66 ASN B N 1
ATOM 2537 C CA . ASN B 1 66 ? 7.906 -14.789 6.047 1 82.88 66 ASN B CA 1
ATOM 2538 C C . ASN B 1 66 ? 7.094 -13.969 7.051 1 82.88 66 ASN B C 1
ATOM 2540 O O . ASN B 1 66 ? 7.531 -13.758 8.18 1 82.88 66 ASN B O 1
ATOM 2544 N N . LEU B 1 67 ? 5.914 -13.57 6.551 1 82.62 67 LEU B N 1
ATOM 2545 C CA . LEU B 1 67 ? 5.074 -12.695 7.359 1 82.62 67 LEU B CA 1
ATOM 2546 C C . LEU B 1 67 ? 3.758 -13.375 7.715 1 82.62 67 LEU B C 1
ATOM 2548 O O . LEU B 1 67 ? 2.98 -13.734 6.824 1 82.62 67 LEU B O 1
ATOM 2552 N N . GLN B 1 68 ? 3.547 -13.586 8.938 1 79.25 68 GLN B N 1
ATOM 2553 C CA . GLN B 1 68 ? 2.258 -14.078 9.414 1 79.25 68 GLN B CA 1
ATOM 2554 C C . GLN B 1 68 ? 1.545 -13.023 10.25 1 79.25 68 GLN B C 1
ATOM 2556 O O . GLN B 1 68 ? 2.008 -12.664 11.336 1 79.25 68 GLN B O 1
ATOM 2561 N N . PHE B 1 69 ? 0.453 -12.539 9.664 1 73.25 69 PHE B N 1
ATOM 2562 C CA . PHE B 1 69 ? -0.228 -11.43 10.32 1 73.25 69 PHE B CA 1
ATOM 2563 C C . PHE B 1 69 ? -1.577 -11.875 10.875 1 73.25 69 PHE B C 1
ATOM 2565 O O . PHE B 1 69 ? -2.24 -12.742 10.289 1 73.25 69 PHE B O 1
ATOM 2572 N N . MET B 1 70 ? -1.918 -11.359 12.008 1 65.44 70 MET B N 1
ATOM 2573 C CA . MET B 1 70 ? -3.23 -11.633 12.586 1 65.44 70 MET B CA 1
ATOM 2574 C C . MET B 1 70 ? -4.223 -10.531 12.234 1 65.44 70 MET B C 1
ATOM 2576 O O . MET B 1 70 ? -5.406 -10.797 12.023 1 65.44 70 MET B O 1
ATOM 2580 N N . GLU B 1 71 ? -3.865 -9.328 12.406 1 60.84 71 GLU B N 1
ATOM 2581 C CA . GLU B 1 71 ? -4.738 -8.211 12.055 1 60.84 71 GLU B CA 1
ATOM 2582 C C . GLU B 1 71 ? -4.016 -7.203 11.164 1 60.84 71 GLU B C 1
ATOM 2584 O O . GLU B 1 71 ? -2.879 -6.82 11.445 1 60.84 71 GLU B O 1
ATOM 2589 N N . CYS B 1 72 ? -4.293 -7.363 9.836 1 56.09 72 CYS B N 1
ATOM 2590 C CA . CYS B 1 72 ? -3.502 -6.484 8.977 1 56.09 72 CYS B CA 1
ATOM 2591 C C . CYS B 1 72 ? -4.398 -5.555 8.172 1 56.09 72 CYS B C 1
ATOM 2593 O O . CYS B 1 72 ? -5.332 -6.012 7.508 1 56.09 72 CYS B O 1
ATOM 2595 N N . THR B 1 73 ? -4.633 -4.305 8.695 1 62.91 73 THR B N 1
ATOM 2596 C CA . THR B 1 73 ? -5.32 -3.508 7.691 1 62.91 73 THR B CA 1
ATOM 2597 C C . THR B 1 73 ? -4.363 -3.105 6.574 1 62.91 73 THR B C 1
ATOM 2599 O O . THR B 1 73 ? -3.307 -3.719 6.402 1 62.91 73 THR B O 1
ATOM 2602 N N . GLY B 1 74 ? -4.27 -2.135 5.906 1 69.62 74 GLY B N 1
ATOM 2603 C CA . GLY B 1 74 ? -3.623 -1.511 4.762 1 69.62 74 GLY B CA 1
ATOM 2604 C C . GLY B 1 74 ? -2.117 -1.402 4.91 1 69.62 74 GLY B C 1
ATOM 2605 O O . GLY B 1 74 ? -1.392 -1.332 3.918 1 69.62 74 GLY B O 1
ATOM 2606 N N . HIS B 1 75 ? -1.481 -1.91 6.07 1 84.38 75 HIS B N 1
ATOM 2607 C CA . HIS B 1 75 ? -0.07 -1.648 6.332 1 84.38 75 HIS B CA 1
ATOM 2608 C C . HIS B 1 75 ? 0.807 -2.779 5.805 1 84.38 75 HIS B C 1
ATOM 2610 O O . HIS B 1 75 ? 1.957 -2.553 5.422 1 84.38 75 HIS B O 1
ATOM 2616 N N . VAL B 1 76 ? 0.252 -3.975 5.809 1 83.81 76 VAL B N 1
ATOM 2617 C CA . VAL B 1 76 ? 1.025 -5.117 5.328 1 83.81 76 VAL B CA 1
ATOM 2618 C C . VAL B 1 76 ? 1.391 -4.914 3.859 1 83.81 76 VAL B C 1
ATOM 2620 O O . VAL B 1 76 ? 2.498 -5.254 3.434 1 83.81 76 VAL B O 1
ATOM 2623 N N . GLY B 1 77 ? 0.429 -4.371 3.16 1 89.19 77 GLY B N 1
ATOM 2624 C CA . GLY B 1 77 ? 0.706 -4.059 1.768 1 89.19 77 GLY B CA 1
ATOM 2625 C C . GLY B 1 77 ? 1.898 -3.137 1.59 1 89.19 77 GLY B C 1
ATOM 2626 O O . GLY B 1 77 ? 2.67 -3.287 0.64 1 89.19 77 GLY B O 1
ATOM 2627 N N . ILE B 1 78 ? 2.098 -2.248 2.518 1 90.75 78 ILE B N 1
ATOM 2628 C CA . ILE B 1 78 ? 3.211 -1.307 2.463 1 90.75 78 ILE B CA 1
ATOM 2629 C C . ILE B 1 78 ? 4.527 -2.053 2.672 1 90.75 78 ILE B C 1
ATOM 2631 O O . ILE B 1 78 ? 5.484 -1.857 1.917 1 90.75 78 ILE B O 1
ATOM 2635 N N . VAL B 1 79 ? 4.562 -2.902 3.664 1 89.44 79 VAL B N 1
ATOM 2636 C CA . VAL B 1 79 ? 5.762 -3.664 3.992 1 89.44 79 VAL B CA 1
ATOM 2637 C C . VAL B 1 79 ? 6.145 -4.559 2.816 1 89.44 79 VAL B C 1
ATOM 2639 O O . VAL B 1 79 ? 7.312 -4.617 2.426 1 89.44 79 VAL B O 1
ATOM 2642 N N . VAL B 1 80 ? 5.148 -5.164 2.238 1 91.12 80 VAL B N 1
ATOM 2643 C CA . VAL B 1 80 ? 5.375 -6.066 1.112 1 91.12 80 VAL B CA 1
ATOM 2644 C C . VAL B 1 80 ? 5.891 -5.273 -0.086 1 91.12 80 VAL B C 1
ATOM 2646 O O . VAL B 1 80 ? 6.824 -5.711 -0.768 1 91.12 80 VAL B O 1
ATOM 2649 N N . ALA B 1 81 ? 5.258 -4.125 -0.293 1 91.81 81 ALA B N 1
ATOM 2650 C CA . ALA B 1 81 ? 5.691 -3.283 -1.403 1 91.81 81 ALA B CA 1
ATOM 2651 C C . ALA B 1 81 ? 7.164 -2.904 -1.262 1 91.81 81 ALA B C 1
ATOM 2653 O O . ALA B 1 81 ? 7.941 -3.051 -2.207 1 91.81 81 ALA B O 1
ATOM 2654 N N . VAL B 1 82 ? 7.535 -2.488 -0.12 1 89.19 82 VAL B N 1
ATOM 2655 C CA . VAL B 1 82 ? 8.906 -2.055 0.124 1 89.19 82 VAL B CA 1
ATOM 2656 C C . VAL B 1 82 ? 9.852 -3.246 0.014 1 89.19 82 VAL B C 1
ATOM 2658 O O . VAL B 1 82 ? 10.914 -3.146 -0.6 1 89.19 82 VAL B O 1
ATOM 2661 N N . ALA B 1 83 ? 9.492 -4.34 0.547 1 88.81 83 ALA B N 1
ATOM 2662 C CA . ALA B 1 83 ? 10.32 -5.539 0.514 1 88.81 83 ALA B CA 1
ATOM 2663 C C . ALA B 1 83 ? 10.602 -5.969 -0.922 1 88.81 83 ALA B C 1
ATOM 2665 O O . ALA B 1 83 ? 11.742 -6.293 -1.267 1 88.81 83 ALA B O 1
ATOM 2666 N N . LEU B 1 84 ? 9.594 -5.93 -1.724 1 91.06 84 LEU B N 1
ATOM 2667 C CA . LEU B 1 84 ? 9.719 -6.461 -3.076 1 91.06 84 LEU B CA 1
ATOM 2668 C C . LEU B 1 84 ? 10.445 -5.473 -3.984 1 91.06 84 LEU B C 1
ATOM 2670 O O . LEU B 1 84 ? 11.031 -5.871 -4.996 1 91.06 84 LEU B O 1
ATOM 2674 N N . THR B 1 85 ? 10.398 -4.227 -3.635 1 85.19 85 THR B N 1
ATOM 2675 C CA . THR B 1 85 ? 10.938 -3.234 -4.559 1 85.19 85 THR B CA 1
ATOM 2676 C C . THR B 1 85 ? 12.344 -2.816 -4.145 1 85.19 85 THR B C 1
ATOM 2678 O O . THR B 1 85 ? 13.133 -2.363 -4.977 1 85.19 85 THR B O 1
ATOM 2681 N N . THR B 1 86 ? 12.664 -2.939 -2.922 1 77.44 86 THR B N 1
ATOM 2682 C CA . THR B 1 86 ? 13.93 -2.377 -2.457 1 77.44 86 THR B CA 1
ATOM 2683 C C . THR B 1 86 ? 14.938 -3.484 -2.178 1 77.44 86 THR B C 1
ATOM 2685 O O . THR B 1 86 ? 16.125 -3.215 -2.014 1 77.44 86 THR B O 1
ATOM 2688 N N . THR B 1 87 ? 14.43 -4.68 -2.111 1 77.25 87 THR B N 1
ATOM 2689 C CA . THR B 1 87 ? 15.328 -5.781 -1.781 1 77.25 87 THR B CA 1
ATOM 2690 C C . THR B 1 87 ? 15.305 -6.844 -2.877 1 77.25 87 THR B C 1
ATOM 2692 O O . THR B 1 87 ? 14.406 -6.852 -3.723 1 77.25 87 THR B O 1
ATOM 2695 N N . ALA B 1 88 ? 16.375 -7.57 -3.012 1 79.06 88 ALA B N 1
ATOM 2696 C CA . ALA B 1 88 ? 16.406 -8.719 -3.916 1 79.06 88 ALA B CA 1
ATOM 2697 C C . ALA B 1 88 ? 15.766 -9.945 -3.266 1 79.06 88 ALA B C 1
ATOM 2699 O O . ALA B 1 88 ? 16.422 -10.984 -3.129 1 79.06 88 ALA B O 1
ATOM 2700 N N . LEU B 1 89 ? 14.539 -9.844 -2.98 1 88.31 89 LEU B N 1
ATOM 2701 C CA . LEU B 1 89 ? 13.82 -10.898 -2.273 1 88.31 89 LEU B CA 1
ATOM 2702 C C . LEU B 1 89 ? 13.648 -12.125 -3.158 1 88.31 89 LEU B C 1
ATOM 2704 O O . LEU B 1 89 ? 13.297 -12.008 -4.332 1 88.31 89 LEU B O 1
ATOM 2708 N N . LYS B 1 90 ? 14.008 -13.273 -2.578 1 91.56 90 LYS B N 1
ATOM 2709 C CA . LYS B 1 90 ? 13.875 -14.516 -3.33 1 91.56 90 LYS B CA 1
ATOM 2710 C C . LYS B 1 90 ? 12.578 -15.234 -2.967 1 91.56 90 LYS B C 1
ATOM 2712 O O . LYS B 1 90 ? 12.008 -15.961 -3.791 1 91.56 90 LYS B O 1
ATOM 2717 N N . SER B 1 91 ? 12.188 -15.062 -1.676 1 94.19 91 SER B N 1
ATOM 2718 C CA . SER B 1 91 ? 10.992 -15.75 -1.205 1 94.19 91 SER B CA 1
ATOM 2719 C C . SER B 1 91 ? 10.141 -14.836 -0.323 1 94.19 91 SER B C 1
ATOM 2721 O O . SER B 1 91 ? 10.664 -14.148 0.552 1 94.19 91 SER B O 1
ATOM 2723 N N . LEU B 1 92 ? 8.875 -14.82 -0.624 1 94.5 92 LEU B N 1
ATOM 2724 C CA . LEU B 1 92 ? 7.902 -14.078 0.173 1 94.5 92 LEU B CA 1
ATOM 2725 C C . LEU B 1 92 ? 6.738 -14.977 0.583 1 94.5 92 LEU B C 1
ATOM 2727 O O . LEU B 1 92 ? 6.07 -15.562 -0.272 1 94.5 92 LEU B O 1
ATOM 2731 N N . THR B 1 93 ? 6.555 -15.148 1.87 1 93.25 93 THR B N 1
ATOM 2732 C CA . THR B 1 93 ? 5.391 -15.836 2.418 1 93.25 93 THR B CA 1
ATOM 2733 C C . THR B 1 93 ? 4.559 -14.891 3.283 1 93.25 93 THR B C 1
ATOM 2735 O O . THR B 1 93 ? 5.09 -14.25 4.191 1 93.25 93 THR B O 1
ATOM 2738 N N . VAL B 1 94 ? 3.303 -14.766 2.91 1 90 94 VAL B N 1
ATOM 2739 C CA . VAL B 1 94 ? 2.371 -13.984 3.721 1 90 94 VAL B CA 1
ATOM 2740 C C . VAL B 1 94 ? 1.234 -14.883 4.207 1 90 94 VAL B C 1
ATOM 2742 O O . VAL B 1 94 ? 0.527 -15.492 3.398 1 90 94 VAL B O 1
ATOM 2745 N N . SER B 1 95 ? 1.098 -15.008 5.465 1 86.88 95 SER B N 1
ATOM 2746 C CA . SER B 1 95 ? -0.001 -15.742 6.09 1 86.88 95 SER B CA 1
ATOM 2747 C C . SER B 1 95 ? -0.962 -14.789 6.801 1 86.88 95 SER B C 1
ATOM 2749 O O . SER B 1 95 ? -0.551 -14.023 7.668 1 86.88 95 SER B O 1
ATOM 2751 N N . ILE B 1 96 ? -2.113 -14.797 6.387 1 78.56 96 ILE B N 1
ATOM 2752 C CA . ILE B 1 96 ? -3.113 -13.875 6.906 1 78.56 96 ILE B CA 1
ATOM 2753 C C . ILE B 1 96 ? -4.055 -14.609 7.855 1 78.56 96 ILE B C 1
ATOM 2755 O O . ILE B 1 96 ? -4.641 -15.625 7.488 1 78.56 96 ILE B O 1
ATOM 2759 N N . GLY B 1 97 ? -4.086 -14.148 9.109 1 68.88 97 GLY B N 1
ATOM 2760 C CA . GLY B 1 97 ? -4.914 -14.797 10.109 1 68.88 97 GLY B CA 1
ATOM 2761 C C . GLY B 1 97 ? -6.141 -13.984 10.484 1 68.88 97 GLY B C 1
ATOM 2762 O O . GLY B 1 97 ? -6.793 -14.273 11.492 1 68.88 97 GLY B O 1
ATOM 2763 N N . SER B 1 98 ? -6.383 -1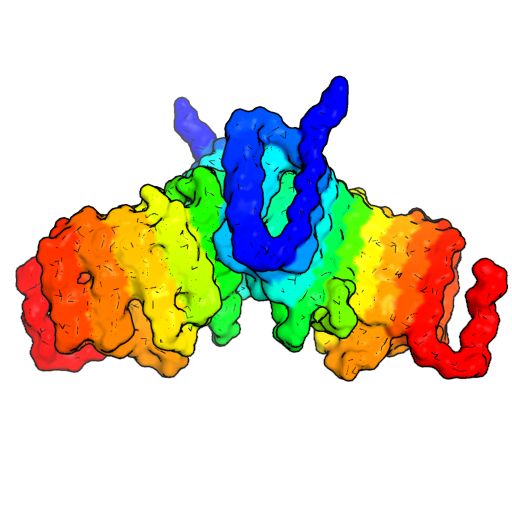2.852 9.852 1 59.94 98 SER B N 1
ATOM 2764 C CA . SER B 1 98 ? -7.391 -11.945 10.398 1 59.94 98 SER B CA 1
ATOM 2765 C C . SER B 1 98 ? -8.797 -12.492 10.188 1 59.94 98 SER B C 1
ATOM 2767 O O . SER B 1 98 ? -9.109 -13.023 9.117 1 59.94 98 SER B O 1
ATOM 2769 N N . HIS B 1 99 ? -9.547 -12.68 11.352 1 52.81 99 HIS B N 1
ATOM 2770 C CA . HIS B 1 99 ? -10.977 -12.992 11.383 1 52.81 99 HIS B CA 1
ATOM 2771 C C . HIS B 1 99 ? -11.797 -11.867 10.766 1 52.81 99 HIS B C 1
ATOM 2773 O O . HIS B 1 99 ? -13.023 -11.969 10.664 1 52.81 99 HIS B O 1
ATOM 2779 N N . SER B 1 100 ? -11.133 -10.797 10.617 1 49.47 100 SER B N 1
ATOM 2780 C CA . SER B 1 100 ? -12.031 -9.734 10.164 1 49.47 100 SER B CA 1
ATOM 2781 C C . SER B 1 100 ? -12.461 -9.961 8.719 1 49.47 100 SER B C 1
ATOM 2783 O O . SER B 1 100 ? -11.672 -10.414 7.891 1 49.47 100 SER B O 1
ATOM 2785 N N . THR B 1 101 ? -13.672 -10.461 8.555 1 45.16 101 THR B N 1
ATOM 2786 C CA . THR B 1 101 ? -14.391 -10.625 7.297 1 45.16 101 THR B CA 1
ATOM 2787 C C . THR B 1 101 ? -13.93 -9.594 6.273 1 45.16 101 THR B C 1
ATOM 2789 O O . THR B 1 101 ? -14.523 -9.461 5.203 1 45.16 101 THR B O 1
ATOM 2792 N N . ALA B 1 102 ? -13.07 -8.742 6.695 1 45.78 102 ALA B N 1
ATOM 2793 C CA . ALA B 1 102 ? -12.93 -7.566 5.848 1 45.78 102 ALA B CA 1
ATOM 2794 C C . ALA B 1 102 ? -12.227 -7.91 4.539 1 45.78 102 ALA B C 1
ATOM 2796 O O . ALA B 1 102 ? -11.148 -8.516 4.547 1 45.78 102 ALA B O 1
ATOM 2797 N N . THR B 1 103 ? -12.961 -8.375 3.49 1 51.19 103 THR B N 1
ATOM 2798 C CA . THR B 1 103 ? -12.727 -8.516 2.057 1 51.19 103 THR B CA 1
ATOM 2799 C C . THR B 1 103 ? -11.422 -7.836 1.653 1 51.19 103 THR B C 1
ATOM 2801 O O . THR B 1 103 ? -10.805 -8.211 0.657 1 51.19 103 THR B O 1
ATOM 2804 N N . SER B 1 104 ? -10.727 -7.031 2.723 1 64.06 104 SER B N 1
ATOM 2805 C CA . SER B 1 104 ? -9.93 -5.949 2.15 1 64.06 104 SER B CA 1
ATOM 2806 C C . SER B 1 104 ? -8.461 -6.094 2.518 1 64.06 104 SER B C 1
ATOM 2808 O O . SER B 1 104 ? -7.613 -5.352 2.01 1 64.06 104 SER B O 1
ATOM 2810 N N . ILE B 1 105 ? -8.164 -7.43 2.957 1 73.69 105 ILE B N 1
ATOM 2811 C CA . ILE B 1 105 ? -6.797 -7.422 3.455 1 73.69 105 ILE B CA 1
ATOM 2812 C C . ILE B 1 105 ? -5.844 -7.871 2.35 1 73.69 105 ILE B C 1
ATOM 2814 O O . ILE B 1 105 ? -4.711 -7.383 2.262 1 73.69 105 ILE B O 1
ATOM 2818 N N . LEU B 1 106 ? -6.363 -8.758 1.492 1 84.12 106 LEU B N 1
ATOM 2819 C CA . LEU B 1 106 ? -5.504 -9.32 0.452 1 84.12 106 LEU B CA 1
ATOM 2820 C C . LEU B 1 106 ? -5.285 -8.312 -0.671 1 84.12 106 LEU B C 1
ATOM 2822 O O . LEU B 1 106 ? -4.234 -8.312 -1.312 1 84.12 106 LEU B O 1
ATOM 2826 N N . ASP B 1 107 ? -6.168 -7.441 -0.843 1 87.75 107 ASP B N 1
ATOM 2827 C CA . ASP B 1 107 ? -6.121 -6.578 -2.018 1 87.75 107 ASP B CA 1
ATOM 2828 C C . ASP B 1 107 ? -4.891 -5.672 -1.985 1 87.75 107 ASP B C 1
ATOM 2830 O O . ASP B 1 107 ? -4.133 -5.613 -2.953 1 87.75 107 ASP B O 1
ATOM 2834 N N . PRO B 1 108 ? -4.648 -5.02 -0.841 1 86.88 108 PRO B N 1
ATOM 2835 C CA . PRO B 1 108 ? -3.436 -4.195 -0.816 1 86.88 108 PRO B CA 1
ATOM 2836 C C . PRO B 1 108 ? -2.162 -5.02 -1.007 1 86.88 108 PRO B C 1
ATOM 2838 O O . PRO B 1 108 ? -1.212 -4.551 -1.641 1 86.88 108 PRO B O 1
ATOM 2841 N N . ILE B 1 109 ? -2.121 -6.199 -0.486 1 90.75 109 ILE B N 1
ATOM 2842 C CA . ILE B 1 109 ? -0.965 -7.078 -0.606 1 90.75 109 ILE B CA 1
ATOM 2843 C C . ILE B 1 109 ? -0.789 -7.504 -2.062 1 90.75 109 ILE B C 1
ATOM 2845 O O . ILE B 1 109 ? 0.319 -7.449 -2.602 1 90.75 109 ILE B O 1
ATOM 2849 N N . ALA B 1 110 ? -1.923 -7.859 -2.664 1 92.69 110 ALA B N 1
ATOM 2850 C CA . ALA B 1 110 ? -1.898 -8.297 -4.059 1 92.69 110 ALA B CA 1
ATOM 2851 C C . ALA B 1 110 ? -1.438 -7.172 -4.98 1 92.69 110 ALA B C 1
ATOM 2853 O O . ALA B 1 110 ? -0.676 -7.406 -5.922 1 92.69 110 ALA B O 1
ATOM 2854 N N . HIS B 1 111 ? -1.895 -5.961 -4.723 1 92.38 111 HIS B N 1
ATOM 2855 C CA . HIS B 1 111 ? -1.437 -4.816 -5.504 1 92.38 111 HIS B CA 1
ATOM 2856 C C . HIS B 1 111 ? 0.068 -4.617 -5.355 1 92.38 111 HIS B C 1
ATOM 2858 O O . HIS B 1 111 ? 0.766 -4.371 -6.344 1 92.38 111 HIS B O 1
ATOM 2864 N N . SER B 1 112 ? 0.548 -4.711 -4.172 1 93.69 112 SER B N 1
ATOM 2865 C CA . SER B 1 112 ? 1.973 -4.547 -3.9 1 93.69 112 SER B CA 1
ATOM 2866 C C . SER B 1 112 ? 2.797 -5.621 -4.602 1 93.69 112 SER B C 1
ATOM 2868 O O . SER B 1 112 ? 3.861 -5.336 -5.148 1 93.69 112 SER B O 1
ATOM 2870 N N . ILE B 1 113 ? 2.305 -6.816 -4.559 1 95.31 113 ILE B N 1
ATOM 2871 C CA . ILE B 1 113 ? 2.994 -7.922 -5.215 1 95.31 113 ILE B CA 1
ATOM 2872 C C . ILE B 1 113 ? 3.029 -7.684 -6.723 1 95.31 113 ILE B C 1
ATOM 2874 O O . ILE B 1 113 ? 4.07 -7.859 -7.359 1 95.31 113 ILE B O 1
ATOM 2878 N N . GLY B 1 114 ? 1.84 -7.293 -7.258 1 95.88 114 GLY B N 1
ATOM 2879 C CA . GLY B 1 114 ? 1.803 -6.988 -8.68 1 95.88 114 GLY B CA 1
ATOM 2880 C C . GLY B 1 114 ? 2.84 -5.961 -9.094 1 95.88 114 GLY B C 1
ATOM 2881 O O . GLY B 1 114 ? 3.559 -6.16 -10.078 1 95.88 114 GLY B O 1
ATOM 2882 N N . VAL B 1 115 ? 2.938 -4.926 -8.344 1 93.75 115 VAL B N 1
ATOM 2883 C CA . VAL B 1 115 ? 3.908 -3.873 -8.617 1 93.75 115 VAL B CA 1
ATOM 2884 C C . VAL B 1 115 ? 5.324 -4.414 -8.445 1 93.75 115 VAL B C 1
ATOM 2886 O O . VAL B 1 115 ? 6.18 -4.219 -9.312 1 93.75 115 VAL B O 1
ATOM 2889 N N . GLY B 1 116 ? 5.574 -5.125 -7.391 1 94 116 GLY B N 1
ATOM 2890 C CA . GLY B 1 116 ? 6.895 -5.641 -7.07 1 94 116 GLY B CA 1
ATOM 2891 C C . GLY B 1 116 ? 7.418 -6.621 -8.102 1 94 116 GLY B C 1
ATOM 2892 O O . GLY B 1 116 ? 8.617 -6.656 -8.383 1 94 116 GLY B O 1
ATOM 2893 N N . LEU B 1 117 ? 6.543 -7.379 -8.656 1 95 117 LEU B N 1
ATOM 2894 C CA . LEU B 1 117 ? 6.938 -8.391 -9.641 1 95 117 LEU B CA 1
ATOM 2895 C C . LEU B 1 117 ? 7.422 -7.734 -10.93 1 95 117 LEU B C 1
ATOM 2897 O O . LEU B 1 117 ? 8.125 -8.359 -11.719 1 95 117 LEU B O 1
ATOM 2901 N N . GLN B 1 118 ? 7.008 -6.496 -11.086 1 91.81 118 GLN B N 1
ATOM 2902 C CA . GLN B 1 118 ? 7.324 -5.824 -12.344 1 91.81 118 GLN B CA 1
ATOM 2903 C C . GLN B 1 118 ? 8.586 -4.977 -12.211 1 91.81 118 GLN B C 1
ATOM 2905 O O . GLN B 1 118 ? 9.109 -4.477 -13.211 1 91.81 118 GLN B O 1
ATOM 2910 N N . THR B 1 119 ? 8.977 -4.766 -11.039 1 88.06 119 THR B N 1
ATOM 2911 C CA . THR B 1 119 ? 10.148 -3.908 -10.859 1 88.06 119 THR B CA 1
ATOM 2912 C C . THR B 1 119 ? 11.398 -4.59 -11.398 1 88.06 119 THR B C 1
ATOM 2914 O O . THR B 1 119 ? 11.469 -5.816 -11.469 1 88.06 119 THR B O 1
ATOM 2917 N N . SER B 1 120 ? 12.367 -3.795 -11.797 1 78.19 120 SER B N 1
ATOM 2918 C CA . SER B 1 120 ? 13.578 -4.281 -12.461 1 78.19 120 SER B CA 1
ATOM 2919 C C . SER B 1 120 ? 14.406 -5.152 -11.523 1 78.19 120 SER B C 1
ATOM 2921 O O . SER B 1 120 ? 15.133 -6.039 -11.977 1 78.19 120 SER B O 1
ATOM 2923 N N . ASN B 1 121 ? 14.297 -5.016 -10.281 1 74.94 121 ASN B N 1
ATOM 2924 C CA . ASN B 1 121 ? 15.117 -5.719 -9.305 1 74.94 121 ASN B CA 1
ATOM 2925 C C . ASN B 1 121 ? 14.414 -6.957 -8.758 1 74.94 121 ASN B C 1
ATOM 2927 O O . ASN B 1 121 ? 14.945 -7.648 -7.891 1 74.94 121 ASN B O 1
ATOM 2931 N N . SER B 1 122 ? 13.266 -7.23 -9.43 1 84.31 122 SER B N 1
ATOM 2932 C CA . SER B 1 122 ? 12.539 -8.352 -8.852 1 84.31 122 SER B CA 1
ATOM 2933 C C . SER B 1 122 ? 13.25 -9.672 -9.125 1 84.31 122 SER B C 1
ATOM 2935 O O . SER B 1 122 ? 13.602 -9.969 -10.266 1 84.31 122 SER B O 1
ATOM 2937 N N . ASN B 1 123 ? 13.57 -10.414 -8.117 1 88.25 123 ASN B N 1
ATOM 2938 C CA . ASN B 1 123 ? 14.172 -11.742 -8.188 1 88.25 123 ASN B CA 1
ATOM 2939 C C . ASN B 1 123 ? 13.367 -12.758 -7.379 1 88.25 123 ASN B C 1
ATOM 2941 O O . ASN B 1 123 ? 13.914 -13.766 -6.914 1 88.25 123 ASN B O 1
ATOM 2945 N N . LEU B 1 124 ? 12.133 -12.5 -7.262 1 94.38 124 LEU B N 1
ATOM 2946 C CA . LEU B 1 124 ? 11.281 -13.352 -6.438 1 94.38 124 LEU B CA 1
ATOM 2947 C C . LEU B 1 124 ? 11.07 -14.711 -7.102 1 94.38 124 LEU B C 1
ATOM 2949 O O . LEU B 1 124 ? 10.633 -14.781 -8.25 1 94.38 124 LEU B O 1
ATOM 2953 N N . GLN B 1 125 ? 11.398 -15.758 -6.402 1 96.62 125 GLN B N 1
ATOM 2954 C CA . GLN B 1 125 ? 11.289 -17.109 -6.926 1 96.62 125 GLN B CA 1
ATOM 2955 C C . GLN B 1 125 ? 10.094 -17.844 -6.32 1 96.62 125 GLN B C 1
ATOM 2957 O O . GLN B 1 125 ? 9.492 -18.703 -6.965 1 96.62 125 GLN B O 1
ATOM 2962 N N . THR B 1 126 ? 9.812 -17.516 -5.082 1 97.19 126 THR B N 1
ATOM 2963 C CA . THR B 1 126 ? 8.727 -18.172 -4.367 1 97.19 126 THR B CA 1
ATOM 2964 C C . THR B 1 126 ? 7.77 -17.156 -3.764 1 97.19 126 THR B C 1
ATOM 2966 O O . THR B 1 126 ? 8.195 -16.25 -3.047 1 97.19 126 THR B O 1
ATOM 2969 N N . LEU B 1 127 ? 6.465 -17.281 -4.098 1 97.44 127 LEU B N 1
ATOM 2970 C CA . LEU B 1 127 ? 5.398 -16.453 -3.533 1 97.44 127 LEU B CA 1
ATOM 2971 C C . LEU B 1 127 ? 4.316 -17.328 -2.906 1 97.44 127 LEU B C 1
ATOM 2973 O O . LEU B 1 127 ? 3.678 -18.125 -3.6 1 97.44 127 LEU B O 1
ATOM 2977 N N . GLU B 1 128 ? 4.094 -17.156 -1.572 1 96 128 GLU B N 1
ATOM 2978 C CA . GLU B 1 128 ? 3.084 -17.922 -0.858 1 96 128 GLU B CA 1
ATOM 2979 C C . GLU B 1 128 ? 2.109 -17.016 -0.121 1 96 128 GLU B C 1
ATOM 2981 O O . GLU B 1 128 ? 2.516 -16.219 0.725 1 96 128 GLU B O 1
ATOM 2986 N N . LEU B 1 129 ? 0.873 -17.109 -0.509 1 92.44 129 LEU B N 1
ATOM 2987 C CA . LEU B 1 129 ? -0.227 -16.469 0.194 1 92.44 129 LEU B CA 1
ATOM 2988 C C . LEU B 1 129 ? -1.113 -17.484 0.887 1 92.44 129 LEU B C 1
ATOM 2990 O O . LEU B 1 129 ? -1.793 -18.281 0.225 1 92.44 129 LEU B O 1
ATOM 2994 N N . LYS B 1 130 ? -1.116 -17.469 2.248 1 86.5 130 LYS B N 1
ATOM 2995 C CA . LYS B 1 130 ? -1.796 -18.547 2.965 1 86.5 130 LYS B CA 1
ATOM 2996 C C . LYS B 1 130 ? -2.709 -17.984 4.055 1 86.5 130 LYS B C 1
ATOM 2998 O O . LYS B 1 130 ? -2.486 -16.875 4.555 1 86.5 130 LYS B O 1
ATOM 3003 N N . SER B 1 131 ? -3.723 -18.766 4.301 1 81.56 131 SER B N 1
ATOM 3004 C CA . SER B 1 131 ? -4.559 -18.5 5.469 1 81.56 131 SER B CA 1
ATOM 3005 C C . SER B 1 131 ? -3.941 -19.078 6.738 1 81.56 131 SER B C 1
ATOM 3007 O O . SER B 1 131 ? -3.453 -20.203 6.738 1 81.56 131 SER B O 1
ATOM 3009 N N . ALA B 1 132 ? -3.719 -18.297 7.785 1 71.75 132 ALA B N 1
ATOM 3010 C CA . ALA B 1 132 ? -3.148 -18.766 9.039 1 71.75 132 ALA B CA 1
ATOM 3011 C C . ALA B 1 132 ? -4.219 -19.406 9.922 1 71.75 132 ALA B C 1
ATOM 3013 O O . ALA B 1 132 ? -3.906 -20.188 10.836 1 71.75 132 ALA B O 1
ATOM 3014 N N . SER B 1 133 ? -5.488 -19.141 9.906 1 63.97 133 SER B N 1
ATOM 3015 C CA . SER B 1 133 ? -6.488 -19.625 10.859 1 63.97 133 SER B CA 1
ATOM 3016 C C . SER B 1 133 ? -7.797 -19.969 10.156 1 63.97 133 SER B C 1
ATOM 3018 O O . SER B 1 133 ? -8.875 -19.734 10.695 1 63.97 133 SER B O 1
ATOM 3020 N N . ASN B 1 134 ? -7.781 -20.75 9.227 1 64.19 134 ASN B N 1
ATOM 3021 C CA . ASN B 1 134 ? -8.992 -21.156 8.523 1 64.19 134 ASN B CA 1
ATOM 3022 C C . ASN B 1 134 ? -9.836 -19.953 8.125 1 64.19 134 ASN B C 1
ATOM 3024 O O . ASN B 1 134 ? -11.07 -20 8.195 1 64.19 134 ASN B O 1
ATOM 3028 N N . VAL B 1 135 ? -9.258 -18.953 8.109 1 68.44 135 VAL B N 1
ATOM 3029 C CA . VAL B 1 135 ? -9.984 -17.797 7.629 1 68.44 135 VAL B CA 1
ATOM 3030 C C . VAL B 1 135 ? -9.789 -17.641 6.121 1 68.44 135 VAL B C 1
ATOM 3032 O O . VAL B 1 135 ? -8.797 -18.125 5.57 1 68.44 135 VAL B O 1
ATOM 3035 N N . PHE B 1 136 ? -10.867 -17.156 5.484 1 70.31 136 PHE B N 1
ATOM 3036 C CA . PHE B 1 136 ? -10.758 -16.875 4.059 1 70.31 136 PHE B CA 1
ATOM 3037 C C . PHE B 1 136 ? -10.352 -15.43 3.818 1 70.31 136 PHE B C 1
ATOM 3039 O O . PHE B 1 136 ? -10.703 -14.539 4.598 1 70.31 136 PHE B O 1
ATOM 3046 N N . PHE B 1 137 ? -9.469 -15.312 2.912 1 79.62 137 PHE B N 1
ATOM 3047 C CA . PHE B 1 137 ? -9.188 -13.984 2.395 1 79.62 137 PHE B CA 1
ATOM 3048 C C . PHE B 1 137 ? -9.648 -13.852 0.948 1 79.62 137 PHE B C 1
ATOM 3050 O O . PHE B 1 137 ? -9.68 -14.844 0.211 1 79.62 137 PHE B O 1
ATOM 3057 N N . THR B 1 138 ? -10.117 -12.703 0.711 1 88.31 138 THR B N 1
ATOM 3058 C CA . THR B 1 138 ? -10.797 -12.492 -0.562 1 88.31 138 THR B CA 1
ATOM 3059 C C . THR B 1 138 ? -9.922 -11.695 -1.523 1 88.31 138 THR B C 1
ATOM 3061 O O . THR B 1 138 ? -9.289 -10.711 -1.128 1 88.31 138 THR B O 1
ATOM 3064 N N . LEU B 1 139 ? -9.852 -12.164 -2.717 1 91.69 139 LEU B N 1
ATOM 3065 C CA . LEU B 1 139 ? -9.164 -11.484 -3.809 1 91.69 139 LEU B CA 1
ATOM 3066 C C . LEU B 1 139 ? -10.164 -10.844 -4.766 1 91.69 139 LEU B C 1
ATOM 3068 O O . LEU B 1 139 ? -10.938 -11.539 -5.422 1 91.69 139 LEU B O 1
ATOM 3072 N N . SER B 1 140 ? -10.148 -9.578 -4.816 1 91.44 140 SER B N 1
ATOM 3073 C CA . SER B 1 140 ? -11.023 -8.883 -5.75 1 91.44 140 SER B CA 1
ATOM 3074 C C . SER B 1 140 ? -10.492 -8.969 -7.18 1 91.44 140 SER B C 1
ATOM 3076 O O . SER B 1 140 ? -9.352 -9.375 -7.398 1 91.44 140 SER B O 1
ATOM 3078 N N . ALA B 1 141 ? -11.367 -8.617 -8.172 1 93.75 141 ALA B N 1
ATOM 3079 C CA . ALA B 1 141 ? -10.945 -8.594 -9.57 1 93.75 141 ALA B CA 1
ATOM 3080 C C . ALA B 1 141 ? -9.82 -7.586 -9.789 1 93.75 141 ALA B C 1
ATOM 3082 O O . ALA B 1 141 ? -8.852 -7.875 -10.5 1 93.75 141 ALA B O 1
ATOM 3083 N N . ALA B 1 142 ? -9.914 -6.418 -9.18 1 89.81 142 ALA B N 1
ATOM 3084 C CA . ALA B 1 142 ? -8.906 -5.375 -9.336 1 89.81 142 ALA B CA 1
ATOM 3085 C C . ALA B 1 142 ? -7.547 -5.844 -8.82 1 89.81 142 ALA B C 1
ATOM 3087 O O . ALA B 1 142 ? -6.52 -5.602 -9.461 1 89.81 142 ALA B O 1
ATOM 3088 N N . ALA B 1 143 ? -7.59 -6.453 -7.688 1 91.81 143 ALA B N 1
ATOM 3089 C CA . ALA B 1 143 ? -6.355 -6.977 -7.113 1 91.81 143 ALA B CA 1
ATOM 3090 C C . ALA B 1 143 ? -5.785 -8.102 -7.969 1 91.81 143 ALA B C 1
ATOM 3092 O O . ALA B 1 143 ? -4.57 -8.188 -8.172 1 91.81 143 ALA B O 1
ATOM 3093 N N . ALA B 1 144 ? -6.668 -8.961 -8.43 1 95.38 144 ALA B N 1
ATOM 3094 C CA . ALA B 1 144 ? -6.238 -10.047 -9.312 1 95.38 144 ALA B CA 1
ATOM 3095 C C . ALA B 1 144 ? -5.637 -9.492 -10.602 1 95.38 144 ALA B C 1
ATOM 3097 O O . ALA B 1 144 ? -4.68 -10.055 -11.141 1 95.38 144 ALA B O 1
ATOM 3098 N N . PHE B 1 145 ? -6.148 -8.43 -11.102 1 95.62 145 PHE B N 1
ATOM 3099 C CA . PHE B 1 145 ? -5.609 -7.793 -12.297 1 95.62 145 PHE B CA 1
ATOM 3100 C C . PHE B 1 145 ? -4.203 -7.27 -12.039 1 95.62 145 PHE B C 1
ATOM 3102 O O . PHE B 1 145 ? -3.344 -7.328 -12.93 1 95.62 145 PHE B O 1
ATOM 3109 N N . SER B 1 146 ? -3.99 -6.754 -10.914 1 94.19 146 SER B N 1
ATOM 3110 C CA . SER B 1 146 ? -2.645 -6.312 -10.562 1 94.19 146 SER B CA 1
ATOM 3111 C C . SER B 1 146 ? -1.658 -7.477 -10.586 1 94.19 146 SER B C 1
ATOM 3113 O O . SER B 1 146 ? -0.543 -7.34 -11.102 1 94.19 146 SER B O 1
ATOM 3115 N N . LEU B 1 147 ? -2.059 -8.609 -10.008 1 96.5 147 LEU B N 1
ATOM 3116 C CA . LEU B 1 147 ? -1.215 -9.805 -10.039 1 96.5 147 LEU B CA 1
ATOM 3117 C C . LEU B 1 147 ? -0.954 -10.242 -11.477 1 96.5 147 LEU B C 1
ATOM 3119 O O . LEU B 1 147 ? 0.17 -10.617 -11.82 1 96.5 147 LEU B O 1
ATOM 3123 N N . GLU B 1 148 ? -2.037 -10.188 -12.242 1 97.44 148 GLU B N 1
ATOM 3124 C CA . GLU B 1 148 ? -1.915 -10.555 -13.648 1 97.44 148 GLU B CA 1
ATOM 3125 C C . GLU B 1 148 ? -0.85 -9.711 -14.344 1 97.44 148 GLU B C 1
ATOM 3127 O O . GLU B 1 148 ? 0.035 -10.25 -15.016 1 97.44 148 GLU B O 1
ATOM 3132 N N . GLU B 1 149 ? -0.899 -8.453 -14.148 1 94.69 149 GLU B N 1
ATOM 3133 C CA . GLU B 1 149 ? 0.064 -7.543 -14.766 1 94.69 149 GLU B CA 1
ATOM 3134 C C . GLU B 1 149 ? 1.479 -7.816 -14.258 1 94.69 149 GLU B C 1
ATOM 3136 O O . GLU B 1 149 ? 2.43 -7.84 -15.047 1 94.69 149 GLU B O 1
ATOM 3141 N N . GLY B 1 150 ? 1.554 -7.996 -12.977 1 95.25 150 GLY B N 1
ATOM 3142 C CA . GLY B 1 150 ? 2.85 -8.297 -12.391 1 95.25 150 GLY B CA 1
ATOM 3143 C C . GLY B 1 150 ? 3.457 -9.586 -12.922 1 95.25 150 GLY B C 1
ATOM 3144 O O . GLY B 1 150 ? 4.629 -9.609 -13.312 1 95.25 150 GLY B O 1
ATOM 3145 N N . MET B 1 151 ? 2.664 -10.594 -12.961 1 95.94 151 MET B N 1
ATOM 3146 C CA . MET B 1 151 ? 3.129 -11.898 -13.43 1 95.94 151 MET B CA 1
ATOM 3147 C C . MET B 1 151 ? 3.523 -11.828 -14.906 1 95.94 151 MET B C 1
ATOM 3149 O O . MET B 1 151 ? 4.484 -12.477 -15.32 1 95.94 151 MET B O 1
ATOM 3153 N N . GLY B 1 152 ? 2.799 -11.078 -15.609 1 93.25 152 GLY B N 1
ATOM 3154 C CA . GLY B 1 152 ? 3.076 -10.969 -17.031 1 93.25 152 GLY B CA 1
ATOM 3155 C C . GLY B 1 152 ? 4.449 -10.398 -17.328 1 93.25 152 GLY B C 1
ATOM 3156 O O . GLY B 1 152 ? 5.047 -10.719 -18.359 1 93.25 152 GLY B O 1
ATOM 3157 N N . ALA B 1 153 ? 4.965 -9.617 -16.453 1 90.69 153 ALA B N 1
ATOM 3158 C CA . ALA B 1 153 ? 6.242 -8.953 -16.688 1 90.69 153 ALA B CA 1
ATOM 3159 C C . ALA B 1 153 ? 7.375 -9.648 -15.945 1 90.69 153 ALA B C 1
ATOM 3161 O O . ALA B 1 153 ? 8.547 -9.312 -16.125 1 90.69 153 ALA B O 1
ATOM 3162 N N . ASN B 1 154 ? 7.039 -10.648 -15.172 1 93.88 154 ASN B N 1
ATOM 3163 C CA . ASN B 1 154 ? 8.023 -11.273 -14.297 1 93.88 154 ASN B CA 1
ATOM 3164 C C . ASN B 1 154 ? 8.672 -12.484 -14.969 1 93.88 154 ASN B C 1
ATOM 3166 O O . ASN B 1 154 ? 8.016 -13.227 -15.703 1 93.88 154 ASN B O 1
ATOM 3170 N N . LYS B 1 155 ? 9.953 -12.688 -14.672 1 93 155 LYS B N 1
ATOM 3171 C CA . LYS B 1 155 ? 10.672 -13.797 -15.297 1 93 155 LYS B CA 1
ATOM 3172 C C . LYS B 1 155 ? 11.383 -14.648 -14.25 1 93 155 LYS B C 1
ATOM 3174 O O . LYS B 1 155 ? 12.188 -15.523 -14.594 1 93 155 LYS B O 1
ATOM 3179 N N . SER B 1 156 ? 11.062 -14.406 -13.016 1 94.94 156 SER B N 1
ATOM 3180 C CA . SER B 1 156 ? 11.844 -15.086 -11.984 1 94.94 156 SER B CA 1
ATOM 3181 C C . SER B 1 156 ? 10.961 -15.992 -11.133 1 94.94 156 SER B C 1
ATOM 3183 O O . SER B 1 156 ? 11.445 -16.953 -10.523 1 94.94 156 SER B O 1
ATOM 3185 N N . LEU B 1 157 ? 9.68 -15.828 -11.023 1 97.38 157 LEU B N 1
ATOM 3186 C CA . LEU B 1 157 ? 8.789 -16.547 -10.125 1 97.38 157 LEU B CA 1
ATOM 3187 C C . LEU B 1 157 ? 8.641 -18 -10.555 1 97.38 157 LEU B C 1
ATOM 3189 O O . LEU B 1 157 ? 8.258 -18.281 -11.695 1 97.38 157 LEU B O 1
ATOM 3193 N N . GLN B 1 158 ? 8.953 -18.938 -9.695 1 98.12 158 GLN B N 1
ATOM 3194 C CA . GLN B 1 158 ? 8.938 -20.359 -10.008 1 98.12 158 GLN B CA 1
ATOM 3195 C C . GLN B 1 158 ? 7.887 -21.094 -9.172 1 98.12 158 GLN B C 1
ATOM 3197 O O . GLN B 1 158 ? 7.348 -22.125 -9.594 1 98.12 158 GLN B O 1
ATOM 3202 N N . ARG B 1 159 ? 7.664 -20.656 -8.023 1 98.19 159 ARG B N 1
ATOM 3203 C CA . ARG B 1 159 ? 6.73 -21.281 -7.094 1 98.19 159 ARG B CA 1
ATOM 3204 C C . ARG B 1 159 ? 5.641 -20.297 -6.668 1 98.19 159 ARG B C 1
ATOM 3206 O O . ARG B 1 159 ? 5.941 -19.203 -6.18 1 98.19 159 ARG B O 1
ATOM 3213 N N . PHE B 1 160 ? 4.395 -20.719 -6.875 1 98.12 160 PHE B N 1
ATOM 3214 C CA . PHE B 1 160 ? 3.264 -19.891 -6.496 1 98.12 160 PHE B CA 1
ATOM 3215 C C . PHE B 1 160 ? 2.246 -20.688 -5.691 1 98.12 160 PHE B C 1
ATOM 3217 O O . PHE B 1 160 ? 1.626 -21.609 -6.211 1 98.12 160 PHE B O 1
ATOM 3224 N N . TYR B 1 161 ? 2.02 -20.297 -4.395 1 96.75 161 TYR B N 1
ATOM 3225 C CA . TYR B 1 161 ? 1.079 -20.969 -3.506 1 96.75 161 TYR B CA 1
ATOM 3226 C C . TYR B 1 161 ? -0.006 -20 -3.033 1 96.75 161 TYR B C 1
ATOM 3228 O O . TYR B 1 161 ? 0.293 -18.906 -2.566 1 96.75 161 TYR B O 1
ATOM 3236 N N . MET B 1 162 ? -1.17 -20.344 -3.291 1 94.44 162 MET B N 1
ATOM 3237 C CA . MET B 1 162 ? -2.334 -19.656 -2.738 1 94.44 162 MET B CA 1
ATOM 3238 C C . MET B 1 162 ? -3.275 -20.641 -2.057 1 94.44 162 MET B C 1
ATOM 3240 O O . MET B 1 162 ? -3.867 -21.5 -2.719 1 94.44 162 MET B O 1
ATOM 3244 N N . ASP B 1 163 ? -3.402 -20.531 -0.766 1 90.56 163 ASP B N 1
ATOM 3245 C CA . ASP B 1 163 ? -4.199 -21.469 0.018 1 90.56 163 ASP B CA 1
ATOM 3246 C C . ASP B 1 163 ? -5.293 -20.75 0.8 1 90.56 163 ASP B C 1
ATOM 3248 O O . ASP B 1 163 ? -5 -19.875 1.621 1 90.56 163 ASP B O 1
ATOM 3252 N N . GLY B 1 164 ? -6.527 -21.156 0.537 1 87.44 164 GLY B N 1
ATOM 3253 C CA . GLY B 1 164 ? -7.637 -20.609 1.293 1 87.44 164 GLY B CA 1
ATOM 3254 C C . GLY B 1 164 ? -8.125 -19.281 0.751 1 87.44 164 GLY B C 1
ATOM 3255 O O . GLY B 1 164 ? -8.758 -18.5 1.469 1 87.44 164 GLY B O 1
ATOM 3256 N N . CYS B 1 165 ? -7.898 -19 -0.485 1 89.44 165 CYS B N 1
ATOM 3257 C CA . CYS B 1 165 ? -8.289 -17.734 -1.073 1 89.44 165 CYS B CA 1
ATOM 3258 C C . CYS B 1 165 ? -9.719 -17.781 -1.591 1 89.44 165 CYS B C 1
ATOM 3260 O O . CYS B 1 165 ? -10.117 -18.734 -2.246 1 89.44 165 CYS B O 1
ATOM 3262 N N . ARG B 1 166 ? -10.438 -16.797 -1.233 1 90.5 166 ARG B N 1
ATOM 3263 C CA . ARG B 1 166 ? -11.758 -16.609 -1.819 1 90.5 166 ARG B CA 1
ATOM 3264 C C . ARG B 1 166 ? -11.711 -15.617 -2.975 1 90.5 166 ARG B C 1
ATOM 3266 O O . ARG B 1 166 ? -11.211 -14.5 -2.816 1 90.5 166 ARG B O 1
ATOM 3273 N N . PHE B 1 167 ? -12.203 -15.984 -4.125 1 93.44 167 PHE B N 1
ATOM 3274 C CA . PHE B 1 167 ? -12.305 -15.078 -5.262 1 93.44 167 PHE B CA 1
ATOM 3275 C C . PHE B 1 167 ? -13.625 -14.32 -5.227 1 93.44 167 PHE B C 1
ATOM 3277 O O . PHE B 1 167 ? -14.703 -14.922 -5.176 1 93.44 167 PHE B O 1
ATOM 3284 N N . ALA B 1 168 ? -13.508 -13.07 -5.25 1 92.19 168 ALA B N 1
ATOM 3285 C CA . ALA B 1 168 ? -14.695 -12.227 -5.109 1 92.19 168 ALA B CA 1
ATOM 3286 C C . ALA B 1 168 ? -15.617 -12.383 -6.316 1 92.19 168 ALA B C 1
ATOM 3288 O O . ALA B 1 168 ? -16.828 -12.172 -6.203 1 92.19 168 ALA B O 1
ATOM 3289 N N . GLU B 1 169 ? -15.094 -12.641 -7.457 1 94.44 169 GLU B N 1
ATOM 3290 C CA . GLU B 1 169 ? -15.852 -12.773 -8.695 1 94.44 169 GLU B CA 1
ATOM 3291 C C . GLU B 1 169 ? -15.086 -13.602 -9.727 1 94.44 169 GLU B C 1
ATOM 3293 O O . GLU B 1 169 ? -13.891 -13.828 -9.578 1 94.44 169 GLU B O 1
ATOM 3298 N N . ARG B 1 170 ? -15.727 -13.992 -10.773 1 94.62 170 ARG B N 1
ATOM 3299 C CA . ARG B 1 170 ? -15.164 -14.828 -11.836 1 94.62 170 ARG B CA 1
ATOM 3300 C C . ARG B 1 170 ? -14.016 -14.117 -12.539 1 94.62 170 ARG B C 1
ATOM 3302 O O . ARG B 1 170 ? -13.047 -14.758 -12.945 1 94.62 170 ARG B O 1
ATOM 3309 N N . ASN B 1 171 ? -14.125 -12.82 -12.648 1 96.88 171 ASN B N 1
ATOM 3310 C CA . ASN B 1 171 ? -13.07 -12.055 -13.305 1 96.88 171 ASN B CA 1
ATOM 3311 C C . ASN B 1 171 ? -11.742 -12.172 -12.562 1 96.88 171 ASN B C 1
ATOM 3313 O O . ASN B 1 171 ? -10.68 -12.102 -13.18 1 96.88 171 ASN B O 1
ATOM 3317 N N . ALA B 1 172 ? -11.852 -12.289 -11.281 1 96.56 172 ALA B N 1
ATOM 3318 C CA . ALA B 1 172 ? -10.625 -12.469 -10.5 1 96.56 172 ALA B CA 1
ATOM 3319 C C . ALA B 1 172 ? -9.938 -13.781 -10.859 1 96.56 172 ALA B C 1
ATOM 3321 O O . ALA B 1 172 ? -8.711 -13.828 -11.008 1 96.56 172 ALA B O 1
ATOM 3322 N N . VAL B 1 173 ? -10.711 -14.805 -11.023 1 97.19 173 VAL B N 1
ATOM 3323 C CA . VAL B 1 173 ? -10.188 -16.109 -11.422 1 97.19 173 VAL B CA 1
ATOM 3324 C C . VAL B 1 173 ? -9.539 -16 -12.797 1 97.19 173 VAL B C 1
ATOM 3326 O O . VAL B 1 173 ? -8.414 -16.469 -13 1 97.19 173 VAL B O 1
ATOM 3329 N N . GLN B 1 174 ? -10.203 -15.406 -13.672 1 98.06 174 GLN B N 1
ATOM 3330 C CA . GLN B 1 174 ? -9.727 -15.266 -15.039 1 98.06 174 GLN B CA 1
ATOM 3331 C C . GLN B 1 174 ? -8.422 -14.477 -15.086 1 98.06 174 GLN B C 1
ATOM 3333 O O . GLN B 1 174 ? -7.5 -14.836 -15.828 1 98.06 174 GLN B O 1
ATOM 3338 N N . ALA B 1 175 ? -8.367 -13.43 -14.328 1 97.94 175 ALA B N 1
ATOM 3339 C CA . ALA B 1 175 ? -7.16 -12.609 -14.289 1 97.94 175 ALA B CA 1
ATOM 3340 C C . ALA B 1 175 ? -5.961 -13.406 -13.789 1 97.94 175 ALA B C 1
ATOM 3342 O O . ALA B 1 175 ? -4.875 -13.352 -14.375 1 97.94 175 ALA B O 1
ATOM 3343 N N . LEU B 1 176 ? -6.188 -14.141 -12.719 1 97.75 176 LEU B N 1
ATOM 3344 C CA . LEU B 1 176 ? -5.098 -14.945 -12.18 1 97.75 176 LEU B CA 1
ATOM 3345 C C . LEU B 1 176 ? -4.645 -15.992 -13.188 1 97.75 176 LEU B C 1
ATOM 3347 O O . LEU B 1 176 ? -3.445 -16.219 -13.367 1 97.75 176 LEU B O 1
ATOM 3351 N N . ALA B 1 177 ? -5.613 -16.594 -13.836 1 98.12 177 ALA B N 1
ATOM 3352 C CA . ALA B 1 177 ? -5.301 -17.594 -14.859 1 98.12 177 ALA B CA 1
ATOM 3353 C C . ALA B 1 177 ? -4.453 -16.984 -15.977 1 98.12 177 ALA B C 1
ATOM 3355 O O . ALA B 1 177 ? -3.453 -17.578 -16.391 1 98.12 177 ALA B O 1
ATOM 3356 N N . ARG B 1 178 ? -4.828 -15.852 -16.438 1 98.19 178 ARG B N 1
ATOM 3357 C CA . ARG B 1 178 ? -4.07 -15.172 -17.484 1 98.19 178 ARG B CA 1
ATOM 3358 C C . ARG B 1 178 ? -2.676 -14.805 -17 1 98.19 178 ARG B C 1
ATOM 3360 O O . ARG B 1 178 ? -1.702 -14.891 -17.75 1 98.19 178 ARG B O 1
ATOM 3367 N N . GLY B 1 179 ? -2.625 -14.344 -15.773 1 97.75 179 GLY B N 1
ATOM 3368 C CA . GLY B 1 179 ? -1.321 -14.055 -15.203 1 97.75 179 GLY B CA 1
ATOM 3369 C C . GLY B 1 179 ? -0.383 -15.242 -15.219 1 97.75 179 GLY B C 1
ATOM 3370 O O . GLY B 1 179 ? 0.773 -15.125 -15.633 1 97.75 179 GLY B O 1
ATOM 3371 N N . MET B 1 180 ? -0.868 -16.375 -14.789 1 97.44 180 MET B N 1
ATOM 3372 C CA . MET B 1 180 ? -0.057 -17.578 -14.75 1 97.44 180 MET B CA 1
ATOM 3373 C C . MET B 1 180 ? 0.308 -18.031 -16.156 1 97.44 180 MET B C 1
ATOM 3375 O O . MET B 1 180 ? 1.407 -18.547 -16.391 1 97.44 180 MET B O 1
ATOM 3379 N N . LYS B 1 181 ? -0.609 -17.812 -17.062 1 97.56 181 LYS B N 1
ATOM 3380 C CA . LYS B 1 181 ? -0.351 -18.141 -18.453 1 97.56 181 LYS B CA 1
ATOM 3381 C C . LYS B 1 181 ? 0.833 -17.344 -19 1 97.56 181 LYS B C 1
ATOM 3383 O O . LYS B 1 181 ? 1.684 -17.875 -19.703 1 97.56 181 LYS B O 1
ATOM 3388 N N . ASN B 1 182 ? 0.933 -16.141 -18.609 1 96 182 ASN B N 1
ATOM 3389 C CA . ASN B 1 182 ? 1.916 -15.227 -19.172 1 96 182 ASN B CA 1
ATOM 3390 C C . ASN B 1 182 ? 3.268 -15.352 -18.484 1 96 182 ASN B C 1
ATOM 3392 O O . ASN B 1 182 ? 4.285 -14.891 -19 1 96 182 ASN B O 1
ATOM 3396 N N . LEU B 1 183 ? 3.402 -15.852 -17.281 1 95.31 183 LEU B N 1
ATOM 3397 C CA . LEU B 1 183 ? 4.645 -16.016 -16.531 1 95.31 183 LEU B CA 1
ATOM 3398 C C . LEU B 1 183 ? 5.566 -17.016 -17.219 1 95.31 183 LEU B C 1
ATOM 3400 O O . LEU B 1 183 ? 6.711 -16.688 -17.547 1 95.31 183 LEU B O 1
ATOM 3404 N N . GLY B 1 184 ? 5.121 -18.141 -17.5 1 94.44 184 GLY B N 1
ATOM 3405 C CA . GLY B 1 184 ? 5.848 -19.172 -18.234 1 94.44 184 GLY B CA 1
ATOM 3406 C C . GLY B 1 184 ? 7 -19.766 -17.438 1 94.44 184 GLY B C 1
ATOM 3407 O O . GLY B 1 184 ? 7.754 -20.594 -17.953 1 94.44 184 GLY B O 1
ATOM 3408 N N . THR B 1 185 ? 7.258 -19.406 -16.188 1 96.94 185 THR B N 1
ATOM 3409 C CA . THR B 1 185 ? 8.43 -19.844 -15.438 1 96.94 185 THR B CA 1
ATOM 3410 C C . THR B 1 185 ? 8.016 -20.734 -14.266 1 96.94 185 THR B C 1
ATOM 3412 O O . THR B 1 185 ? 8.867 -21.266 -13.555 1 96.94 185 THR B O 1
ATOM 3415 N N . LEU B 1 186 ? 6.703 -20.984 -14.047 1 97.94 186 LEU B N 1
ATOM 3416 C CA . LEU B 1 186 ? 6.215 -21.719 -12.875 1 97.94 186 LEU B CA 1
ATOM 3417 C C . LEU B 1 186 ? 6.652 -23.172 -12.922 1 97.94 186 LEU B C 1
ATOM 3419 O O . LEU B 1 186 ? 6.566 -23.828 -13.969 1 97.94 186 LEU B O 1
ATOM 3423 N N . ARG B 1 187 ? 7.113 -23.688 -11.805 1 98.44 187 ARG B N 1
ATOM 3424 C CA . ARG B 1 187 ? 7.504 -25.078 -11.656 1 98.44 187 ARG B CA 1
ATOM 3425 C C . ARG B 1 187 ? 6.66 -25.781 -10.594 1 98.44 187 ARG B C 1
ATOM 3427 O O . ARG B 1 187 ? 6.504 -27 -10.617 1 98.44 187 ARG B O 1
ATOM 3434 N N . ASP B 1 188 ? 6.195 -25.047 -9.664 1 98.56 188 ASP B N 1
ATOM 3435 C CA . ASP B 1 188 ? 5.445 -25.562 -8.516 1 98.56 188 ASP B CA 1
ATOM 3436 C C . ASP B 1 188 ? 4.281 -24.625 -8.172 1 98.56 188 ASP B C 1
ATOM 3438 O O . ASP B 1 188 ? 4.496 -23.5 -7.711 1 98.56 188 ASP B O 1
ATOM 3442 N N . VAL B 1 189 ? 3 -25.125 -8.359 1 98.19 189 VAL B N 1
ATOM 3443 C CA . VAL B 1 189 ? 1.819 -24.297 -8.109 1 98.19 189 VAL B CA 1
ATOM 3444 C C . VAL B 1 189 ? 0.887 -25.016 -7.137 1 98.19 189 VAL B C 1
ATOM 3446 O O . VAL B 1 189 ? 0.587 -26.203 -7.316 1 98.19 189 VAL B O 1
ATOM 3449 N N . ARG B 1 190 ? 0.47 -24.297 -6.125 1 96.38 190 ARG B N 1
ATOM 3450 C CA . ARG B 1 190 ? -0.53 -24.797 -5.184 1 96.38 190 ARG B CA 1
ATOM 3451 C C . ARG B 1 190 ? -1.704 -23.828 -5.074 1 96.38 190 ARG B C 1
ATOM 3453 O O . ARG B 1 190 ? -1.538 -22.688 -4.629 1 96.38 190 ARG B O 1
ATOM 3460 N N . LEU B 1 191 ? -2.826 -24.203 -5.559 1 95.25 191 LEU B N 1
ATOM 3461 C CA . LEU B 1 191 ? -4.09 -23.484 -5.414 1 95.25 191 LEU B CA 1
ATOM 3462 C C . LEU B 1 191 ? -5.094 -24.312 -4.613 1 95.25 191 LEU B C 1
ATOM 3464 O O . LEU B 1 191 ? -6.176 -24.625 -5.109 1 95.25 191 LEU B O 1
ATOM 3468 N N . ALA B 1 192 ? -4.773 -24.516 -3.373 1 91.62 192 ALA B N 1
ATOM 3469 C CA . ALA B 1 192 ? -5.562 -25.406 -2.535 1 91.62 192 ALA B CA 1
ATOM 3470 C C . ALA B 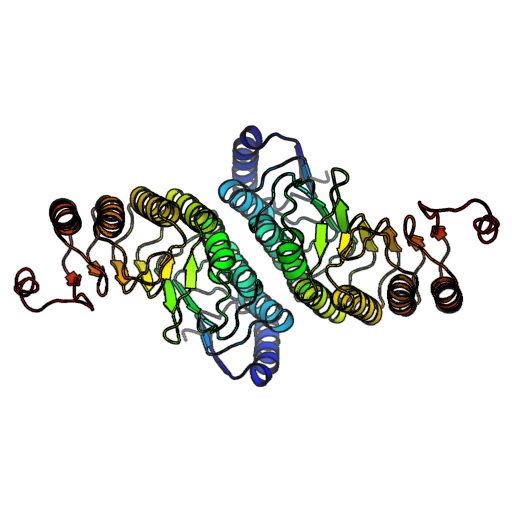1 192 ? -6.672 -24.641 -1.812 1 91.62 192 ALA B C 1
ATOM 3472 O O . ALA B 1 192 ? -6.469 -23.516 -1.37 1 91.62 192 ALA B O 1
ATOM 3473 N N . SER B 1 193 ? -7.859 -25.281 -1.676 1 89.69 193 SER B N 1
ATOM 3474 C CA . SER B 1 193 ? -8.977 -24.797 -0.867 1 89.69 193 SER B CA 1
ATOM 3475 C C . SER B 1 193 ? -9.336 -23.375 -1.229 1 89.69 193 SER B C 1
ATOM 3477 O O . SER B 1 193 ? -9.43 -22.5 -0.353 1 89.69 193 SER B O 1
ATOM 3479 N N . CYS B 1 194 ? -9.43 -23.094 -2.498 1 91.12 194 CYS B N 1
ATOM 3480 C CA . CYS B 1 194 ? -9.906 -21.797 -2.957 1 91.12 194 CYS B CA 1
ATOM 3481 C C . CYS B 1 194 ? -11.43 -21.781 -3.039 1 91.12 194 CYS B C 1
ATOM 3483 O O . CYS B 1 194 ? -12.062 -22.828 -3.18 1 91.12 194 CYS B O 1
ATOM 3485 N N . PHE B 1 195 ? -11.977 -20.562 -2.928 1 90 195 PHE B N 1
ATOM 3486 C CA . PHE B 1 195 ? -13.422 -20.453 -2.777 1 90 195 PHE B CA 1
ATOM 3487 C C . PHE B 1 195 ? -13.984 -19.391 -3.721 1 90 195 PHE B C 1
ATOM 3489 O O . PHE B 1 195 ? -13.289 -18.453 -4.09 1 90 195 PHE B O 1
ATOM 3496 N N . SER B 1 196 ? -15.227 -19.688 -4.074 1 90.94 196 SER B N 1
ATOM 3497 C CA . SER B 1 196 ? -15.977 -18.688 -4.828 1 90.94 196 SER B CA 1
ATOM 3498 C C . SER B 1 196 ? -16.547 -17.609 -3.908 1 90.94 196 SER B C 1
ATOM 3500 O O . SER B 1 196 ? -16.375 -17.688 -2.688 1 90.94 196 SER B O 1
ATOM 3502 N N . GLN B 1 197 ? -17.234 -16.672 -4.449 1 86.56 197 GLN B N 1
ATOM 3503 C CA . GLN B 1 197 ? -17.781 -15.539 -3.713 1 86.56 197 GLN B CA 1
ATOM 3504 C C . GLN B 1 197 ? -18.734 -15.992 -2.613 1 86.56 197 GLN B C 1
ATOM 3506 O O . GLN B 1 197 ? -18.812 -15.367 -1.555 1 86.56 197 GLN B O 1
ATOM 3511 N N . ASN B 1 198 ? -19.312 -17.172 -2.723 1 85.38 198 ASN B N 1
ATOM 3512 C CA . ASN B 1 198 ? -20.312 -17.656 -1.781 1 85.38 198 ASN B CA 1
ATOM 3513 C C . ASN B 1 198 ? -19.688 -18.609 -0.752 1 85.38 198 ASN B C 1
ATOM 3515 O O . ASN B 1 198 ? -20.406 -19.219 0.047 1 85.38 198 ASN B O 1
ATOM 3519 N N . GLY B 1 199 ? -18.422 -18.766 -0.836 1 84.06 199 GLY B N 1
ATOM 3520 C CA . GLY B 1 199 ? -17.734 -19.578 0.153 1 84.06 199 GLY B CA 1
ATOM 3521 C C . GLY B 1 199 ? -17.703 -21.047 -0.205 1 84.06 199 GLY B C 1
ATOM 3522 O O . GLY B 1 199 ? -17.359 -21.891 0.631 1 84.06 199 GLY B O 1
ATOM 3523 N N . HIS B 1 200 ? -18.156 -21.391 -1.34 1 87.56 200 HIS B N 1
ATOM 3524 C CA . HIS B 1 200 ? -18.062 -22.766 -1.844 1 87.56 200 HIS B CA 1
ATOM 3525 C C . HIS B 1 200 ? -16.75 -22.984 -2.586 1 87.56 200 HIS B C 1
ATOM 3527 O O . HIS B 1 200 ? -16.141 -22.016 -3.08 1 87.56 200 HIS B O 1
ATOM 3533 N N . PRO B 1 201 ? -16.344 -24.188 -2.584 1 89.19 201 PRO B N 1
ATOM 3534 C CA . PRO B 1 201 ? -15.164 -24.453 -3.408 1 89.19 201 PRO B CA 1
ATOM 3535 C C . PRO B 1 201 ? -15.32 -23.953 -4.844 1 89.19 201 PRO B C 1
ATOM 3537 O O . PRO B 1 201 ? -16.438 -23.859 -5.348 1 89.19 201 PRO B O 1
ATOM 3540 N N . LEU B 1 202 ? -14.234 -23.609 -5.418 1 91.69 202 LEU B N 1
ATOM 3541 C CA . LEU B 1 202 ? -14.289 -23.125 -6.797 1 91.69 202 LEU B CA 1
ATOM 3542 C C . LEU B 1 202 ? -14.984 -24.156 -7.695 1 91.69 202 LEU B C 1
ATOM 3544 O O . LEU B 1 202 ? -14.773 -25.359 -7.547 1 91.69 202 LEU B O 1
ATOM 3548 N N . ASP B 1 203 ? -15.844 -23.641 -8.531 1 89.56 203 ASP B N 1
ATOM 3549 C CA . ASP B 1 203 ? -16.562 -24.531 -9.43 1 89.56 203 ASP B CA 1
ATOM 3550 C C . ASP B 1 203 ? -15.648 -25.094 -10.516 1 89.56 203 ASP B C 1
ATOM 3552 O O . ASP B 1 203 ? -14.539 -24.609 -10.703 1 89.56 203 ASP B O 1
ATOM 3556 N N . ASP B 1 204 ? -16.172 -26.047 -11.211 1 91.56 204 ASP B N 1
ATOM 3557 C CA . ASP B 1 204 ? -15.414 -26.797 -12.211 1 91.56 204 ASP B CA 1
ATOM 3558 C C . ASP B 1 204 ? -14.891 -25.859 -13.305 1 91.56 204 ASP B C 1
ATOM 3560 O O . ASP B 1 204 ? -13.758 -26.016 -13.766 1 91.56 204 ASP B O 1
ATOM 3564 N N . ASP B 1 205 ? -15.625 -24.938 -13.742 1 94.88 205 ASP B N 1
ATOM 3565 C CA . ASP B 1 205 ? -15.234 -24 -14.797 1 94.88 205 ASP B CA 1
ATOM 3566 C C . ASP B 1 205 ? -14.062 -23.125 -14.336 1 94.88 205 ASP B C 1
ATOM 3568 O O . ASP B 1 205 ? -13.125 -22.891 -15.102 1 94.88 205 ASP B O 1
ATOM 3572 N N . SER B 1 206 ? -14.172 -22.641 -13.141 1 95.62 206 SER B N 1
ATOM 3573 C CA . SER B 1 206 ? -13.125 -21.797 -12.578 1 95.62 206 SER B CA 1
ATOM 3574 C C . SER B 1 206 ? -11.805 -22.547 -12.453 1 95.62 206 SER B C 1
ATOM 3576 O O . SER B 1 206 ? -10.75 -22.031 -12.82 1 95.62 206 SER B O 1
ATOM 3578 N N . ILE B 1 207 ? -11.875 -23.719 -11.953 1 93.44 207 ILE B N 1
ATOM 3579 C CA . ILE B 1 207 ? -10.68 -24.531 -11.789 1 93.44 207 ILE B CA 1
ATOM 3580 C C . ILE B 1 207 ? -10.07 -24.844 -13.156 1 93.44 207 ILE B C 1
ATOM 3582 O O . ILE B 1 207 ? -8.852 -24.781 -13.328 1 93.44 207 ILE B O 1
ATOM 3586 N N . ALA B 1 208 ? -10.906 -25.188 -14.094 1 96 208 ALA B N 1
ATOM 3587 C CA . ALA B 1 208 ? -10.43 -25.469 -15.453 1 96 208 ALA B CA 1
ATOM 3588 C C . ALA B 1 208 ? -9.688 -24.266 -16.031 1 96 208 ALA B C 1
ATOM 3590 O O . ALA B 1 208 ? -8.648 -24.422 -16.688 1 96 208 ALA B O 1
ATOM 3591 N N . GLN B 1 209 ? -10.195 -23.125 -15.797 1 97.19 209 GLN B N 1
ATOM 3592 C CA . GLN B 1 209 ? -9.562 -21.906 -16.297 1 97.19 209 GLN B CA 1
ATOM 3593 C C . GLN B 1 209 ? -8.172 -21.719 -15.688 1 97.19 209 GLN B C 1
ATOM 3595 O O . GLN B 1 209 ? -7.223 -21.375 -16.406 1 97.19 209 GLN B O 1
ATOM 3600 N N . LEU B 1 210 ? -8.086 -21.922 -14.414 1 97.5 210 LEU B N 1
ATOM 3601 C CA . LEU B 1 210 ? -6.797 -21.797 -13.742 1 97.5 210 LEU B CA 1
ATOM 3602 C C . LEU B 1 210 ? -5.793 -22.797 -14.289 1 97.5 210 LEU B C 1
ATOM 3604 O O . LEU B 1 210 ? -4.656 -22.453 -14.602 1 97.5 210 LEU B O 1
ATOM 3608 N N . ILE B 1 211 ? -6.23 -24.016 -14.438 1 96.62 211 ILE B N 1
ATOM 3609 C CA . ILE B 1 211 ? -5.367 -25.078 -14.922 1 96.62 211 ILE B CA 1
ATOM 3610 C C . ILE B 1 211 ? -4.906 -24.766 -16.344 1 96.62 211 ILE B C 1
ATOM 3612 O O . ILE B 1 211 ? -3.738 -24.969 -16.688 1 96.62 211 ILE B O 1
ATOM 3616 N N . HIS B 1 212 ? -5.793 -24.266 -17.156 1 97.56 212 HIS B N 1
ATOM 3617 C CA . HIS B 1 212 ? -5.426 -23.875 -18.5 1 97.56 212 HIS B CA 1
ATOM 3618 C C . HIS B 1 212 ? -4.312 -22.844 -18.5 1 97.56 212 HIS B C 1
ATOM 3620 O O . HIS B 1 212 ? -3.398 -22.891 -19.328 1 97.56 212 HIS B O 1
ATOM 3626 N N . GLY B 1 213 ? -4.418 -21.875 -17.609 1 97.81 213 GLY B N 1
ATOM 3627 C CA . GLY B 1 213 ? -3.361 -20.891 -17.484 1 97.81 213 GLY B CA 1
ATOM 3628 C C . GLY B 1 213 ? -2.029 -21.484 -17.078 1 97.81 213 GLY B C 1
ATOM 3629 O O . GLY B 1 213 ? -0.99 -21.156 -17.656 1 97.81 213 GLY B O 1
ATOM 3630 N N . ILE B 1 214 ? -2.053 -22.391 -16.141 1 97.94 214 ILE B N 1
ATOM 3631 C CA . ILE B 1 214 ? -0.862 -23.016 -15.578 1 97.94 214 ILE B CA 1
ATOM 3632 C C . ILE B 1 214 ? -0.194 -23.891 -16.641 1 97.94 214 ILE B C 1
ATOM 3634 O O . ILE B 1 214 ? 1.033 -24 -16.672 1 97.94 214 ILE B O 1
ATOM 3638 N N . ALA B 1 215 ? -0.984 -24.406 -17.547 1 97.69 215 ALA B N 1
ATOM 3639 C CA . ALA B 1 215 ? -0.52 -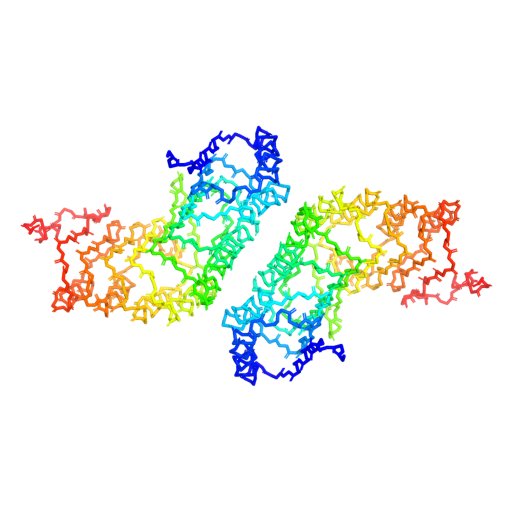25.375 -18.547 1 97.69 215 ALA B CA 1
ATOM 3640 C C . ALA B 1 215 ? 0.46 -24.734 -19.516 1 97.69 215 ALA B C 1
ATOM 3642 O O . ALA B 1 215 ? 1.149 -25.422 -20.266 1 97.69 215 ALA B O 1
ATOM 3643 N N . HIS B 1 216 ? 0.562 -23.453 -19.562 1 97.62 216 HIS B N 1
ATOM 3644 C CA . HIS B 1 216 ? 1.479 -22.75 -20.438 1 97.62 216 HIS B CA 1
ATOM 3645 C C . HIS B 1 216 ? 2.887 -22.703 -19.859 1 97.62 216 HIS B C 1
ATOM 3647 O O . HIS B 1 216 ? 3.811 -22.188 -20.484 1 97.62 216 HIS B O 1
ATOM 3653 N N . ASN B 1 217 ? 3.021 -23.172 -18.672 1 97.94 217 ASN B N 1
ATOM 3654 C CA . ASN B 1 217 ? 4.332 -23.281 -18.031 1 97.94 217 ASN B CA 1
ATOM 3655 C C . ASN B 1 217 ? 4.945 -24.656 -18.25 1 97.94 217 ASN B C 1
ATOM 3657 O O . ASN B 1 217 ? 4.777 -25.562 -17.422 1 97.94 217 ASN B O 1
ATOM 3661 N N . SER B 1 218 ? 5.703 -24.812 -19.297 1 97.81 218 SER B N 1
ATOM 3662 C CA . SER B 1 218 ? 6.133 -26.109 -19.828 1 97.81 218 SER B CA 1
ATOM 3663 C C . SER B 1 218 ? 7.02 -26.844 -18.828 1 97.81 218 SER B C 1
ATOM 3665 O O . SER B 1 218 ? 7.125 -28.062 -18.859 1 97.81 218 SER B O 1
ATOM 3667 N N . ASN B 1 219 ? 7.625 -26.172 -17.906 1 97.81 219 ASN B N 1
ATOM 3668 C CA . ASN B 1 219 ? 8.531 -26.797 -16.953 1 97.81 219 ASN B CA 1
ATOM 3669 C C . ASN B 1 219 ? 7.848 -27.078 -15.625 1 97.81 219 ASN B C 1
ATOM 3671 O O . ASN B 1 219 ? 8.508 -27.406 -14.633 1 97.81 219 ASN B O 1
ATOM 3675 N N . LEU B 1 220 ? 6.5 -26.953 -15.586 1 98.25 220 LEU B N 1
ATOM 3676 C CA . LEU B 1 220 ? 5.754 -27.219 -14.359 1 98.25 220 LEU B CA 1
ATOM 3677 C C . LEU B 1 220 ? 5.988 -28.656 -13.891 1 98.25 220 LEU B C 1
ATOM 3679 O O . LEU B 1 220 ? 5.863 -29.594 -14.672 1 98.25 220 LEU B O 1
ATOM 3683 N N . GLU B 1 221 ? 6.309 -28.828 -12.617 1 98.25 221 GLU B N 1
ATOM 3684 C CA . GLU B 1 221 ? 6.641 -30.141 -12.062 1 98.25 221 GLU B CA 1
ATOM 3685 C C . GLU B 1 221 ? 5.594 -30.594 -11.047 1 98.25 221 GLU B C 1
ATOM 3687 O O . GLU B 1 221 ? 5.387 -31.797 -10.852 1 98.25 221 GLU B O 1
ATOM 3692 N N . ARG B 1 222 ? 4.953 -29.625 -10.43 1 97.94 222 ARG B N 1
ATOM 3693 C CA . ARG B 1 222 ? 4.004 -29.953 -9.367 1 97.94 222 ARG B CA 1
ATOM 3694 C C . ARG B 1 222 ? 2.771 -29.062 -9.445 1 97.94 222 ARG B C 1
ATOM 3696 O O . ARG B 1 222 ? 2.883 -27.859 -9.703 1 97.94 222 ARG B O 1
ATOM 3703 N N . LEU B 1 223 ? 1.583 -29.672 -9.242 1 96.94 223 LEU B N 1
ATOM 3704 C CA . LEU B 1 223 ? 0.32 -28.938 -9.164 1 96.94 223 LEU B CA 1
ATOM 3705 C C . LEU B 1 223 ? -0.554 -29.484 -8.039 1 96.94 223 LEU B C 1
ATOM 3707 O O . LEU B 1 223 ? -0.751 -30.703 -7.934 1 96.94 223 LEU B O 1
ATOM 3711 N N . ASP B 1 224 ? -0.93 -28.609 -7.152 1 95.56 224 ASP B N 1
ATOM 3712 C CA . ASP B 1 224 ? -1.854 -28.953 -6.074 1 95.56 224 ASP B CA 1
ATOM 3713 C C . ASP B 1 224 ? -3.131 -28.125 -6.164 1 95.56 224 ASP B C 1
ATOM 3715 O O . ASP B 1 224 ? -3.1 -26.906 -5.98 1 95.56 224 ASP B O 1
ATOM 3719 N N . VAL B 1 225 ? -4.25 -28.672 -6.504 1 93.94 225 VAL B N 1
ATOM 3720 C CA . VAL B 1 225 ? -5.543 -28 -6.512 1 93.94 225 VAL B CA 1
ATOM 3721 C C . VAL B 1 225 ? -6.492 -28.688 -5.535 1 93.94 225 VAL B C 1
ATOM 3723 O O . VAL B 1 225 ? -7.707 -28.703 -5.746 1 93.94 225 VAL B O 1
ATOM 3726 N N . SER B 1 226 ? -5.941 -29.25 -4.461 1 91 226 SER B N 1
ATOM 3727 C CA . SER B 1 226 ? -6.738 -29.984 -3.477 1 91 226 SER B CA 1
ATOM 3728 C C . SER B 1 226 ? -7.797 -29.078 -2.85 1 91 226 SER B C 1
ATOM 3730 O O . SER B 1 226 ? -7.617 -27.859 -2.777 1 91 226 SER B O 1
ATOM 3732 N N . GLY B 1 227 ? -8.875 -29.688 -2.441 1 88.06 227 GLY B N 1
ATOM 3733 C CA . GLY B 1 227 ? -9.945 -28.938 -1.798 1 88.06 227 GLY B CA 1
ATOM 3734 C C . GLY B 1 227 ? -10.844 -28.219 -2.783 1 88.06 227 GLY B C 1
ATOM 3735 O O . GLY B 1 227 ? -11.727 -27.469 -2.383 1 88.06 227 GLY B O 1
ATOM 3736 N N . ASN B 1 228 ? -10.633 -28.359 -4.102 1 89.38 228 ASN B N 1
ATOM 3737 C CA . ASN B 1 228 ? -11.477 -27.781 -5.145 1 89.38 228 ASN B CA 1
ATOM 3738 C C . ASN B 1 228 ? -12.227 -28.875 -5.91 1 89.38 228 ASN B C 1
ATOM 3740 O O . ASN B 1 228 ? -11.969 -30.062 -5.727 1 89.38 228 ASN B O 1
ATOM 3744 N N . LYS B 1 229 ? -13.227 -28.438 -6.645 1 84.44 229 LYS B N 1
ATOM 3745 C CA . LYS B 1 229 ? -14.039 -29.391 -7.406 1 84.44 229 LYS B CA 1
ATOM 3746 C C . LYS B 1 229 ? -13.547 -29.5 -8.844 1 84.44 229 LYS B C 1
ATOM 3748 O O . LYS B 1 229 ? -13.914 -28.703 -9.703 1 84.44 229 LYS B O 1
ATOM 3753 N N . CYS B 1 230 ? -12.734 -30.5 -9.055 1 87.19 230 CYS B N 1
ATOM 3754 C CA . CYS B 1 230 ? -12.266 -30.797 -10.406 1 87.19 230 CYS B CA 1
ATOM 3755 C C . CYS B 1 230 ? -13.109 -31.906 -11.047 1 87.19 230 CYS B C 1
ATOM 3757 O O . CYS B 1 230 ? -12.922 -33.094 -10.742 1 87.19 230 CYS B O 1
ATOM 3759 N N . LEU B 1 231 ? -13.992 -31.5 -11.867 1 89 231 LEU B N 1
ATOM 3760 C CA . LEU B 1 231 ? -14.906 -32.438 -12.516 1 89 231 LEU B CA 1
ATOM 3761 C C . LEU B 1 231 ? -14.609 -32.531 -14 1 89 231 LEU B C 1
ATOM 3763 O O . LEU B 1 231 ? -13.445 -32.625 -14.398 1 89 231 LEU B O 1
ATOM 3767 N N . ASP B 1 232 ? -15.625 -32.562 -14.852 1 90.44 232 ASP B N 1
ATOM 3768 C CA . ASP B 1 232 ? -15.445 -32.875 -16.266 1 90.44 232 ASP B CA 1
ATOM 3769 C C . ASP B 1 232 ? -14.516 -31.859 -16.938 1 90.44 232 ASP B C 1
ATOM 3771 O O . ASP B 1 232 ? -13.539 -32.25 -17.594 1 90.44 232 ASP B O 1
ATOM 3775 N N . ARG B 1 233 ? -14.773 -30.625 -16.781 1 92.75 233 ARG B N 1
ATOM 3776 C CA . ARG B 1 233 ? -13.977 -29.594 -17.422 1 92.75 233 ARG B CA 1
ATOM 3777 C C . ARG B 1 233 ? -12.57 -29.531 -16.828 1 92.75 233 ARG B C 1
ATOM 3779 O O . ARG B 1 233 ? -11.594 -29.344 -17.562 1 92.75 233 ARG B O 1
ATOM 3786 N N . GLY B 1 234 ? -12.516 -29.625 -15.562 1 92.31 234 GLY B N 1
ATOM 3787 C CA . GLY B 1 234 ? -11.227 -29.656 -14.891 1 92.31 234 GLY B CA 1
ATOM 3788 C C . GLY B 1 234 ? -10.352 -30.812 -15.328 1 92.31 234 GLY B C 1
ATOM 3789 O O . GLY B 1 234 ? -9.148 -30.641 -15.539 1 92.31 234 GLY B O 1
ATOM 3790 N N . ILE B 1 235 ? -10.945 -31.922 -15.492 1 90.81 235 ILE B N 1
ATOM 3791 C CA . ILE B 1 235 ? -10.227 -33.125 -15.891 1 90.81 235 ILE B CA 1
ATOM 3792 C C . ILE B 1 235 ? -9.68 -32.969 -17.297 1 90.81 235 ILE B C 1
ATOM 3794 O O . ILE B 1 235 ? -8.539 -33.344 -17.594 1 90.81 235 ILE B O 1
ATOM 3798 N N . VAL B 1 236 ? -10.453 -32.406 -18.125 1 93.75 236 VAL B N 1
ATOM 3799 C CA . VAL B 1 236 ? -10 -32.125 -19.484 1 93.75 236 VAL B CA 1
ATOM 3800 C C . VAL B 1 236 ? -8.812 -31.172 -19.469 1 93.75 236 VAL B C 1
ATOM 3802 O O . VAL B 1 236 ? -7.832 -31.375 -20.188 1 93.75 236 VAL B O 1
ATOM 3805 N N . ALA B 1 237 ? -8.914 -30.141 -18.719 1 94.94 237 ALA B N 1
ATOM 3806 C CA . ALA B 1 237 ? -7.824 -29.188 -18.578 1 94.94 237 ALA B CA 1
ATOM 3807 C C . ALA B 1 237 ? -6.566 -29.859 -18.031 1 94.94 237 ALA B C 1
ATOM 3809 O O . ALA B 1 237 ? -5.457 -29.562 -18.484 1 94.94 237 ALA B O 1
ATOM 3810 N N . LEU B 1 238 ? -6.758 -30.75 -17.094 1 94.25 238 LEU B N 1
ATOM 3811 C CA . LEU B 1 238 ? -5.637 -31.469 -16.5 1 94.25 238 LEU B CA 1
ATOM 3812 C C . LEU B 1 238 ? -4.941 -32.344 -17.531 1 94.25 238 LEU B C 1
ATOM 3814 O O . LEU B 1 238 ? -3.715 -32.469 -17.547 1 94.25 238 LEU B O 1
ATOM 3818 N N . ALA B 1 239 ? -5.719 -32.969 -18.359 1 93.75 239 ALA B N 1
ATOM 3819 C CA . ALA B 1 239 ? -5.145 -33.781 -19.422 1 93.75 239 ALA B CA 1
ATOM 3820 C C . ALA B 1 239 ? -4.238 -32.969 -20.328 1 93.75 239 ALA B C 1
ATOM 3822 O O . ALA B 1 239 ? -3.133 -33.406 -20.672 1 93.75 239 ALA B O 1
ATOM 3823 N N . THR B 1 240 ? -4.707 -31.844 -20.672 1 95 240 THR B N 1
ATOM 3824 C CA . THR B 1 240 ? -3.924 -30.922 -21.484 1 95 240 THR B CA 1
ATOM 3825 C C . THR B 1 240 ? -2.645 -30.516 -20.766 1 95 240 THR B C 1
ATOM 3827 O O . THR B 1 240 ? -1.575 -30.438 -21.375 1 95 240 THR B O 1
ATOM 3830 N N . LEU B 1 241 ? -2.75 -30.203 -19.5 1 96.06 241 LEU B N 1
ATOM 3831 C CA . LEU B 1 241 ? -1.609 -29.797 -18.672 1 96.06 241 LEU B CA 1
ATOM 3832 C C . LEU B 1 241 ? -0.553 -30.891 -18.641 1 96.06 241 LEU B C 1
ATOM 3834 O O . LEU B 1 241 ? 0.639 -30.625 -18.797 1 96.06 241 LEU B O 1
ATOM 3838 N N . LEU B 1 242 ? -0.964 -32.125 -18.469 1 94.69 242 LEU B N 1
ATOM 3839 C CA . LEU B 1 242 ? -0.057 -33.281 -18.406 1 94.69 242 LEU B CA 1
ATOM 3840 C C . LEU B 1 242 ? 0.707 -33.438 -19.703 1 94.69 242 LEU B C 1
ATOM 3842 O O . LEU B 1 242 ? 1.881 -33.844 -19.703 1 94.69 242 LEU B O 1
ATOM 3846 N N . ASP B 1 243 ? 0.051 -33.125 -20.781 1 95.75 243 ASP B N 1
ATOM 3847 C CA . ASP B 1 243 ? 0.665 -33.281 -22.094 1 95.75 243 ASP B CA 1
ATOM 3848 C C . ASP B 1 243 ? 1.696 -32.188 -22.344 1 95.75 243 ASP B C 1
ATOM 3850 O O . ASP B 1 243 ? 2.656 -32.375 -23.094 1 95.75 243 ASP B O 1
ATOM 3854 N N . ARG B 1 244 ? 1.555 -31.094 -21.688 1 96.75 244 ARG B N 1
ATOM 3855 C CA . ARG B 1 244 ? 2.311 -29.906 -22.062 1 96.75 244 ARG B CA 1
ATOM 3856 C C . ARG B 1 244 ? 3.438 -29.641 -21.078 1 96.75 244 ARG B C 1
ATOM 3858 O O . ARG B 1 244 ? 4.305 -28.797 -21.328 1 96.75 244 ARG B O 1
ATOM 3865 N N . THR B 1 245 ? 3.33 -30.312 -19.938 1 96.75 245 THR B N 1
ATOM 3866 C CA . THR B 1 245 ? 4.258 -29.922 -18.875 1 96.75 245 THR B CA 1
ATOM 3867 C C . THR B 1 245 ? 5.062 -31.125 -18.406 1 96.75 245 THR B C 1
ATOM 3869 O O . THR B 1 245 ? 4.93 -32.219 -18.953 1 96.75 245 THR B O 1
ATOM 3872 N N . LYS B 1 246 ? 5.934 -30.953 -17.438 1 97.06 246 LYS B N 1
ATOM 3873 C CA . LYS B 1 246 ? 6.781 -31.984 -16.859 1 97.06 246 LYS B CA 1
ATOM 3874 C C . LYS B 1 246 ? 6.262 -32.438 -15.5 1 97.06 246 LYS B C 1
ATOM 3876 O O . LYS B 1 246 ? 7.051 -32.75 -14.609 1 97.06 246 LYS B O 1
ATOM 3881 N N . ILE B 1 247 ? 4.984 -32.375 -15.336 1 95.81 247 ILE B N 1
ATOM 3882 C CA . ILE B 1 247 ? 4.344 -32.625 -14.047 1 95.81 247 ILE B CA 1
ATOM 3883 C C . ILE B 1 247 ? 4.773 -33.969 -13.492 1 95.81 247 ILE B C 1
ATOM 3885 O O . ILE B 1 247 ? 4.75 -34.969 -14.211 1 95.81 247 ILE B O 1
ATOM 3889 N N . GLN B 1 248 ? 5.16 -34 -12.305 1 95 248 GLN B N 1
ATOM 3890 C CA . GLN B 1 248 ? 5.562 -35.219 -11.602 1 95 248 GLN B CA 1
ATOM 3891 C C . GLN B 1 248 ? 4.648 -35.5 -10.414 1 95 248 GLN B C 1
ATOM 3893 O O . GLN B 1 248 ? 4.543 -36.625 -9.953 1 95 248 GLN B O 1
ATOM 3898 N N . SER B 1 249 ? 4.047 -34.438 -9.875 1 94.62 249 SER B N 1
ATOM 3899 C CA . SER B 1 249 ? 3.176 -34.562 -8.711 1 94.62 249 SER B CA 1
ATOM 3900 C C . SER B 1 249 ? 1.889 -33.75 -8.906 1 94.62 249 SER B C 1
ATOM 3902 O O . SER B 1 249 ? 1.928 -32.594 -9.266 1 94.62 249 SER B O 1
ATOM 3904 N N . LEU B 1 250 ? 0.801 -34.469 -8.734 1 92.12 250 LEU B N 1
ATOM 3905 C CA . LEU B 1 250 ? -0.528 -33.875 -8.883 1 92.12 250 LEU B CA 1
ATOM 3906 C C . LEU B 1 250 ? -1.403 -34.219 -7.68 1 92.12 250 LEU B C 1
ATOM 3908 O O . LEU B 1 250 ? -1.529 -35.406 -7.312 1 92.12 250 LEU B O 1
ATOM 3912 N N . ASP B 1 251 ? -1.916 -33.219 -6.984 1 91.31 251 ASP B N 1
ATOM 3913 C CA . ASP B 1 251 ? -2.822 -33.438 -5.859 1 91.31 251 ASP B CA 1
ATOM 3914 C C . ASP B 1 251 ? -4.219 -32.906 -6.172 1 91.31 251 ASP B C 1
ATOM 3916 O O . ASP B 1 251 ? -4.41 -31.688 -6.32 1 91.31 251 ASP B O 1
ATOM 3920 N N . LEU B 1 252 ? -5.25 -33.688 -6.266 1 87.19 252 LEU B N 1
ATOM 3921 C CA . LEU B 1 252 ? -6.625 -33.312 -6.59 1 87.19 252 LEU B CA 1
ATOM 3922 C C . LEU B 1 252 ? -7.562 -33.656 -5.438 1 87.19 252 LEU B C 1
ATOM 3924 O O . LEU B 1 252 ? -8.781 -33.75 -5.621 1 87.19 252 LEU B O 1
ATOM 3928 N N . SER B 1 253 ? -7.012 -34.031 -4.219 1 81.88 253 SER B N 1
ATOM 3929 C CA . SER B 1 253 ? -7.855 -34.469 -3.121 1 81.88 253 SER B CA 1
ATOM 3930 C C . SER B 1 253 ? -8.93 -33.469 -2.791 1 81.88 253 SER B C 1
ATOM 3932 O O . SER B 1 253 ? -8.656 -32.25 -2.734 1 81.88 253 SER B O 1
ATOM 3934 N N . SER B 1 254 ? -10.18 -33.656 -3.184 1 68.44 254 SER B N 1
ATOM 3935 C CA . SER B 1 254 ? -11.312 -32.75 -2.982 1 68.44 254 SER B CA 1
ATOM 3936 C C . SER B 1 254 ? -11.852 -32.844 -1.559 1 68.44 254 SER B C 1
ATOM 3938 O O . SER B 1 254 ? -11.664 -33.875 -0.887 1 68.44 254 SER B O 1
ATOM 3940 N N . GLN B 1 255 ? -12.133 -31.75 -0.791 1 52.16 255 GLN B N 1
ATOM 3941 C CA . GLN B 1 255 ? -12.984 -31.922 0.384 1 52.16 255 GLN B CA 1
ATOM 3942 C C . GLN B 1 255 ? -14.258 -32.688 0.036 1 52.16 255 GLN B C 1
ATOM 3944 O O . GLN B 1 255 ? -14.797 -33.406 0.873 1 52.16 255 GLN B O 1
ATOM 3949 N N . CYS B 1 256 ? -15.125 -32.281 -0.993 1 44.22 256 CYS B N 1
ATOM 3950 C CA . CYS B 1 256 ? -16.375 -33 -1.201 1 44.22 256 CYS B CA 1
ATOM 3951 C C . CYS B 1 256 ? -16.125 -34.312 -1.936 1 44.22 256 CYS B C 1
ATOM 3953 O O . CYS B 1 256 ? -16.219 -34.375 -3.162 1 44.22 256 CYS B O 1
ATOM 3955 N N . ILE B 1 257 ? -15 -35.031 -1.725 1 39.41 257 ILE B N 1
ATOM 3956 C CA . ILE B 1 257 ? -15.117 -36.344 -2.381 1 39.41 257 ILE B CA 1
ATOM 3957 C C . ILE B 1 257 ? -16.5 -36.938 -2.119 1 39.41 257 ILE B C 1
ATOM 3959 O O . ILE B 1 257 ? -16.812 -37.312 -0.99 1 39.41 257 ILE B O 1
ATOM 3963 N N . ASP B 1 258 ? -17.453 -36.562 -2.541 1 37.47 258 ASP B N 1
ATOM 3964 C CA . ASP B 1 258 ? -18.484 -37.594 -2.623 1 37.47 258 ASP B CA 1
ATOM 3965 C C . ASP B 1 258 ? -17.875 -38.938 -3.041 1 37.47 258 ASP B C 1
ATOM 3967 O O . ASP B 1 258 ? -16.859 -38.969 -3.732 1 37.47 258 ASP B O 1
ATOM 3971 N N . GLN B 1 259 ? -18.188 -40.094 -2.316 1 38.06 259 GLN B N 1
ATOM 3972 C CA . GLN B 1 259 ? -17.844 -41.5 -2.338 1 38.06 259 GLN B CA 1
ATOM 3973 C C . GLN B 1 259 ? -17.453 -41.938 -3.744 1 38.06 259 GLN B C 1
ATOM 3975 O O . GLN B 1 259 ? -16.594 -42.812 -3.904 1 38.06 259 GLN B O 1
ATOM 3980 N N . GLU B 1 260 ? -18.266 -41.719 -4.715 1 36.03 260 GLU B N 1
ATOM 3981 C CA . GLU B 1 260 ? -18.156 -42.594 -5.887 1 36.03 260 GLU B CA 1
ATOM 3982 C C . GLU B 1 260 ? -16.922 -42.219 -6.715 1 36.03 260 GLU B C 1
ATOM 3984 O O . GLU B 1 260 ? -16.234 -43.094 -7.242 1 36.03 260 GLU B O 1
ATOM 3989 N N . GLU B 1 261 ? -16.672 -40.938 -7.18 1 34.84 261 GLU B N 1
ATOM 3990 C CA . GLU B 1 261 ? -15.789 -40.75 -8.336 1 34.84 261 GLU B CA 1
ATOM 3991 C C . GLU B 1 261 ? -14.352 -40.5 -7.902 1 34.84 261 GLU B C 1
ATOM 3993 O O . GLU B 1 261 ? -13.523 -40.062 -8.703 1 34.84 261 GLU B O 1
ATOM 3998 N N . SER B 1 262 ? -13.961 -40.469 -6.648 1 37.16 262 SER B N 1
ATOM 3999 C CA . SER B 1 262 ? -12.57 -40.344 -6.23 1 37.16 262 SER B CA 1
ATOM 4000 C C . SER B 1 262 ? -11.688 -41.375 -6.902 1 37.16 262 SER B C 1
ATOM 4002 O O . SER B 1 262 ? -10.516 -41.531 -6.551 1 37.16 262 SER B O 1
ATOM 4004 N N . MET B 1 263 ? -12.203 -42.406 -7.566 1 34.72 263 MET B N 1
ATOM 4005 C CA . MET B 1 263 ? -11.469 -43.562 -8.023 1 34.72 263 MET B CA 1
ATOM 4006 C C . MET B 1 263 ? -10.336 -43.188 -8.961 1 34.72 263 MET B C 1
ATOM 4008 O O . MET B 1 263 ? -9.422 -43.969 -9.203 1 34.72 263 MET B O 1
ATOM 4012 N N . ILE B 1 264 ? -10.516 -42.062 -9.727 1 35.81 264 ILE B N 1
ATOM 4013 C CA . ILE B 1 264 ? -9.656 -42.219 -10.898 1 35.81 264 ILE B CA 1
ATOM 4014 C C . ILE B 1 264 ? -8.195 -42.031 -10.492 1 35.81 264 ILE B C 1
ATOM 4016 O O . ILE B 1 264 ? -7.328 -42.812 -10.938 1 35.81 264 ILE B O 1
ATOM 4020 N N . PHE B 1 265 ? -7.723 -40.875 -9.883 1 35.78 265 PHE B N 1
ATOM 4021 C CA . PHE B 1 265 ? -6.297 -40.625 -10.039 1 35.78 265 PHE B CA 1
ATOM 4022 C C . PHE B 1 265 ? -5.508 -41.219 -8.883 1 35.78 265 PHE B C 1
ATOM 4024 O O . PHE B 1 265 ? -5.02 -40.5 -8.016 1 35.78 265 PHE B O 1
ATOM 4031 N N . HIS B 1 266 ? -6.078 -42.125 -8.008 1 33.25 266 HIS B N 1
ATOM 4032 C CA . HIS B 1 266 ? -5.211 -42.719 -7.004 1 33.25 266 HIS B CA 1
ATOM 4033 C C . HIS B 1 266 ? -4.027 -43.438 -7.652 1 33.25 266 HIS B C 1
ATOM 4035 O O . HIS B 1 266 ? -3.123 -43.906 -6.957 1 33.25 266 HIS B O 1
ATOM 4041 N N . ASP B 1 267 ? -4.227 -43.938 -8.828 1 32.75 267 ASP B N 1
ATOM 4042 C CA . ASP B 1 267 ? -3.203 -44.875 -9.25 1 32.75 267 ASP B CA 1
ATOM 4043 C C . ASP B 1 267 ? -1.891 -44.156 -9.57 1 32.75 267 ASP B C 1
ATOM 4045 O O . ASP B 1 267 ? -0.863 -44.812 -9.781 1 32.75 267 ASP B O 1
ATOM 4049 N N . TRP B 1 268 ? -1.811 -42.938 -10.062 1 30.03 268 TRP B N 1
ATOM 4050 C CA . TRP B 1 268 ? -0.46 -42.656 -10.547 1 30.03 268 TRP B CA 1
ATOM 4051 C C . TRP B 1 268 ? 0.444 -42.188 -9.414 1 30.03 268 TRP B C 1
ATOM 4053 O O . TRP B 1 268 ? 0.012 -41.438 -8.547 1 30.03 268 TRP B O 1
#

Foldseek 3Di:
DLLADEAEDEDEAPVQLVVLVVLLVVLVPVLDLRHAEYAYAAYEDDPSNLVSLLSNLLSHQYAYYHAEYAHADLSVLVSLLSNLARHAYAEYAYEYAYPPPPLPRVQSNLLSLLVSLQHPSGQHAEYEYYYPHLDEHEDELNSLLSLLNSLLRHAHHAYEYDYRYEYLALNSLLSNLNSLLNNLRYAYYAQEQYHYNVSAADDQVSLLSNLLSNLNNAAHAEYHHEQHDHDDSNVVSVVSSVVRHNYNYYHHHHPPPPPPPPPDPVPD/DLLADEAEDEDEAPVQLVVLVVLLVVLVVVLPLRYAEYAYAAYEDDPSNLVSLLSNLLSHQYAYYHAEYAHYALSVLVSLLSNLARHQYAEYAYEYAYPPPPLHHVQSNLLSLLVSLQHPSGQHAYYEYHYPHLDEHEDELNSLLSLLNSLLRHAHHAYEYDERYEYLDLNSLLSNLNSLLNNLRYAYYAQEQYHYNVSAADDQVSLLSNLLSNLNNAAHAEYHHEQHDHDDSNVVSVVSSVVRHNYNYYHHHHPPPPPPPPPDPVPD

Nearest PDB structures (foldseek):
  4per-assembly1_A  TM=7.540E-01  e=1.290E-04  Gallus gallus
  8fvu-assembly1_B  TM=5.514E-01  e=6.882E-05  Homo sapiens
  4peq-assembly1_B  TM=6.298E-01  e=1.477E-02  Bos taurus
  3eeg-assembly1_A  TM=2.727E-01  e=9.190E-02  Cytophaga hutchinsonii ATCC 33406
  3pg8-assembly1_A  TM=2.778E-01  e=9.558E-01  Thermotoga maritima